Protein AF-0000000066962922 (afdb_homodimer)

Nearest PDB structures (foldseek):
  3r8k-assembly4_D  TM=8.933E-01  e=1.323E-14  Homo sapiens
  4ayz-assembly1_B  TM=8.792E-01  e=9.814E-15  Homo sapiens
  4ayz-assembly1_A  TM=8.733E-01  e=1.246E-14  Homo sapiens
  3r8k-assembly3_C  TM=9.000E-01  e=2.188E-13  Homo sapiens
  7oon-assembly1_A  TM=8.429E-01  e=1.205E-13  Mus musculus

Radius of gyration: 27.85 Å; Cα contacts (8 Å, |Δi|>4): 850; chains: 2; bounding box: 66×115×66 Å

InterPro domains:
  IPR006917 SOUL heme-binding protein [PF04832] (27-202)
  IPR006917 SOUL heme-binding protein [PTHR11220] (20-202)
  IPR011256 Regulatory factor, effector binding domain superfamily [G3DSA:3.20.80.10] (26-211)
  IPR011256 Regulatory factor, effector binding domain superfamily [SSF55136] (19-204)

Structure (mmCIF, N/CA/C/O backbone):
data_AF-0000000066962922-model_v1
#
loop_
_entity.id
_entity.type
_entity.pdbx_description
1 polymer 'Os01g0235300 protein'
#
loop_
_atom_site.group_PDB
_atom_site.id
_atom_site.type_symbol
_atom_site.label_atom_id
_atom_site.label_alt_id
_atom_site.label_comp_id
_atom_site.label_asym_id
_atom_site.label_entity_id
_atom_site.label_seq_id
_atom_site.pdbx_PDB_ins_code
_atom_site.Cartn_x
_atom_site.Cartn_y
_atom_site.Cartn_z
_atom_site.occupancy
_atom_site.B_iso_or_equiv
_atom_site.auth_seq_id
_atom_site.auth_comp_id
_atom_site.auth_asym_id
_atom_site.auth_atom_id
_atom_site.pdbx_PDB_model_num
ATOM 1 N N . MET A 1 1 ? -30.375 -66.812 -4.723 1 33.69 1 MET A N 1
ATOM 2 C CA . MET A 1 1 ? -29.297 -66.062 -4.043 1 33.69 1 MET A CA 1
ATOM 3 C C . MET A 1 1 ? -28.906 -64.812 -4.797 1 33.69 1 MET A C 1
ATOM 5 O O . MET A 1 1 ? -28.016 -64.875 -5.648 1 33.69 1 MET A O 1
ATOM 9 N N . ALA A 1 2 ? -30.016 -64 -5.047 1 41.44 2 ALA A N 1
ATOM 10 C CA . ALA A 1 2 ? -30.031 -62.781 -5.836 1 41.44 2 ALA A CA 1
ATOM 11 C C . ALA A 1 2 ? -29.141 -61.719 -5.219 1 41.44 2 ALA A C 1
ATOM 13 O O . ALA A 1 2 ? -29.219 -61.438 -4.02 1 41.44 2 ALA A O 1
ATOM 14 N N . GLY A 1 3 ? -27.891 -61.594 -5.715 1 33.12 3 GLY A N 1
ATOM 15 C CA . GLY A 1 3 ? -26.812 -60.688 -5.352 1 33.12 3 GLY A CA 1
ATOM 16 C C . GLY A 1 3 ? -27.234 -59.25 -5.355 1 33.12 3 GLY A C 1
ATOM 17 O O . GLY A 1 3 ? -27.812 -58.75 -6.328 1 33.12 3 GLY A O 1
ATOM 18 N N . LEU A 1 4 ? -27.516 -58.625 -4.168 1 36 4 LEU A N 1
ATOM 19 C CA . LEU A 1 4 ? -27.812 -57.25 -3.906 1 36 4 LEU A CA 1
ATOM 20 C C . LEU A 1 4 ? -26.734 -56.344 -4.477 1 36 4 LEU A C 1
ATOM 22 O O . LEU A 1 4 ? -25.578 -56.406 -4.051 1 36 4 LEU A O 1
ATOM 26 N N . ALA A 1 5 ? -26.906 -55.938 -5.723 1 39.19 5 ALA A N 1
ATOM 27 C CA . ALA A 1 5 ? -26.062 -54.906 -6.348 1 39.19 5 ALA A CA 1
ATOM 28 C C . ALA A 1 5 ? -26.031 -53.656 -5.508 1 39.19 5 ALA A C 1
ATOM 30 O O . ALA A 1 5 ? -27.062 -53.031 -5.273 1 39.19 5 ALA A O 1
ATOM 31 N N . HIS A 1 6 ? -25.172 -53.625 -4.457 1 40.69 6 HIS A N 1
ATOM 32 C CA . HIS A 1 6 ? -24.953 -52.344 -3.756 1 40.69 6 HIS A CA 1
ATOM 33 C C . HIS A 1 6 ? -24.578 -51.25 -4.727 1 40.69 6 HIS A C 1
ATOM 35 O O . HIS A 1 6 ? -23.547 -51.344 -5.418 1 40.69 6 HIS A O 1
ATOM 41 N N . LEU A 1 7 ? -25.5 -50.594 -5.348 1 37.62 7 LEU A N 1
ATOM 42 C CA . LEU A 1 7 ? -25.266 -49.375 -6.121 1 37.62 7 LEU A CA 1
ATOM 43 C C . LEU A 1 7 ? -24.547 -48.312 -5.281 1 37.62 7 LEU A C 1
ATOM 45 O O . LEU A 1 7 ? -25.094 -47.844 -4.277 1 37.62 7 LEU A O 1
ATOM 49 N N . VAL A 1 8 ? -23.219 -48.406 -5.242 1 36 8 VAL A N 1
ATOM 50 C CA . VAL A 1 8 ? -22.422 -47.312 -4.652 1 36 8 VAL A CA 1
ATOM 51 C C . VAL A 1 8 ? -22.766 -46 -5.328 1 36 8 VAL A C 1
ATOM 53 O O . VAL A 1 8 ? -22.516 -45.812 -6.523 1 36 8 VAL A O 1
ATOM 56 N N . LEU A 1 9 ? -23.812 -45.344 -4.938 1 36.97 9 LEU A N 1
ATOM 57 C CA . LEU A 1 9 ? -24.062 -43.969 -5.328 1 36.97 9 LEU A CA 1
ATOM 58 C C . LEU A 1 9 ? -22.875 -43.094 -4.988 1 36.97 9 LEU A C 1
ATOM 60 O O . LEU A 1 9 ? -22.547 -42.906 -3.812 1 36.97 9 LEU A O 1
ATOM 64 N N . ALA A 1 10 ? -21.906 -43 -5.922 1 37.59 10 ALA A N 1
ATOM 65 C CA . ALA A 1 10 ? -20.859 -42 -5.801 1 37.59 10 ALA A CA 1
ATOM 66 C C . ALA A 1 10 ? -21.484 -40.594 -5.617 1 37.59 10 ALA A C 1
ATOM 68 O O . ALA A 1 10 ? -22.141 -40.094 -6.516 1 37.59 10 ALA A O 1
ATOM 69 N N . LEU A 1 11 ? -21.844 -40.219 -4.406 1 36.44 11 LEU A N 1
ATOM 70 C CA . LEU A 1 11 ? -22.219 -38.844 -4.082 1 36.44 11 LEU A CA 1
ATOM 71 C C . LEU A 1 11 ? -21.172 -37.875 -4.617 1 36.44 11 LEU A C 1
ATOM 73 O O . LEU A 1 11 ? -20.031 -37.844 -4.148 1 36.44 11 LEU A O 1
ATOM 77 N N . LEU A 1 12 ? -21.281 -37.531 -5.863 1 35.53 12 LEU A N 1
ATOM 78 C CA . LEU A 1 12 ? -20.516 -36.406 -6.363 1 35.53 12 LEU A CA 1
ATOM 79 C C . LEU A 1 12 ? -20.641 -35.188 -5.426 1 35.53 12 LEU A C 1
ATOM 81 O O . LEU A 1 12 ? -21.719 -34.594 -5.336 1 35.53 12 LEU A O 1
ATOM 85 N N . LEU A 1 13 ? -20.047 -35.25 -4.301 1 36.72 13 LEU A N 1
ATOM 86 C CA . LEU A 1 13 ? -20.016 -34.062 -3.471 1 36.72 13 LEU A CA 1
ATOM 87 C C . LEU A 1 13 ? -19.703 -32.812 -4.309 1 36.72 13 LEU A C 1
ATOM 89 O O . LEU A 1 13 ? -18.719 -32.812 -5.066 1 36.72 13 LEU A O 1
ATOM 93 N N . PRO A 1 14 ? -20.641 -31.969 -4.531 1 38.34 14 PRO A N 1
ATOM 94 C CA . PRO A 1 14 ? -20.312 -30.703 -5.199 1 38.34 14 PRO A CA 1
ATOM 95 C C . PRO A 1 14 ? -19.031 -30.062 -4.652 1 38.34 14 PRO A C 1
ATOM 97 O O . PRO A 1 14 ? -18.812 -30.062 -3.438 1 38.34 14 PRO A O 1
ATOM 100 N N . LEU A 1 15 ? -17.906 -30.156 -5.34 1 38.97 15 LEU A N 1
ATOM 101 C CA . LEU A 1 15 ? -16.703 -29.375 -5.078 1 38.97 15 LEU A CA 1
ATOM 102 C C . LEU A 1 15 ? -17.062 -28 -4.539 1 38.97 15 LEU A C 1
ATOM 104 O O . LEU A 1 15 ? -17.812 -27.25 -5.172 1 38.97 15 LEU A O 1
ATOM 108 N N . ALA A 1 16 ? -17.062 -27.906 -3.301 1 35.97 16 ALA A N 1
ATOM 109 C CA . ALA A 1 16 ? -17.219 -26.578 -2.703 1 35.97 16 ALA A CA 1
ATOM 110 C C . ALA A 1 16 ? -16.391 -25.547 -3.469 1 35.97 16 ALA A C 1
ATOM 112 O O . ALA A 1 16 ? -15.18 -25.469 -3.312 1 35.97 16 ALA A O 1
ATOM 113 N N . LEU A 1 17 ? -16.688 -25.328 -4.742 1 38.53 17 LEU A N 1
ATOM 114 C CA . LEU A 1 17 ? -16.125 -24.125 -5.348 1 38.53 17 LEU A CA 1
ATOM 115 C C . LEU A 1 17 ? -16.234 -22.938 -4.395 1 38.53 17 LEU A C 1
ATOM 117 O O . LEU A 1 17 ? -17.328 -22.578 -3.969 1 38.53 17 LEU A O 1
ATOM 121 N N . LEU A 1 18 ? -15.391 -22.859 -3.459 1 41.56 18 LEU A N 1
ATOM 122 C CA . LEU A 1 18 ? -15.391 -21.609 -2.715 1 41.56 18 LEU A CA 1
ATOM 123 C C . LEU A 1 18 ? -15.875 -20.453 -3.59 1 41.56 18 LEU A C 1
ATOM 125 O O . LEU A 1 18 ? -15.516 -20.375 -4.77 1 41.56 18 LEU A O 1
ATOM 129 N N . PRO A 1 19 ? -16.891 -19.812 -3.248 1 42.03 19 PRO A N 1
ATOM 130 C CA . PRO A 1 19 ? -17.438 -18.703 -4.043 1 42.03 19 PRO A CA 1
ATOM 131 C C . PRO A 1 19 ? -16.344 -17.734 -4.523 1 42.03 19 PRO A C 1
ATOM 133 O O . PRO A 1 19 ? -15.398 -17.453 -3.785 1 42.03 19 PRO A O 1
ATOM 136 N N . PRO A 1 20 ? -16.109 -17.516 -5.914 1 45.16 20 PRO A N 1
ATOM 137 C CA . PRO A 1 20 ? -15.312 -16.5 -6.59 1 45.16 20 PRO A CA 1
ATOM 138 C C . PRO A 1 20 ? -15.383 -15.141 -5.898 1 45.16 20 PRO A C 1
ATOM 140 O O . PRO A 1 20 ? -14.828 -14.156 -6.398 1 45.16 20 PRO A O 1
ATOM 143 N N . ALA A 1 21 ? -16.141 -15.094 -4.969 1 46.09 21 ALA A N 1
ATOM 144 C CA . ALA A 1 21 ? -16.438 -13.719 -4.566 1 46.09 21 ALA A CA 1
ATOM 145 C C . ALA A 1 21 ? -15.164 -12.953 -4.223 1 46.09 21 ALA A C 1
ATOM 147 O O . ALA A 1 21 ? -15.086 -11.742 -4.414 1 46.09 21 ALA A O 1
ATOM 148 N N . ALA A 1 22 ? -14.156 -13.609 -3.533 1 54.94 22 ALA A N 1
ATOM 149 C CA . ALA A 1 22 ? -13.016 -12.82 -3.07 1 54.94 22 ALA A CA 1
ATOM 150 C C . ALA A 1 22 ? -12.102 -12.453 -4.23 1 54.94 22 ALA A C 1
ATOM 152 O O . ALA A 1 22 ? -11.195 -11.633 -4.078 1 54.94 22 ALA A O 1
ATOM 153 N N . ARG A 1 23 ? -12.328 -13.125 -5.434 1 58.41 23 ARG A N 1
ATOM 154 C CA . ARG A 1 23 ? -11.516 -12.844 -6.609 1 58.41 23 ARG A CA 1
ATOM 155 C C . ARG A 1 23 ? -12.062 -11.641 -7.375 1 58.41 23 ARG A C 1
ATOM 157 O O . ARG A 1 23 ? -13.258 -11.547 -7.633 1 58.41 23 ARG A O 1
ATOM 164 N N . GLY A 1 24 ? -11.531 -10.539 -7.23 1 62.47 24 GLY A N 1
ATOM 165 C CA . GLY A 1 24 ? -11.922 -9.359 -7.98 1 62.47 24 GLY A CA 1
ATOM 166 C C . GLY A 1 24 ? -12.211 -9.641 -9.438 1 62.47 24 GLY A C 1
ATOM 167 O O . GLY A 1 24 ? -12.258 -10.805 -9.852 1 62.47 24 GLY A O 1
ATOM 168 N N . THR A 1 25 ? -12.688 -8.766 -10.273 1 72.69 25 THR A N 1
A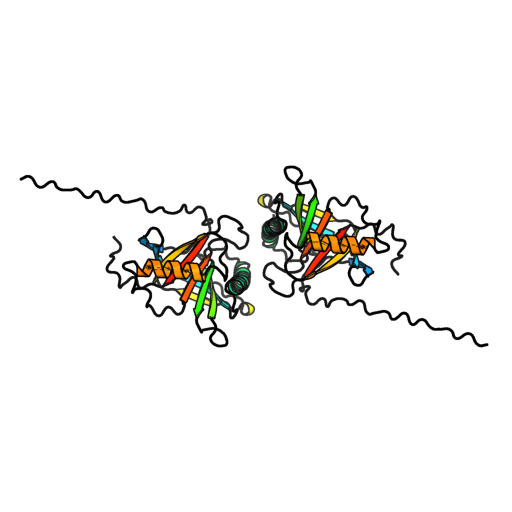TOM 169 C CA . THR A 1 25 ? -13.031 -8.828 -11.688 1 72.69 25 THR A CA 1
ATOM 170 C C . THR A 1 25 ? -11.773 -8.742 -12.555 1 72.69 25 THR A C 1
ATOM 172 O O . THR A 1 25 ? -11.859 -8.766 -13.781 1 72.69 25 THR A O 1
ATOM 175 N N . GLU A 1 26 ? -10.656 -8.883 -11.891 1 88.75 26 GLU A N 1
ATOM 176 C CA . GLU A 1 26 ? -9.391 -8.75 -12.609 1 88.75 26 GLU A CA 1
ATOM 177 C C . GLU A 1 26 ? -9.078 -10.008 -13.406 1 88.75 26 GLU A C 1
ATOM 179 O O . GLU A 1 26 ? -9.438 -11.117 -13.008 1 88.75 26 GLU A O 1
ATOM 184 N N . GLU A 1 27 ? -8.453 -9.805 -14.578 1 94.81 27 GLU A N 1
ATOM 185 C CA . GLU A 1 27 ? -7.98 -10.93 -15.375 1 94.81 27 GLU A CA 1
ATOM 186 C C . GLU A 1 27 ? -7.035 -11.82 -14.57 1 94.81 27 GLU A C 1
ATOM 188 O O . GLU A 1 27 ? -6.195 -11.312 -13.82 1 94.81 27 GLU A O 1
ATOM 193 N N . THR A 1 28 ? -7.234 -13.102 -14.664 1 96.62 28 THR A N 1
ATOM 194 C CA . THR A 1 28 ? -6.402 -14.117 -14.023 1 96.62 28 THR A CA 1
ATOM 195 C C . THR A 1 28 ? -6.012 -15.203 -15.031 1 96.62 28 THR A C 1
ATOM 197 O O . THR A 1 28 ? -6.715 -15.422 -16.016 1 96.62 28 THR A O 1
ATOM 200 N N . PRO A 1 29 ? -4.84 -15.867 -14.828 1 97.19 29 PRO A N 1
ATOM 201 C CA . PRO A 1 29 ? -4.496 -16.953 -15.758 1 97.19 29 PRO A CA 1
ATOM 202 C C . PRO A 1 29 ? -5.527 -18.078 -15.766 1 97.19 29 PRO A C 1
ATOM 204 O O . PRO A 1 29 ? -6.059 -18.438 -14.711 1 97.19 29 PRO A O 1
ATOM 207 N N . GLN A 1 30 ? -5.738 -18.516 -16.984 1 95.5 30 GLN A N 1
ATOM 208 C CA . GLN A 1 30 ? -6.715 -19.594 -17.141 1 95.5 30 GLN A CA 1
ATOM 209 C C . GLN A 1 30 ? -6.094 -20.953 -16.828 1 95.5 30 GLN A C 1
ATOM 211 O O . GLN A 1 30 ? -4.926 -21.188 -17.141 1 95.5 30 GLN A O 1
ATOM 216 N N . TYR A 1 31 ? -6.938 -21.797 -16.234 1 97.25 31 TYR A N 1
ATOM 217 C CA . TYR A 1 31 ? -6.473 -23.141 -15.922 1 97.25 31 TYR A CA 1
ATOM 218 C C . TYR A 1 31 ? -7.621 -24.141 -15.992 1 97.25 31 TYR A C 1
ATOM 220 O O . TYR A 1 31 ? -8.789 -23.75 -16.078 1 97.25 31 TYR A O 1
ATOM 228 N N . THR A 1 32 ? -7.238 -25.391 -16.094 1 96.38 32 THR A N 1
ATOM 229 C CA . THR A 1 32 ? -8.164 -26.516 -15.922 1 96.38 32 THR A CA 1
ATOM 230 C C . THR A 1 32 ? -7.828 -27.297 -14.656 1 96.38 32 THR A C 1
ATOM 232 O O . THR A 1 32 ? -6.656 -27.531 -14.352 1 96.38 32 THR A O 1
ATOM 235 N N . THR A 1 33 ? -8.875 -27.703 -13.938 1 95.94 33 THR A N 1
ATOM 236 C CA . THR A 1 33 ? -8.656 -28.5 -12.734 1 95.94 33 THR A CA 1
ATOM 237 C C . THR A 1 33 ? -8.359 -29.953 -13.109 1 95.94 33 THR A C 1
ATOM 239 O O . THR A 1 33 ? -9.141 -30.594 -13.82 1 95.94 33 THR A O 1
ATOM 242 N N . VAL A 1 34 ? -7.262 -30.438 -12.625 1 94.38 34 VAL A N 1
ATOM 243 C CA . VAL A 1 34 ? -6.82 -31.812 -12.883 1 94.38 34 VAL A CA 1
ATOM 244 C C . VAL A 1 34 ? -7.273 -32.719 -11.742 1 94.38 34 VAL A C 1
ATOM 246 O O . VAL A 1 34 ? -7.59 -33.875 -11.961 1 94.38 34 VAL A O 1
ATOM 249 N N . HIS A 1 35 ? -7.188 -32.219 -10.562 1 93.75 35 HIS A N 1
ATOM 250 C CA . HIS A 1 35 ? -7.52 -32.938 -9.344 1 93.75 35 HIS A CA 1
ATOM 251 C C . HIS A 1 35 ? -7.992 -31.984 -8.25 1 93.75 35 HIS A C 1
ATOM 253 O O . HIS A 1 35 ? -7.441 -30.891 -8.094 1 93.75 35 HIS A O 1
ATOM 259 N N . ALA A 1 36 ? -9.062 -32.406 -7.523 1 95.06 36 ALA A N 1
ATOM 260 C CA . ALA A 1 36 ? -9.586 -31.562 -6.457 1 95.06 36 ALA A CA 1
ATOM 261 C C . ALA A 1 36 ? -9.797 -32.375 -5.172 1 95.06 36 ALA A C 1
ATOM 263 O O . ALA A 1 36 ? -10.336 -33.469 -5.199 1 95.06 36 ALA A O 1
ATOM 264 N N . GLU A 1 37 ? -9.195 -31.859 -4.168 1 94.56 37 GLU A N 1
ATOM 265 C CA . GLU A 1 37 ? -9.453 -32.312 -2.805 1 94.56 37 GLU A CA 1
ATOM 266 C C . GLU A 1 37 ? -10.047 -31.203 -1.951 1 94.56 37 GLU A C 1
ATOM 268 O O . GLU A 1 37 ? -10.172 -30.062 -2.406 1 94.56 37 GLU A O 1
ATOM 273 N N . SER A 1 38 ? -10.5 -31.5 -0.691 1 93.88 38 SER A N 1
ATOM 274 C CA . SER A 1 38 ? -11.117 -30.516 0.192 1 93.88 38 SER A CA 1
ATOM 275 C C . SER A 1 38 ? -10.133 -29.406 0.559 1 93.88 38 SER A C 1
ATOM 277 O O . SER A 1 38 ? -10.531 -28.266 0.762 1 93.88 38 SER A O 1
ATOM 279 N N . ASP A 1 39 ? -8.828 -29.734 0.567 1 95.88 39 ASP A N 1
ATOM 280 C CA . ASP A 1 39 ? -7.887 -28.766 1.111 1 95.88 39 ASP A CA 1
ATOM 281 C C . ASP A 1 39 ? -6.871 -28.328 0.056 1 95.88 39 ASP A C 1
ATOM 283 O O . ASP A 1 39 ? -6.043 -27.453 0.306 1 95.88 39 ASP A O 1
ATOM 287 N N . PHE A 1 40 ? -6.957 -29 -1.088 1 96.75 40 PHE A N 1
ATOM 288 C CA . PHE A 1 40 ? -6.078 -28.531 -2.154 1 96.75 40 PHE A CA 1
ATOM 289 C C . PHE A 1 40 ? -6.633 -28.922 -3.521 1 96.75 40 PHE A C 1
ATOM 291 O O . PHE A 1 40 ? -7.59 -29.688 -3.615 1 96.75 40 PHE A O 1
ATOM 298 N N . GLU A 1 41 ? -6.043 -28.266 -4.527 1 97 41 GLU A N 1
ATOM 299 C CA . GLU A 1 41 ? -6.398 -28.484 -5.926 1 97 41 GLU A CA 1
ATOM 300 C C . GLU A 1 41 ? -5.156 -28.516 -6.812 1 97 41 GLU A C 1
ATOM 302 O O . GLU A 1 41 ? -4.164 -27.844 -6.523 1 97 41 GLU A O 1
ATOM 307 N N . VAL A 1 42 ? -5.199 -29.422 -7.77 1 95.5 42 VAL A N 1
ATOM 308 C CA . VAL A 1 42 ? -4.16 -29.391 -8.797 1 95.5 42 VAL A CA 1
ATOM 309 C C . VAL A 1 42 ? -4.73 -28.828 -10.094 1 95.5 42 VAL A C 1
ATOM 311 O O . VAL A 1 42 ? -5.75 -29.297 -10.586 1 95.5 42 VAL A O 1
ATOM 314 N N . ARG A 1 43 ? -4.043 -27.766 -10.609 1 97.38 43 ARG A N 1
ATOM 315 C CA . ARG A 1 43 ? -4.477 -27.047 -11.805 1 97.38 43 ARG A CA 1
ATOM 316 C C . ARG A 1 43 ? -3.436 -27.172 -12.914 1 97.38 43 ARG A C 1
ATOM 318 O O . ARG A 1 43 ? -2.232 -27.156 -12.656 1 97.38 43 ARG A O 1
ATOM 325 N N . ARG A 1 44 ? -3.924 -27.344 -14.109 1 96.25 44 ARG A N 1
ATOM 326 C CA . ARG A 1 44 ? -3.072 -27.172 -15.281 1 96.25 44 ARG A CA 1
ATOM 327 C C . ARG A 1 44 ? -3.256 -25.797 -15.898 1 96.25 44 ARG A C 1
ATOM 329 O O . ARG A 1 44 ? -4.336 -25.469 -16.406 1 96.25 44 ARG A O 1
ATOM 336 N N . TYR A 1 45 ? -2.199 -25.016 -15.852 1 96.69 45 TYR A N 1
ATOM 337 C CA . TYR A 1 45 ? -2.225 -23.688 -16.438 1 96.69 45 TYR A CA 1
ATOM 338 C C . TYR A 1 45 ? -1.724 -23.703 -17.875 1 96.69 45 TYR A C 1
ATOM 340 O O . TYR A 1 45 ? -0.825 -24.484 -18.219 1 96.69 45 TYR A O 1
ATOM 348 N N . ARG A 1 46 ? -2.324 -22.828 -18.656 1 95.62 46 ARG A N 1
ATOM 349 C CA . ARG A 1 46 ? -1.849 -22.656 -20.031 1 95.62 46 ARG A CA 1
ATOM 350 C C . ARG A 1 46 ? -0.558 -21.844 -20.062 1 95.62 46 ARG A C 1
ATOM 352 O O . ARG A 1 46 ? -0.005 -21.5 -19.016 1 95.62 46 ARG A O 1
ATOM 359 N N . ASP A 1 47 ? -0.043 -21.688 -21.312 1 96.94 47 ASP A N 1
ATOM 360 C CA . ASP A 1 47 ? 1.114 -20.812 -21.453 1 96.94 47 ASP A CA 1
ATOM 361 C C . ASP A 1 47 ? 0.807 -19.406 -20.953 1 96.94 47 ASP A C 1
ATOM 363 O O . ASP A 1 47 ? -0.244 -18.844 -21.266 1 96.94 47 ASP A O 1
ATOM 367 N N . THR A 1 48 ? 1.676 -18.938 -20.125 1 97.56 48 THR A N 1
ATOM 368 C CA . THR A 1 48 ? 1.462 -17.594 -19.578 1 97.56 48 THR A CA 1
ATOM 369 C C . THR A 1 48 ? 2.748 -16.781 -19.625 1 97.56 48 THR A C 1
ATOM 371 O O . THR A 1 48 ? 3.846 -17.344 -19.656 1 97.56 48 THR A O 1
ATOM 374 N N . VAL A 1 49 ? 2.586 -15.484 -19.703 1 98.19 49 VAL A N 1
ATOM 375 C CA . VAL A 1 49 ? 3.695 -14.547 -19.594 1 98.19 49 VAL A CA 1
ATOM 376 C C . VAL A 1 49 ? 3.484 -13.641 -18.391 1 98.19 49 VAL A C 1
ATOM 378 O O . VAL A 1 49 ? 2.396 -13.086 -18.203 1 98.19 49 VAL A O 1
ATOM 381 N N . TRP A 1 50 ? 4.5 -13.539 -17.609 1 98.31 50 TRP A N 1
ATOM 382 C CA . TRP A 1 50 ? 4.508 -12.727 -16.391 1 98.31 50 TRP A CA 1
ATOM 383 C C . TRP A 1 50 ? 5.59 -11.656 -16.453 1 98.31 50 TRP A C 1
ATOM 385 O O . TRP A 1 50 ? 6.574 -11.805 -17.188 1 98.31 50 TRP A O 1
ATOM 395 N N . MET A 1 51 ? 5.387 -10.516 -15.852 1 98.75 51 MET A N 1
ATOM 396 C CA . MET A 1 51 ? 6.449 -9.547 -15.578 1 98.75 51 MET A CA 1
ATOM 397 C C . MET A 1 51 ? 7.039 -9.773 -14.188 1 98.75 51 MET A C 1
ATOM 399 O O . MET A 1 51 ? 6.305 -9.852 -13.203 1 98.75 51 MET A O 1
ATOM 403 N N . SER A 1 52 ? 8.328 -9.914 -14.102 1 98.44 52 SER A N 1
ATOM 404 C CA . SER A 1 52 ? 8.977 -10.414 -12.891 1 98.44 52 SER A CA 1
ATOM 405 C C . SER A 1 52 ? 9.914 -9.367 -12.289 1 98.44 52 SER A C 1
ATOM 407 O O . SER A 1 52 ? 10.672 -8.727 -13.016 1 98.44 52 SER A O 1
ATOM 409 N N . ALA A 1 53 ? 9.805 -9.195 -11 1 98.44 53 ALA A N 1
ATOM 410 C CA . ALA A 1 53 ? 10.68 -8.328 -10.211 1 98.44 53 ALA A CA 1
ATOM 411 C C . ALA A 1 53 ? 11.539 -9.148 -9.25 1 98.44 53 ALA A C 1
ATOM 413 O O . ALA A 1 53 ? 11.047 -9.617 -8.219 1 98.44 53 ALA A O 1
ATOM 414 N N . PRO A 1 54 ? 12.82 -9.305 -9.57 1 96.56 54 PRO A N 1
ATOM 415 C CA . PRO A 1 54 ? 13.68 -10.008 -8.617 1 96.56 54 PRO A CA 1
ATOM 416 C C . PRO A 1 54 ? 13.938 -9.211 -7.348 1 96.56 54 PRO A C 1
ATOM 418 O O . PRO A 1 54 ? 13.961 -7.977 -7.383 1 96.56 54 PRO A O 1
ATOM 421 N N . SER A 1 55 ? 14.031 -9.875 -6.258 1 94.56 55 SER A N 1
ATOM 422 C CA . SER A 1 55 ? 14.32 -9.227 -4.984 1 94.56 55 SER A CA 1
ATOM 423 C C . SER A 1 55 ? 15.305 -10.039 -4.152 1 94.56 55 SER A C 1
ATOM 425 O O . SER A 1 55 ? 15.164 -11.258 -4.039 1 94.56 55 SER A O 1
ATOM 427 N N . ASP A 1 56 ? 16.266 -9.305 -3.535 1 87.62 56 ASP A N 1
ATOM 428 C CA . ASP A 1 56 ? 17.234 -9.953 -2.66 1 87.62 56 ASP A CA 1
ATOM 429 C C . ASP A 1 56 ? 16.891 -9.719 -1.19 1 87.62 56 ASP A C 1
ATOM 431 O O . ASP A 1 56 ? 17.703 -9.992 -0.306 1 87.62 56 ASP A O 1
ATOM 435 N N . ASP A 1 57 ? 15.727 -9.18 -0.978 1 89.81 57 ASP A N 1
ATOM 436 C CA . ASP A 1 57 ? 15.297 -8.992 0.403 1 89.81 57 ASP A CA 1
ATOM 437 C C . ASP A 1 57 ? 15.125 -10.328 1.114 1 89.81 57 ASP A C 1
ATOM 439 O O . ASP A 1 57 ? 14.805 -11.336 0.48 1 89.81 57 ASP A O 1
ATOM 443 N N . ILE A 1 58 ? 15.32 -10.312 2.404 1 85.69 58 ILE A N 1
ATOM 444 C CA . ILE A 1 58 ? 15.234 -11.555 3.164 1 85.69 58 ILE A CA 1
ATOM 445 C C . ILE A 1 58 ? 13.797 -11.797 3.602 1 85.69 58 ILE A C 1
ATOM 447 O O . ILE A 1 58 ? 13.391 -12.938 3.832 1 85.69 58 ILE A O 1
ATOM 451 N N . SER A 1 59 ? 13.023 -10.734 3.742 1 92.06 59 SER A N 1
ATOM 452 C CA . SER A 1 59 ? 11.633 -10.828 4.184 1 92.06 59 SER A CA 1
ATOM 453 C C . SER A 1 59 ? 10.688 -11 3.002 1 92.06 59 SER A C 1
ATOM 455 O O . SER A 1 59 ? 10.727 -10.219 2.049 1 92.06 59 SER A O 1
ATOM 457 N N . PHE A 1 60 ? 9.852 -12.031 3.08 1 94.75 60 PHE A N 1
ATOM 458 C CA . PHE A 1 60 ? 8.828 -12.266 2.068 1 94.75 60 PHE A CA 1
ATOM 459 C C . PHE A 1 60 ? 7.957 -11.023 1.883 1 94.75 60 PHE A C 1
ATOM 461 O O . PHE A 1 60 ? 7.695 -10.609 0.752 1 94.75 60 PHE A O 1
ATOM 468 N N . HIS A 1 61 ? 7.523 -10.516 2.996 1 94.62 61 HIS A N 1
ATOM 469 C CA . HIS A 1 61 ? 6.598 -9.391 2.973 1 94.62 61 HIS A CA 1
ATOM 470 C C . HIS A 1 61 ? 7.238 -8.164 2.324 1 94.62 61 HIS A C 1
ATOM 472 O O . HIS A 1 61 ? 6.617 -7.5 1.497 1 94.62 61 HIS A O 1
ATOM 478 N N . VAL A 1 62 ? 8.5 -7.863 2.699 1 94 62 VAL A N 1
ATOM 479 C CA . VAL A 1 62 ? 9.211 -6.699 2.17 1 94 62 VAL A CA 1
ATOM 480 C C . VAL A 1 62 ? 9.484 -6.895 0.682 1 94 62 VAL A C 1
ATOM 482 O O . VAL A 1 62 ? 9.258 -5.988 -0.122 1 94 62 VAL A O 1
ATOM 485 N N . ALA A 1 63 ? 9.922 -8.125 0.332 1 95.69 63 ALA A N 1
ATOM 486 C CA . ALA A 1 63 ? 10.18 -8.438 -1.071 1 95.69 63 ALA A CA 1
ATOM 487 C C . ALA A 1 63 ? 8.922 -8.25 -1.914 1 95.69 63 ALA A C 1
ATOM 489 O O . ALA A 1 63 ? 8.969 -7.656 -2.994 1 95.69 63 ALA A O 1
ATOM 490 N N . THR A 1 64 ? 7.805 -8.758 -1.397 1 97 64 THR A N 1
ATOM 491 C CA . THR A 1 64 ? 6.535 -8.648 -2.105 1 97 64 THR A CA 1
ATOM 492 C C . THR A 1 64 ? 6.133 -7.191 -2.287 1 97 64 THR A C 1
ATOM 494 O O . THR A 1 64 ? 5.77 -6.773 -3.391 1 97 64 THR A O 1
ATOM 497 N N . LYS A 1 65 ? 6.262 -6.445 -1.24 1 95.12 65 LYS A N 1
ATOM 498 C CA . LYS A 1 65 ? 5.859 -5.039 -1.253 1 95.12 65 LYS A CA 1
ATOM 499 C C . LYS A 1 65 ? 6.703 -4.238 -2.238 1 95.12 65 LYS A C 1
ATOM 501 O O . LYS A 1 65 ? 6.164 -3.508 -3.074 1 95.12 65 LYS A O 1
ATOM 506 N N . LEU A 1 66 ? 7.973 -4.379 -2.182 1 95.44 66 LEU A N 1
ATOM 507 C CA . LEU A 1 66 ? 8.867 -3.596 -3.029 1 95.44 66 LEU A CA 1
ATOM 508 C C . LEU A 1 66 ? 8.797 -4.07 -4.477 1 95.44 66 LEU A C 1
ATOM 510 O O . LEU A 1 66 ? 8.875 -3.262 -5.402 1 95.44 66 LEU A O 1
ATOM 514 N N . GLY A 1 67 ? 8.719 -5.375 -4.633 1 97.12 67 GLY A N 1
ATOM 515 C CA . GLY A 1 67 ? 8.523 -5.898 -5.977 1 97.12 67 GLY A CA 1
ATOM 516 C C . GLY A 1 67 ? 7.234 -5.414 -6.617 1 97.12 67 GLY A C 1
ATOM 517 O O . GLY A 1 67 ? 7.219 -5.031 -7.785 1 97.12 67 GLY A O 1
ATOM 518 N N . PHE A 1 68 ? 6.18 -5.398 -5.82 1 97.06 68 PHE A N 1
ATOM 519 C CA . PHE A 1 68 ? 4.906 -4.898 -6.316 1 97.06 68 PHE A CA 1
ATOM 520 C C . PHE A 1 68 ? 5.016 -3.426 -6.699 1 97.06 68 PHE A C 1
ATOM 522 O O . PHE A 1 68 ? 4.434 -2.996 -7.699 1 97.06 68 PHE A O 1
ATOM 529 N N . HIS A 1 69 ? 5.711 -2.684 -5.895 1 94.88 69 HIS A N 1
ATOM 530 C CA . HIS A 1 69 ? 5.871 -1.266 -6.195 1 94.88 69 HIS A CA 1
ATOM 531 C C . HIS A 1 69 ? 6.477 -1.06 -7.578 1 94.88 69 HIS A C 1
ATOM 533 O O . HIS A 1 69 ? 6 -0.228 -8.352 1 94.88 69 HIS A O 1
ATOM 539 N N . ARG A 1 70 ? 7.516 -1.807 -7.898 1 96.81 70 ARG A N 1
ATOM 540 C CA . ARG A 1 70 ? 8.141 -1.708 -9.211 1 96.81 70 ARG A CA 1
ATOM 541 C C . ARG A 1 70 ? 7.18 -2.141 -10.312 1 96.81 70 ARG A C 1
ATOM 543 O O . ARG A 1 70 ? 7.082 -1.483 -11.352 1 96.81 70 ARG A O 1
ATOM 550 N N . LEU A 1 71 ? 6.484 -3.193 -10.039 1 97.56 71 LEU A N 1
ATOM 551 C CA . LEU A 1 71 ? 5.5 -3.67 -11.008 1 97.56 71 LEU A CA 1
ATOM 552 C C . LEU A 1 71 ? 4.383 -2.646 -11.195 1 97.56 71 LEU A C 1
ATOM 554 O O . LEU A 1 71 ? 3.9 -2.445 -12.312 1 97.56 71 LEU A O 1
ATOM 558 N N . PHE A 1 72 ? 4.043 -2.041 -10.18 1 94 72 PHE A N 1
ATOM 559 C CA . PHE A 1 72 ? 2.994 -1.029 -10.219 1 94 72 PHE A CA 1
ATOM 560 C C . PHE A 1 72 ? 3.418 0.16 -11.07 1 94 72 PHE A C 1
ATOM 562 O O . PHE A 1 72 ? 2.617 0.697 -11.836 1 94 72 PHE A O 1
ATOM 569 N N . GLN A 1 73 ? 4.641 0.552 -10.883 1 93.56 73 GLN A N 1
ATOM 570 C CA . GLN A 1 73 ? 5.148 1.613 -11.742 1 93.56 73 GLN A CA 1
ATOM 571 C C . GLN A 1 73 ? 5.066 1.212 -13.211 1 93.56 73 GLN A C 1
ATOM 573 O O . GLN A 1 73 ? 4.676 2.016 -14.062 1 93.56 73 GLN A O 1
ATOM 578 N N . TYR A 1 74 ? 5.406 0.008 -13.484 1 96.88 74 TYR A N 1
ATOM 579 C CA . TYR A 1 74 ? 5.301 -0.549 -14.828 1 96.88 74 TYR A CA 1
ATOM 580 C C . TYR A 1 74 ? 3.863 -0.495 -15.336 1 96.88 74 TYR A C 1
ATOM 582 O O . TYR A 1 74 ? 3.609 -0.082 -16.469 1 96.88 74 TYR A O 1
ATOM 590 N N . LEU A 1 75 ? 2.889 -0.763 -14.484 1 95.06 75 LEU A N 1
ATOM 591 C CA . LEU A 1 75 ? 1.473 -0.75 -14.836 1 95.06 75 LEU A CA 1
ATOM 592 C C . LEU A 1 75 ? 0.997 0.67 -15.125 1 95.06 75 LEU A C 1
ATOM 594 O O . LEU A 1 75 ? 0.123 0.879 -15.969 1 95.06 75 LEU A O 1
ATOM 598 N N . MET A 1 76 ? 1.603 1.596 -14.461 1 90.31 76 MET A N 1
ATOM 599 C CA . MET A 1 76 ? 1.138 2.977 -14.547 1 90.31 76 MET A CA 1
ATOM 600 C C . MET A 1 76 ? 1.813 3.709 -15.703 1 90.31 76 MET A C 1
ATOM 602 O O . MET A 1 76 ? 1.587 4.902 -15.898 1 90.31 76 MET A O 1
ATOM 606 N N . GLY A 1 77 ? 2.727 2.961 -16.406 1 92.88 77 GLY A N 1
ATOM 607 C CA . GLY A 1 77 ? 3.23 3.59 -17.609 1 92.88 77 GLY A CA 1
ATOM 608 C C . GLY A 1 77 ? 4.746 3.658 -17.672 1 92.88 77 GLY A C 1
ATOM 609 O O . GLY A 1 77 ? 5.312 4.219 -18.609 1 92.88 77 GLY A O 1
ATOM 610 N N . ALA A 1 78 ? 5.43 3.102 -16.672 1 94.75 78 ALA A N 1
ATOM 611 C CA . ALA A 1 78 ? 6.891 3.092 -16.688 1 94.75 78 ALA A CA 1
ATOM 612 C C . ALA A 1 78 ? 7.418 2 -17.625 1 94.75 78 ALA A C 1
ATOM 614 O O . ALA A 1 78 ? 8.141 1.102 -17.188 1 94.75 78 ALA A O 1
ATOM 615 N N . ASN A 1 79 ? 7.117 2.076 -18.812 1 96.94 79 ASN A N 1
ATOM 616 C CA . ASN A 1 79 ? 7.547 1.233 -19.922 1 96.94 79 ASN A CA 1
ATOM 617 C C . ASN A 1 79 ? 7.793 2.055 -21.188 1 96.94 79 ASN A C 1
ATOM 619 O O . ASN A 1 79 ? 7.445 3.234 -21.25 1 96.94 79 ASN A O 1
ATOM 623 N N . LEU A 1 80 ? 8.422 1.489 -22.156 1 95.62 80 LEU A N 1
ATOM 624 C CA . LEU A 1 80 ? 8.914 2.234 -23.312 1 95.62 80 LEU A CA 1
ATOM 625 C C . LEU A 1 80 ? 7.754 2.805 -24.125 1 95.62 80 LEU A C 1
ATOM 627 O O . LEU A 1 80 ? 7.914 3.809 -24.828 1 95.62 80 LEU A O 1
ATOM 631 N N . ASN A 1 81 ? 6.535 2.225 -24.047 1 92.25 81 ASN A N 1
ATOM 632 C CA . ASN A 1 81 ? 5.359 2.691 -24.781 1 92.25 81 ASN A CA 1
ATOM 633 C C . ASN A 1 81 ? 4.52 3.643 -23.938 1 92.25 81 ASN A C 1
ATOM 635 O O . ASN A 1 81 ? 3.496 4.152 -24.391 1 92.25 81 ASN A O 1
ATOM 639 N N . SER A 1 82 ? 4.922 3.834 -22.719 1 90.44 82 SER A N 1
ATOM 640 C CA . SER A 1 82 ? 4.145 4.633 -21.766 1 90.44 82 SER A CA 1
ATOM 641 C C . SER A 1 82 ? 2.705 4.145 -21.688 1 90.44 82 SER A C 1
ATOM 643 O O . SER A 1 82 ? 1.775 4.945 -21.578 1 90.44 82 SER A O 1
ATOM 645 N N . SER A 1 83 ? 2.578 2.863 -21.875 1 90.81 83 SER A N 1
ATOM 646 C CA . SER A 1 83 ? 1.251 2.258 -21.844 1 90.81 83 SER A CA 1
ATOM 647 C C . SER A 1 83 ? 0.809 1.983 -20.406 1 90.81 83 SER A C 1
ATOM 649 O O . SER A 1 83 ? 1.596 1.5 -19.594 1 90.81 83 SER A O 1
ATOM 651 N N . ARG A 1 84 ? -0.443 2.352 -20.172 1 89.81 84 ARG A N 1
ATOM 652 C CA . ARG A 1 84 ? -1.055 1.907 -18.922 1 89.81 84 ARG A CA 1
ATOM 653 C C . ARG A 1 84 ? -1.579 0.48 -19.047 1 89.81 84 ARG A C 1
ATOM 655 O O . ARG A 1 84 ? -2.152 0.113 -20.062 1 89.81 84 ARG A O 1
ATOM 662 N N . ILE A 1 85 ? -1.278 -0.271 -18.047 1 93.56 85 ILE A N 1
ATOM 663 C CA . ILE A 1 85 ? -1.68 -1.674 -18.047 1 93.56 85 ILE A CA 1
ATOM 664 C C . ILE A 1 85 ? -2.619 -1.933 -16.859 1 93.56 85 ILE A C 1
ATOM 666 O O . ILE A 1 85 ? -2.332 -1.538 -15.734 1 93.56 85 ILE A O 1
ATOM 670 N N . ARG A 1 86 ? -3.732 -2.551 -17.172 1 90.81 86 ARG A N 1
ATOM 671 C CA . ARG A 1 86 ? -4.695 -2.857 -16.125 1 90.81 86 ARG A CA 1
ATOM 672 C C . ARG A 1 86 ? -4.137 -3.896 -15.156 1 90.81 86 ARG A C 1
ATOM 674 O O . ARG A 1 86 ? -3.494 -4.859 -15.57 1 90.81 86 ARG A O 1
ATOM 681 N N . MET A 1 87 ? -4.551 -3.748 -13.938 1 92.12 87 MET A N 1
ATOM 682 C CA . MET A 1 87 ? -4.133 -4.695 -12.906 1 92.12 87 MET A CA 1
ATOM 683 C C . MET A 1 87 ? -4.738 -6.074 -13.156 1 92.12 87 MET A C 1
ATOM 685 O O . MET A 1 87 ? -5.91 -6.184 -13.523 1 92.12 87 MET A O 1
ATOM 689 N N . THR A 1 88 ? -3.945 -7.086 -12.992 1 96.62 88 THR A N 1
ATOM 690 C CA . THR A 1 88 ? -4.387 -8.477 -13.039 1 96.62 88 THR A CA 1
ATOM 691 C C . THR A 1 88 ? -4.18 -9.156 -11.688 1 96.62 88 THR A C 1
ATOM 693 O O . THR A 1 88 ? -3.662 -8.539 -10.75 1 96.62 88 THR A O 1
ATOM 696 N N . THR A 1 89 ? -4.691 -10.312 -11.578 1 96.31 89 THR A N 1
ATOM 697 C CA . THR A 1 89 ? -4.449 -11.164 -10.414 1 96.31 89 THR A CA 1
ATOM 698 C C . THR A 1 89 ? -3.992 -12.555 -10.844 1 96.31 89 THR A C 1
ATOM 700 O O . THR A 1 89 ? -4.293 -13 -11.953 1 96.31 89 THR A O 1
ATOM 703 N N . PRO A 1 90 ? -3.172 -13.18 -10 1 97.44 90 PRO A N 1
ATOM 704 C CA . PRO A 1 90 ? -2.625 -12.742 -8.711 1 97.44 90 PRO A CA 1
ATOM 705 C C . PRO A 1 90 ? -1.271 -12.047 -8.852 1 97.44 90 PRO A C 1
ATOM 707 O O . PRO A 1 90 ? -0.662 -12.086 -9.922 1 97.44 90 PRO A O 1
ATOM 710 N N . ILE A 1 91 ? -0.85 -11.328 -7.828 1 97.69 91 ILE A N 1
ATOM 711 C CA . ILE A 1 91 ? 0.575 -11.094 -7.609 1 97.69 91 ILE A CA 1
ATOM 712 C C . ILE A 1 91 ? 1.219 -12.352 -7.031 1 97.69 91 ILE A C 1
ATOM 714 O O . ILE A 1 91 ? 0.781 -12.859 -5.996 1 97.69 91 ILE A O 1
ATOM 718 N N . LEU A 1 92 ? 2.182 -12.867 -7.746 1 98.12 92 LEU A N 1
ATOM 719 C CA . LEU A 1 92 ? 2.828 -14.125 -7.383 1 98.12 92 LEU A CA 1
ATOM 720 C C . LEU A 1 92 ? 4.234 -13.875 -6.848 1 98.12 92 LEU A C 1
ATOM 722 O O . LEU A 1 92 ? 5.074 -13.305 -7.539 1 98.12 92 LEU A O 1
ATOM 726 N N . THR A 1 93 ? 4.477 -14.258 -5.625 1 97.75 93 THR A N 1
ATOM 727 C CA . THR A 1 93 ? 5.824 -14.188 -5.07 1 97.75 93 THR A CA 1
ATOM 728 C C . THR A 1 93 ? 6.422 -15.578 -4.918 1 97.75 93 THR A C 1
ATOM 730 O O . THR A 1 93 ? 5.941 -16.391 -4.117 1 97.75 93 THR A O 1
ATOM 733 N N . SER A 1 94 ? 7.434 -15.82 -5.711 1 95.94 94 SER A N 1
ATOM 734 C CA . SER A 1 94 ? 8.125 -17.109 -5.68 1 95.94 94 SER A CA 1
ATOM 735 C C . SER A 1 94 ? 9.352 -17.047 -4.781 1 95.94 94 SER A C 1
ATOM 737 O O . SER A 1 94 ? 10.094 -16.062 -4.789 1 95.94 94 SER A O 1
ATOM 739 N N . ILE A 1 95 ? 9.484 -18.062 -4 1 91.75 95 ILE A N 1
ATOM 740 C CA . ILE A 1 95 ? 10.633 -18.188 -3.107 1 91.75 95 ILE A CA 1
ATOM 741 C C . ILE A 1 95 ? 11.641 -19.172 -3.695 1 91.75 95 ILE A C 1
ATOM 743 O O . ILE A 1 95 ? 11.297 -20.312 -4.008 1 91.75 95 ILE A O 1
ATOM 747 N N . VAL A 1 96 ? 12.805 -18.703 -3.889 1 85.75 96 VAL A N 1
ATOM 748 C CA . VAL A 1 96 ? 13.875 -19.547 -4.398 1 85.75 96 VAL A CA 1
ATOM 749 C C . VAL A 1 96 ? 14.961 -19.688 -3.336 1 85.75 96 VAL A C 1
ATOM 751 O O . VAL A 1 96 ? 15.781 -18.797 -3.148 1 85.75 96 VAL A O 1
ATOM 754 N N . PRO A 1 97 ? 14.93 -20.828 -2.732 1 80.56 97 PRO A N 1
ATOM 755 C CA . PRO A 1 97 ? 15.93 -21.031 -1.68 1 80.56 97 PRO A CA 1
ATOM 756 C C . PRO A 1 97 ? 17.359 -20.969 -2.205 1 80.56 97 PRO A C 1
ATOM 758 O O . PRO A 1 97 ? 17.641 -21.453 -3.309 1 80.56 97 PRO A O 1
ATOM 761 N N . GLY A 1 98 ? 18.25 -20.391 -1.463 1 77.31 98 GLY A N 1
ATOM 762 C CA . GLY A 1 98 ? 19.688 -20.406 -1.733 1 77.31 98 GLY A CA 1
ATOM 763 C C . GLY A 1 98 ? 20.078 -19.469 -2.857 1 77.31 98 GLY A C 1
ATOM 764 O O . GLY A 1 98 ? 21.266 -19.406 -3.227 1 77.31 98 GLY A O 1
ATOM 765 N N . ALA A 1 99 ? 19.156 -18.75 -3.438 1 71.81 99 ALA A N 1
ATOM 766 C CA . ALA A 1 99 ? 19.438 -17.938 -4.613 1 71.81 99 ALA A CA 1
ATOM 767 C C . ALA A 1 99 ? 19.781 -16.5 -4.219 1 71.81 99 ALA A C 1
ATOM 769 O O . ALA A 1 99 ? 20.188 -15.695 -5.059 1 71.81 99 ALA A O 1
ATOM 770 N N . GLY A 1 100 ? 19.641 -16.219 -2.934 1 70.25 100 GLY A N 1
ATOM 771 C CA . GLY A 1 100 ? 19.938 -14.867 -2.473 1 70.25 100 GLY A CA 1
ATOM 772 C C . GLY A 1 100 ? 21.359 -14.703 -1.978 1 70.25 100 GLY A C 1
ATOM 773 O O . GLY A 1 100 ? 22.188 -15.609 -2.137 1 70.25 100 GLY A O 1
ATOM 774 N N . PRO A 1 101 ? 21.625 -13.422 -1.592 1 69.62 101 PRO A N 1
ATOM 775 C CA . PRO A 1 101 ? 22.953 -13.195 -1.015 1 69.62 101 PRO A CA 1
ATOM 776 C C . PRO A 1 101 ? 23.281 -14.164 0.127 1 69.62 101 PRO A C 1
ATOM 778 O O . PRO A 1 101 ? 22.391 -14.508 0.913 1 69.62 101 PRO A O 1
ATOM 781 N N . LEU A 1 102 ? 24.484 -14.641 0.14 1 72.62 102 LEU A N 1
ATOM 782 C CA . LEU A 1 102 ? 24.969 -15.539 1.181 1 72.62 102 LEU A CA 1
ATOM 783 C C . LEU A 1 102 ? 24.125 -16.812 1.253 1 72.62 102 LEU A C 1
ATOM 785 O O . LEU A 1 102 ? 23.844 -17.297 2.344 1 72.62 102 LEU A O 1
ATOM 789 N N . HIS A 1 103 ? 23.547 -17.156 0.049 1 75.31 103 HIS A N 1
ATOM 790 C CA . HIS A 1 103 ? 22.781 -18.391 -0.083 1 75.31 103 HIS A CA 1
ATOM 791 C C . HIS A 1 103 ? 21.438 -18.297 0.641 1 75.31 103 HIS A C 1
ATOM 793 O O . HIS A 1 103 ? 20.891 -19.297 1.076 1 75.31 103 HIS A O 1
ATOM 799 N N . SER A 1 104 ? 21.094 -17.031 0.813 1 75.12 104 SER A N 1
ATOM 800 C CA . SER A 1 104 ? 19.766 -16.828 1.372 1 75.12 104 SER A CA 1
ATOM 801 C C . SER A 1 104 ? 18.688 -16.984 0.307 1 75.12 104 SER A C 1
ATOM 803 O O . SER A 1 104 ? 18.984 -17.281 -0.851 1 75.12 104 SER A O 1
ATOM 805 N N . SER A 1 105 ? 17.531 -17.016 0.713 1 76.38 105 SER A N 1
ATOM 806 C CA . SER A 1 105 ? 16.422 -17.109 -0.246 1 76.38 105 SER A CA 1
ATOM 807 C C . SER A 1 105 ? 16.312 -15.828 -1.067 1 76.38 105 SER A C 1
ATOM 809 O O . SER A 1 105 ? 16.609 -14.734 -0.573 1 76.38 105 SER A O 1
ATOM 811 N N . ALA A 1 106 ? 16.109 -16.047 -2.312 1 88.19 106 ALA A N 1
ATOM 812 C CA . ALA A 1 106 ? 15.742 -14.938 -3.191 1 88.19 106 ALA A CA 1
ATOM 813 C C . ALA A 1 106 ? 14.258 -15.008 -3.559 1 88.19 106 ALA A C 1
ATOM 815 O O . ALA A 1 106 ? 13.641 -16.062 -3.463 1 88.19 106 ALA A O 1
ATOM 816 N N . TYR A 1 107 ? 13.703 -13.812 -3.832 1 95 107 TYR A N 1
ATOM 817 C CA . TYR A 1 107 ? 12.297 -13.742 -4.203 1 95 107 TYR A CA 1
ATOM 818 C C . TYR A 1 107 ? 12.125 -13.203 -5.617 1 95 107 TYR A C 1
ATOM 820 O O . TYR A 1 107 ? 12.93 -12.383 -6.07 1 95 107 TYR A O 1
ATOM 828 N N . PHE A 1 108 ? 11.133 -13.68 -6.312 1 96.69 108 PHE A N 1
ATOM 829 C CA . PHE A 1 108 ? 10.625 -13.102 -7.551 1 96.69 108 PHE A CA 1
ATOM 830 C C . PHE A 1 108 ? 9.156 -12.727 -7.41 1 96.69 108 PHE A C 1
ATOM 832 O O . PHE A 1 108 ? 8.305 -13.586 -7.168 1 96.69 108 PHE A O 1
ATOM 839 N N . VAL A 1 109 ? 8.922 -11.461 -7.5 1 98.12 109 VAL A N 1
ATOM 840 C CA . VAL A 1 109 ? 7.543 -10.992 -7.492 1 98.12 109 VAL A CA 1
ATOM 841 C C . VAL A 1 109 ? 7.051 -10.812 -8.93 1 98.12 109 VAL A C 1
ATOM 843 O O . VAL A 1 109 ? 7.684 -10.117 -9.727 1 98.12 109 VAL A O 1
ATOM 846 N N . ARG A 1 110 ? 5.91 -11.477 -9.188 1 98.31 110 ARG A N 1
ATOM 847 C CA . ARG A 1 110 ? 5.465 -11.523 -10.578 1 98.31 110 ARG A CA 1
ATOM 848 C C . ARG A 1 110 ? 4.016 -11.062 -10.703 1 98.31 110 ARG A C 1
ATOM 850 O O . ARG A 1 110 ? 3.203 -11.305 -9.805 1 98.31 110 ARG A O 1
ATOM 857 N N . LEU A 1 111 ? 3.809 -10.516 -11.781 1 97.88 111 LEU A N 1
ATOM 858 C CA . LEU A 1 111 ? 2.461 -10.109 -12.172 1 97.88 111 LEU A CA 1
ATOM 859 C C . LEU A 1 111 ? 2.072 -10.734 -13.508 1 97.88 111 LEU A C 1
ATOM 861 O O . LEU A 1 111 ? 2.838 -10.672 -14.477 1 97.88 111 LEU A O 1
ATOM 865 N N . TYR A 1 112 ? 0.888 -11.328 -13.508 1 97.88 112 TYR A N 1
ATOM 866 C CA . TYR A 1 112 ? 0.339 -11.836 -14.758 1 97.88 112 TYR A CA 1
ATOM 867 C C . TYR A 1 112 ? 0 -10.695 -15.711 1 97.88 112 TYR A C 1
ATOM 869 O O . TYR A 1 112 ? -0.598 -9.695 -15.305 1 97.88 112 TYR A O 1
ATOM 877 N N . LEU A 1 113 ? 0.495 -10.82 -16.938 1 97.94 113 LEU A N 1
ATOM 878 C CA . LEU A 1 113 ? 0.152 -9.781 -17.906 1 97.94 113 LEU A CA 1
ATOM 879 C C . LEU A 1 113 ? -1.215 -10.047 -18.531 1 97.94 113 LEU A C 1
ATOM 881 O O . LEU A 1 113 ? -1.552 -11.195 -18.828 1 97.94 113 LEU A O 1
ATOM 885 N N . PRO A 1 114 ? -1.998 -8.984 -18.75 1 97.31 114 PRO A N 1
ATOM 886 C CA . PRO A 1 114 ? -3.275 -9.18 -19.438 1 97.31 114 PRO A CA 1
ATOM 887 C C . PRO A 1 114 ? -3.115 -9.859 -20.797 1 97.31 114 PRO A C 1
ATOM 889 O O . PRO A 1 114 ? -2.043 -9.789 -21.406 1 97.31 114 PRO A O 1
ATOM 892 N N . ALA A 1 115 ? -4.23 -10.391 -21.234 1 96.56 115 ALA A N 1
ATOM 893 C CA . ALA A 1 115 ? -4.238 -11.164 -22.484 1 96.56 115 ALA A CA 1
ATOM 894 C C . ALA A 1 115 ? -3.662 -10.352 -23.641 1 96.56 115 ALA A C 1
ATOM 896 O O . ALA A 1 115 ? -2.867 -10.859 -24.422 1 96.56 115 ALA A O 1
ATOM 897 N N . LYS A 1 116 ? -3.963 -9.062 -23.656 1 95.94 116 LYS A N 1
ATOM 898 C CA . LYS A 1 116 ? -3.564 -8.211 -24.781 1 95.94 116 LYS A CA 1
ATOM 899 C C . LYS A 1 116 ? -2.051 -8.008 -24.812 1 95.94 116 LYS A C 1
ATOM 901 O O . LYS A 1 116 ? -1.489 -7.621 -25.828 1 95.94 116 LYS A O 1
ATOM 906 N N . PHE A 1 117 ? -1.423 -8.352 -23.688 1 96.88 117 PHE A N 1
ATOM 907 C CA . PHE A 1 117 ? 0.01 -8.094 -23.609 1 96.88 117 PHE A CA 1
ATOM 908 C C . PHE A 1 117 ? 0.793 -9.398 -23.531 1 96.88 117 PHE A C 1
ATOM 910 O O . PHE A 1 117 ? 2.012 -9.391 -23.344 1 96.88 117 PHE A O 1
ATOM 917 N N . GLN A 1 118 ? 0.142 -10.57 -23.672 1 97.25 118 GLN A N 1
ATOM 918 C CA . GLN A 1 118 ? 0.802 -11.867 -23.562 1 97.25 118 GLN A CA 1
ATOM 919 C C . GLN A 1 118 ? 1.762 -12.102 -24.719 1 97.25 118 GLN A C 1
ATOM 921 O O . GLN A 1 118 ? 2.885 -12.57 -24.516 1 97.25 118 GLN A O 1
ATOM 926 N N . ALA A 1 119 ? 1.327 -11.711 -25.859 1 96.44 119 ALA A N 1
ATOM 927 C CA . ALA A 1 119 ? 2.146 -11.961 -27.047 1 96.44 119 ALA A CA 1
ATOM 928 C C . ALA A 1 119 ? 3.338 -11.008 -27.094 1 96.44 119 ALA A C 1
ATOM 930 O O . ALA A 1 119 ? 4.445 -11.406 -27.453 1 96.44 119 ALA A O 1
ATOM 931 N N . SER A 1 120 ? 3.111 -9.766 -26.703 1 96.44 120 SER A N 1
ATOM 932 C CA . SER A 1 120 ? 4.129 -8.727 -26.766 1 96.44 120 SER A CA 1
ATOM 933 C C . SER A 1 120 ? 4.062 -7.816 -25.547 1 96.44 120 SER A C 1
ATOM 935 O O . SER A 1 120 ? 3.49 -6.727 -25.609 1 96.44 120 SER A O 1
ATOM 937 N N . PRO A 1 121 ? 4.766 -8.195 -24.547 1 97.25 121 PRO A N 1
ATOM 938 C CA . PRO A 1 121 ? 4.758 -7.359 -23.344 1 97.25 121 PRO A CA 1
ATOM 939 C C . PRO A 1 121 ? 5.473 -6.027 -23.547 1 97.25 121 PRO A C 1
ATOM 941 O O . PRO A 1 121 ? 6.566 -5.992 -24.125 1 97.25 121 PRO A O 1
ATOM 944 N N . PRO A 1 122 ? 4.859 -4.926 -23.109 1 97.81 122 PRO A N 1
ATOM 945 C CA . PRO A 1 122 ? 5.617 -3.674 -23.125 1 97.81 122 PRO A CA 1
ATOM 946 C C . PRO A 1 122 ? 6.957 -3.781 -22.406 1 97.81 122 PRO A C 1
ATOM 948 O O . PRO A 1 122 ? 7.047 -4.43 -21.359 1 97.81 122 PRO A O 1
ATOM 951 N N . VAL A 1 123 ? 7.965 -3.184 -22.953 1 98.12 123 VAL A N 1
ATOM 952 C CA . VAL A 1 123 ? 9.305 -3.266 -22.391 1 98.12 123 VAL A CA 1
ATOM 953 C C . VAL A 1 123 ? 9.422 -2.309 -21.203 1 98.12 123 VAL A C 1
ATOM 955 O O . VAL A 1 123 ? 9.219 -1.101 -21.344 1 98.12 123 VAL A O 1
ATOM 958 N N . PRO A 1 124 ? 9.695 -2.85 -20.078 1 98.12 124 PRO A N 1
ATOM 959 C CA . PRO A 1 124 ? 9.812 -1.968 -18.922 1 98.12 124 PRO A CA 1
ATOM 960 C C . PRO A 1 124 ? 10.992 -1.006 -19.016 1 98.12 124 PRO A C 1
ATOM 962 O O . PRO A 1 124 ? 11.969 -1.298 -19.703 1 98.12 124 PRO A O 1
ATOM 965 N N . LEU A 1 125 ? 10.828 0.119 -18.328 1 97.81 125 LEU A N 1
ATOM 966 C CA . LEU A 1 125 ? 11.992 0.99 -18.203 1 97.81 125 LEU A CA 1
ATOM 967 C C . LEU A 1 125 ? 13.109 0.293 -17.422 1 97.81 125 LEU A C 1
ATOM 969 O O . LEU A 1 125 ? 12.852 -0.413 -16.453 1 97.81 125 LEU A O 1
ATOM 973 N N . PRO A 1 126 ? 14.344 0.471 -17.844 1 96.88 126 PRO A N 1
ATOM 974 C CA . PRO A 1 126 ? 15.461 -0.296 -17.297 1 96.88 126 PRO A CA 1
ATOM 975 C C . PRO A 1 126 ? 15.633 -0.089 -15.789 1 96.88 126 PRO A C 1
ATOM 977 O O . PRO A 1 126 ? 16.062 -1.003 -15.078 1 96.88 126 PRO A O 1
ATOM 980 N N . GLU A 1 127 ? 15.281 1.065 -15.266 1 96.25 127 GLU A N 1
ATOM 981 C CA . GLU A 1 127 ? 15.508 1.377 -13.852 1 96.25 127 GLU A CA 1
ATOM 982 C C . GLU A 1 127 ? 14.641 0.502 -12.953 1 96.25 127 GLU A C 1
ATOM 984 O O . GLU A 1 127 ? 14.906 0.38 -11.758 1 96.25 127 GLU A O 1
ATOM 989 N N . LEU A 1 128 ? 13.664 -0.156 -13.562 1 97.69 128 LEU A N 1
ATOM 990 C CA . LEU A 1 128 ? 12.742 -0.958 -12.758 1 97.69 128 LEU A CA 1
ATOM 991 C C . LEU A 1 128 ? 13.289 -2.367 -12.555 1 97.69 128 LEU A C 1
ATOM 993 O O . LEU A 1 128 ? 12.797 -3.109 -11.703 1 97.69 128 LEU A O 1
ATOM 997 N N . ASN A 1 129 ? 14.273 -2.791 -13.344 1 98.06 129 ASN A N 1
ATOM 998 C CA . ASN A 1 129 ? 14.859 -4.125 -13.266 1 98.06 129 ASN A CA 1
ATOM 999 C C . ASN A 1 129 ? 13.781 -5.207 -13.305 1 98.06 129 ASN A C 1
ATOM 1001 O O . ASN A 1 129 ? 13.742 -6.078 -12.43 1 98.06 129 ASN A O 1
ATOM 1005 N N . LEU A 1 130 ? 12.898 -5.059 -14.242 1 98.62 130 LEU A N 1
ATOM 1006 C CA . LEU A 1 130 ? 11.852 -6.043 -14.516 1 98.62 130 LEU A CA 1
ATOM 1007 C C . LEU A 1 130 ? 12.188 -6.859 -15.758 1 98.62 130 LEU A C 1
ATOM 1009 O O . LEU A 1 130 ? 12.844 -6.363 -16.672 1 98.62 130 LEU A O 1
ATOM 1013 N N . HIS A 1 131 ? 11.742 -8.078 -15.789 1 97.75 131 HIS A N 1
ATOM 1014 C CA . HIS A 1 131 ? 11.898 -8.891 -16.984 1 97.75 131 HIS A CA 1
ATOM 1015 C C . HIS A 1 131 ? 10.695 -9.797 -17.203 1 97.75 131 HIS A C 1
ATOM 1017 O O . HIS A 1 131 ? 10.094 -10.281 -16.234 1 97.75 131 HIS A O 1
ATOM 1023 N N . PRO A 1 132 ? 10.391 -9.984 -18.453 1 97.81 132 PRO A N 1
ATOM 1024 C CA . PRO A 1 132 ? 9.32 -10.953 -18.734 1 97.81 132 PRO A CA 1
ATOM 1025 C C . PRO A 1 132 ? 9.727 -12.391 -18.406 1 97.81 132 PRO A C 1
ATOM 1027 O O . PRO A 1 132 ? 10.883 -12.766 -18.594 1 97.81 132 PRO A O 1
ATOM 1030 N N . ASP A 1 133 ? 8.852 -13.094 -17.875 1 97.12 133 ASP A N 1
ATOM 1031 C CA . ASP A 1 133 ? 9 -14.508 -1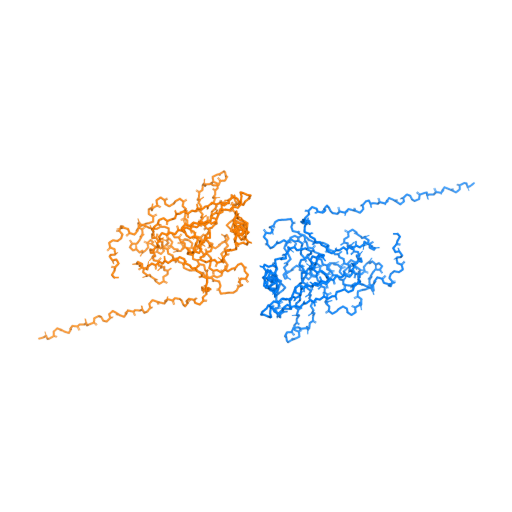7.562 1 97.12 133 ASP A CA 1
ATOM 1032 C C . ASP A 1 133 ? 7.914 -15.344 -18.25 1 97.12 133 ASP A C 1
ATOM 1034 O O . ASP A 1 133 ? 6.73 -15.219 -17.922 1 97.12 133 ASP A O 1
ATOM 1038 N N . ARG A 1 134 ? 8.344 -16.203 -19.188 1 97.12 134 ARG A N 1
ATOM 1039 C CA . ARG A 1 134 ? 7.414 -17.047 -19.922 1 97.12 134 ARG A CA 1
ATOM 1040 C C . ARG A 1 134 ? 7.312 -18.438 -19.297 1 97.12 134 ARG A C 1
ATOM 1042 O O . ARG A 1 134 ? 8.328 -19.109 -19.109 1 97.12 134 ARG A O 1
ATOM 1049 N N . TRP A 1 135 ? 6.121 -18.781 -18.969 1 96 135 TRP A N 1
ATOM 1050 C CA . TRP A 1 135 ? 5.859 -20.062 -18.359 1 96 135 TRP A CA 1
ATOM 1051 C C . TRP A 1 135 ? 5.078 -20.984 -19.297 1 96 135 TRP A C 1
ATOM 1053 O O . TRP A 1 135 ? 3.934 -20.688 -19.656 1 96 135 TRP A O 1
ATOM 1063 N N . PRO A 1 136 ? 5.734 -22.062 -19.719 1 95.31 136 PRO A N 1
ATOM 1064 C CA . PRO A 1 136 ? 4.949 -23.047 -20.469 1 95.31 136 PRO A CA 1
ATOM 1065 C C . PRO A 1 136 ? 3.861 -23.703 -19.625 1 95.31 136 PRO A C 1
ATOM 1067 O O . PRO A 1 136 ? 3.865 -23.578 -18.391 1 95.31 136 PRO A O 1
ATOM 1070 N N . SER A 1 137 ? 2.928 -24.297 -20.312 1 95.06 137 SER A N 1
ATOM 1071 C CA . SER A 1 137 ? 1.878 -25.016 -19.609 1 95.06 137 SER A CA 1
ATOM 1072 C C . SER A 1 137 ? 2.463 -25.938 -18.531 1 95.06 137 SER A C 1
ATOM 1074 O O . SER A 1 137 ? 3.479 -26.594 -18.766 1 95.06 137 SER A O 1
ATOM 1076 N N . HIS A 1 138 ? 1.943 -25.906 -17.312 1 93.38 138 HIS A N 1
ATOM 1077 C CA . HIS A 1 138 ? 2.41 -26.734 -16.203 1 93.38 138 HIS A CA 1
ATOM 1078 C C . HIS A 1 138 ? 1.327 -26.891 -15.141 1 93.38 138 HIS A C 1
ATOM 1080 O O . HIS A 1 138 ? 0.311 -26.203 -15.172 1 93.38 138 HIS A O 1
ATOM 1086 N N . CYS A 1 139 ? 1.561 -27.859 -14.312 1 94.12 139 CYS A N 1
ATOM 1087 C CA . CYS A 1 139 ? 0.588 -28.156 -13.266 1 94.12 139 CYS A CA 1
ATOM 1088 C C . CYS A 1 139 ? 1.032 -27.562 -11.93 1 94.12 139 CYS A C 1
ATOM 1090 O O . CYS A 1 139 ? 2.215 -27.625 -11.586 1 94.12 139 CYS A O 1
ATOM 1092 N N . ILE A 1 140 ? 0.091 -27 -11.242 1 95.75 140 ILE A N 1
ATOM 1093 C CA . ILE A 1 140 ? 0.331 -26.375 -9.953 1 95.75 140 ILE A CA 1
ATOM 1094 C C . ILE A 1 140 ? -0.637 -26.938 -8.914 1 95.75 140 ILE A C 1
ATOM 1096 O O . ILE A 1 140 ? -1.842 -27.016 -9.164 1 95.75 140 ILE A O 1
ATOM 1100 N N . ALA A 1 141 ? -0.09 -27.438 -7.816 1 95.94 141 ALA A N 1
ATOM 1101 C CA . ALA A 1 141 ? -0.924 -27.719 -6.648 1 95.94 141 ALA A CA 1
ATOM 1102 C C . ALA A 1 141 ? -1.188 -26.453 -5.852 1 95.94 141 ALA A C 1
ATOM 1104 O O . ALA A 1 141 ? -0.266 -25.672 -5.582 1 95.94 141 ALA A O 1
ATOM 1105 N N . VAL A 1 142 ? -2.42 -26.266 -5.457 1 97.44 142 VAL A N 1
ATOM 1106 C CA . VAL A 1 142 ? -2.803 -25 -4.844 1 97.44 142 VAL A CA 1
ATOM 1107 C C . VAL A 1 142 ? -3.572 -25.25 -3.551 1 97.44 142 VAL A C 1
ATOM 1109 O O . VAL A 1 142 ? -4.398 -26.172 -3.486 1 97.44 142 VAL A O 1
ATOM 1112 N N . ARG A 1 143 ? -3.273 -24.547 -2.543 1 97.81 143 ARG A N 1
ATOM 1113 C CA . ARG A 1 143 ? -4.051 -24.469 -1.309 1 97.81 143 ARG A CA 1
ATOM 1114 C C . ARG A 1 143 ? -4.359 -23.031 -0.94 1 97.81 143 ARG A C 1
ATOM 1116 O O . ARG A 1 143 ? -3.459 -22.188 -0.886 1 97.81 143 ARG A O 1
ATOM 1123 N N . SER A 1 144 ? -5.617 -22.75 -0.692 1 98.06 144 SER A N 1
ATOM 1124 C CA . SER A 1 144 ? -6.043 -21.391 -0.368 1 98.06 144 SER A CA 1
ATOM 1125 C C . SER A 1 144 ? -5.957 -21.125 1.132 1 98.06 144 SER A C 1
ATOM 1127 O O . SER A 1 144 ? -6.07 -22.062 1.938 1 98.06 144 SER A O 1
ATOM 1129 N N . PHE A 1 145 ? -5.707 -19.953 1.489 1 98 145 PHE A N 1
ATOM 1130 C CA . PHE A 1 145 ? -5.797 -19.516 2.873 1 98 145 PHE A CA 1
ATOM 1131 C C . PHE A 1 145 ? -6.203 -18.047 2.941 1 98 145 PHE A C 1
ATOM 1133 O O . PHE A 1 145 ? -6.039 -17.297 1.969 1 98 145 PHE A O 1
ATOM 1140 N N . SER A 1 146 ? -6.758 -17.594 4.043 1 96.56 146 SER A N 1
ATOM 1141 C CA . SER A 1 146 ? -7.305 -16.25 4.172 1 96.56 146 SER A CA 1
ATOM 1142 C C . SER A 1 146 ? -6.371 -15.344 4.973 1 96.56 146 SER A C 1
ATOM 1144 O O . SER A 1 146 ? -5.355 -15.805 5.5 1 96.56 146 SER A O 1
ATOM 1146 N N . GLY A 1 147 ? -6.719 -14.086 4.965 1 95.25 147 GLY A N 1
ATOM 1147 C CA . GLY A 1 147 ? -5.945 -13.117 5.727 1 95.25 147 GLY A CA 1
ATOM 1148 C C . GLY A 1 147 ? -4.742 -12.586 4.969 1 95.25 147 GLY A C 1
ATOM 1149 O O . GLY A 1 147 ? -4.648 -12.742 3.75 1 95.25 147 GLY A O 1
ATOM 1150 N N . TYR A 1 148 ? -3.877 -11.891 5.695 1 94.81 148 TYR A N 1
ATOM 1151 C CA . TYR A 1 148 ? -2.664 -11.344 5.098 1 94.81 148 TYR A CA 1
ATOM 1152 C C . TYR A 1 148 ? -1.574 -12.406 5.008 1 94.81 148 TYR A C 1
ATOM 1154 O O . TYR A 1 148 ? -1.37 -13.18 5.949 1 94.81 148 TYR A O 1
ATOM 1162 N N . ALA A 1 149 ? -0.949 -12.508 3.852 1 97.06 149 ALA A N 1
ATOM 1163 C CA . ALA A 1 149 ? 0.254 -13.328 3.709 1 97.06 149 ALA A CA 1
ATOM 1164 C C . ALA A 1 149 ? 1.473 -12.609 4.285 1 97.06 149 ALA A C 1
ATOM 1166 O O . ALA A 1 149 ? 1.811 -11.5 3.859 1 97.06 149 ALA A O 1
ATOM 1167 N N . ARG A 1 150 ? 2.125 -13.234 5.27 1 95.88 150 ARG A N 1
ATOM 1168 C CA . ARG A 1 150 ? 3.26 -12.656 5.984 1 95.88 150 ARG A CA 1
ATOM 1169 C C . ARG A 1 150 ? 4.359 -13.688 6.188 1 95.88 150 ARG A C 1
ATOM 1171 O O . ARG A 1 150 ? 4.152 -14.883 5.949 1 95.88 150 ARG A O 1
ATOM 1178 N N . ASP A 1 151 ? 5.508 -13.164 6.668 1 93.44 151 ASP A N 1
ATOM 1179 C CA . ASP A 1 151 ? 6.656 -14.031 6.898 1 93.44 151 ASP A CA 1
ATOM 1180 C C . ASP A 1 151 ? 6.312 -15.141 7.895 1 93.44 151 ASP A C 1
ATOM 1182 O O . ASP A 1 151 ? 6.789 -16.266 7.762 1 93.44 151 ASP A O 1
ATOM 1186 N N . ASN A 1 152 ? 5.422 -14.82 8.742 1 92.88 152 ASN A N 1
ATOM 1187 C CA . ASN A 1 152 ? 5.176 -15.734 9.859 1 92.88 152 ASN A CA 1
ATOM 1188 C C . ASN A 1 152 ? 4.191 -16.828 9.469 1 92.88 152 ASN A C 1
ATOM 1190 O O . ASN A 1 152 ? 4.074 -17.844 10.172 1 92.88 152 ASN A O 1
ATOM 1194 N N . ASN A 1 153 ? 3.453 -16.688 8.344 1 96.88 153 ASN A N 1
ATOM 1195 C CA . ASN A 1 153 ? 2.434 -17.703 8.094 1 96.88 153 ASN A CA 1
ATOM 1196 C C . ASN A 1 153 ? 2.643 -18.375 6.742 1 96.88 153 ASN A C 1
ATOM 1198 O O . ASN A 1 153 ? 2.131 -19.484 6.512 1 96.88 153 ASN A O 1
ATOM 1202 N N . VAL A 1 154 ? 3.381 -17.812 5.828 1 96.19 154 VAL A N 1
ATOM 1203 C CA . VAL A 1 154 ? 3.473 -18.375 4.484 1 96.19 154 VAL A CA 1
ATOM 1204 C C . VAL A 1 154 ? 4.195 -19.719 4.527 1 96.19 154 VAL A C 1
ATOM 1206 O O . VAL A 1 154 ? 3.848 -20.641 3.791 1 96.19 154 VAL A O 1
ATOM 1209 N N . VAL A 1 155 ? 5.191 -19.891 5.383 1 92.38 155 VAL A N 1
ATOM 1210 C CA . VAL A 1 155 ? 5.902 -21.156 5.52 1 92.38 155 VAL A CA 1
ATOM 1211 C C . VAL A 1 155 ? 4.957 -22.234 6.066 1 92.38 155 VAL A C 1
ATOM 1213 O O . VAL A 1 155 ? 4.941 -23.359 5.574 1 92.38 155 VAL A O 1
ATOM 1216 N N . GLU A 1 156 ? 4.219 -21.828 7.027 1 95.94 156 GLU A N 1
ATOM 1217 C CA . GLU A 1 156 ? 3.254 -22.75 7.621 1 95.94 156 GLU A CA 1
ATOM 1218 C C . GLU A 1 156 ? 2.23 -23.219 6.586 1 95.94 156 GLU A C 1
ATOM 1220 O O . GLU A 1 156 ? 1.895 -24.406 6.527 1 95.94 156 GLU A O 1
ATOM 1225 N N . GLU A 1 157 ? 1.716 -22.297 5.805 1 96.94 157 GLU A N 1
ATOM 1226 C CA . GLU A 1 157 ? 0.738 -22.641 4.777 1 96.94 157 GLU A CA 1
ATOM 1227 C C . GLU A 1 157 ? 1.348 -23.562 3.723 1 96.94 157 GLU A C 1
ATOM 1229 O O . GLU A 1 157 ? 0.679 -24.469 3.221 1 96.94 157 GLU A O 1
ATOM 1234 N N . ALA A 1 158 ? 2.609 -23.344 3.396 1 94.75 158 ALA A N 1
ATOM 1235 C CA . ALA A 1 158 ? 3.314 -24.219 2.467 1 94.75 158 ALA A CA 1
ATOM 1236 C C . ALA A 1 158 ? 3.449 -25.641 3.039 1 94.75 158 ALA A C 1
ATOM 1238 O O . ALA A 1 158 ? 3.273 -26.625 2.322 1 94.75 158 ALA A O 1
ATOM 1239 N N . GLU A 1 159 ? 3.73 -25.688 4.328 1 94.25 159 GLU A N 1
ATOM 1240 C CA . GLU A 1 159 ? 3.857 -26.984 4.992 1 94.25 159 GLU A CA 1
ATOM 1241 C C . GLU A 1 159 ? 2.533 -27.734 4.984 1 94.25 159 GLU A C 1
ATOM 1243 O O . GLU A 1 159 ? 2.51 -28.953 4.801 1 94.25 159 GLU A O 1
ATOM 1248 N N . LYS A 1 160 ? 1.487 -27.016 5.18 1 96.5 160 LYS A N 1
ATOM 1249 C CA . LYS A 1 160 ? 0.169 -27.641 5.141 1 96.5 160 LYS A CA 1
ATOM 1250 C C . LYS A 1 160 ? -0.118 -28.234 3.764 1 96.5 160 LYS A C 1
ATOM 1252 O O . LYS A 1 160 ? -0.661 -29.328 3.658 1 96.5 160 LYS A O 1
ATOM 1257 N N . LEU A 1 161 ? 0.222 -27.5 2.711 1 96.06 161 LEU A N 1
ATOM 1258 C CA . LEU A 1 161 ? 0.034 -28.047 1.367 1 96.06 161 LEU A CA 1
ATOM 1259 C C . LEU A 1 161 ? 0.919 -29.266 1.14 1 96.06 161 LEU A C 1
ATOM 1261 O O . LEU A 1 161 ? 0.469 -30.266 0.578 1 96.06 161 LEU A O 1
ATOM 1265 N N . ALA A 1 162 ? 2.156 -29.156 1.595 1 92.88 162 ALA A N 1
ATOM 1266 C CA . ALA A 1 162 ? 3.076 -30.281 1.449 1 92.88 162 ALA A CA 1
ATOM 1267 C C . ALA A 1 162 ? 2.529 -31.531 2.137 1 92.88 162 ALA A C 1
ATOM 1269 O O . ALA A 1 162 ? 2.598 -32.625 1.585 1 92.88 162 ALA A O 1
ATOM 1270 N N . LEU A 1 163 ? 2.025 -31.344 3.314 1 93.06 163 LEU A N 1
ATOM 1271 C CA . LEU A 1 163 ? 1.451 -32.469 4.07 1 93.06 163 LEU A CA 1
ATOM 1272 C C . LEU A 1 163 ? 0.251 -33.031 3.338 1 93.06 163 LEU A C 1
ATOM 1274 O O . LEU A 1 163 ? 0.123 -34.281 3.234 1 93.06 163 LEU A O 1
ATOM 1278 N N . SER A 1 164 ? -0.605 -32.156 2.832 1 94.12 164 SER A N 1
ATOM 1279 C CA . SER A 1 164 ? -1.771 -32.625 2.084 1 94.12 164 SER A CA 1
ATOM 1280 C C . SER A 1 164 ? -1.36 -33.438 0.854 1 94.12 164 SER A C 1
ATOM 1282 O O . SER A 1 164 ? -1.95 -34.469 0.562 1 94.12 164 SER A O 1
ATOM 1284 N N . LEU A 1 165 ? -0.385 -32.969 0.146 1 92.69 165 LEU A N 1
ATOM 1285 C CA . LEU A 1 165 ? 0.088 -33.656 -1.051 1 92.69 165 LEU A CA 1
ATOM 1286 C C . LEU A 1 165 ? 0.696 -35 -0.697 1 92.69 165 LEU A C 1
ATOM 1288 O O . LEU A 1 165 ? 0.511 -35.969 -1.425 1 92.69 165 LEU A O 1
ATOM 1292 N N . SER A 1 166 ? 1.405 -35.031 0.476 1 90.75 166 SER A N 1
ATOM 1293 C CA . SER A 1 166 ? 2.072 -36.281 0.886 1 90.75 166 SER A CA 1
ATOM 1294 C C . SER A 1 166 ? 1.062 -37.375 1.188 1 90.75 166 SER A C 1
ATOM 1296 O O . SER A 1 166 ? 1.395 -38.562 1.14 1 90.75 166 SER A O 1
ATOM 1298 N N . ARG A 1 167 ? -0.167 -36.969 1.411 1 91.31 167 ARG A N 1
ATOM 1299 C CA . ARG A 1 167 ? -1.228 -37.906 1.746 1 91.31 167 ARG A CA 1
ATOM 1300 C C . ARG A 1 167 ? -2.123 -38.188 0.541 1 91.31 167 ARG A C 1
ATOM 1302 O O . ARG A 1 167 ? -3.207 -38.75 0.681 1 91.31 167 ARG A O 1
ATOM 1309 N N . SER A 1 168 ? -1.683 -37.719 -0.579 1 88.81 168 SER A N 1
ATOM 1310 C CA . SER A 1 168 ? -2.469 -37.844 -1.802 1 88.81 168 SER A CA 1
ATOM 1311 C C . SER A 1 168 ? -1.697 -38.594 -2.879 1 88.81 168 SER A C 1
ATOM 1313 O O . SER A 1 168 ? -0.528 -38.938 -2.689 1 88.81 168 SER A O 1
ATOM 1315 N N . PRO A 1 169 ? -2.355 -38.938 -4.039 1 86.62 169 PRO A N 1
ATOM 1316 C CA . PRO A 1 169 ? -1.646 -39.594 -5.141 1 86.62 169 PRO A CA 1
ATOM 1317 C C . PRO A 1 169 ? -0.527 -38.719 -5.715 1 86.62 169 PRO A C 1
ATOM 1319 O O . PRO A 1 169 ? 0.28 -39.219 -6.516 1 86.62 169 PRO A O 1
ATOM 1322 N N . TRP A 1 170 ? -0.407 -37.5 -5.125 1 87.88 170 TRP A N 1
ATOM 1323 C CA . TRP A 1 170 ? 0.553 -36.531 -5.66 1 87.88 170 TRP A CA 1
ATOM 1324 C C . TRP A 1 170 ? 1.811 -36.469 -4.797 1 87.88 170 TRP A C 1
ATOM 1326 O O . TRP A 1 170 ? 2.662 -35.625 -4.98 1 87.88 170 TRP A O 1
ATOM 1336 N N . ALA A 1 171 ? 2.023 -37.281 -3.818 1 82.31 171 ALA A N 1
ATOM 1337 C CA . ALA A 1 171 ? 3.127 -37.281 -2.861 1 82.31 171 ALA A CA 1
ATOM 1338 C C . ALA A 1 171 ? 4.473 -37.219 -3.576 1 82.31 171 ALA A C 1
ATOM 1340 O O . ALA A 1 171 ? 5.398 -36.562 -3.131 1 82.31 171 ALA A O 1
ATOM 1341 N N . ASN A 1 172 ? 4.645 -37.906 -4.66 1 77 172 ASN A N 1
ATOM 1342 C CA . ASN A 1 172 ? 5.934 -37.969 -5.344 1 77 172 ASN A CA 1
ATOM 1343 C C . ASN A 1 172 ? 5.992 -37 -6.527 1 77 172 ASN A C 1
ATOM 1345 O O . ASN A 1 172 ? 6.898 -37.094 -7.355 1 77 172 ASN A O 1
ATOM 1349 N N . SER A 1 173 ? 5.023 -36.156 -6.609 1 75.31 173 SER A N 1
ATOM 1350 C CA . SER A 1 173 ? 4.938 -35.312 -7.777 1 75.31 173 SER A CA 1
ATOM 1351 C C . SER A 1 173 ? 5.668 -33.969 -7.539 1 75.31 173 SER A C 1
ATOM 1353 O O . SER A 1 173 ? 5.797 -33.156 -8.453 1 75.31 173 SER A O 1
ATOM 1355 N N . THR A 1 174 ? 6.035 -33.656 -6.312 1 65 174 THR A N 1
ATOM 1356 C CA . THR A 1 174 ? 6.645 -32.375 -6.008 1 65 174 THR A CA 1
ATOM 1357 C C . THR A 1 174 ? 8.117 -32.375 -6.418 1 65 174 THR A C 1
ATOM 1359 O O . THR A 1 174 ? 8.758 -31.312 -6.414 1 65 174 THR A O 1
ATOM 1362 N N . ASN A 1 175 ? 8.781 -33.562 -6.734 1 54.06 175 ASN A N 1
ATOM 1363 C CA . ASN A 1 175 ? 10.211 -33.656 -7.02 1 54.06 175 ASN A CA 1
ATOM 1364 C C . ASN A 1 175 ? 10.578 -32.875 -8.273 1 54.06 175 ASN A C 1
ATOM 1366 O O . ASN A 1 175 ? 11.688 -33.031 -8.797 1 54.06 175 ASN A O 1
ATOM 1370 N N . TYR A 1 176 ? 9.648 -32.219 -8.742 1 48.72 176 TYR A N 1
ATOM 1371 C CA . TYR A 1 176 ? 10.227 -31.609 -9.938 1 48.72 176 TYR A CA 1
ATOM 1372 C C . TYR A 1 176 ? 11.133 -30.438 -9.57 1 48.72 176 TYR A C 1
ATOM 1374 O O . TYR A 1 176 ? 10.914 -29.766 -8.562 1 48.72 176 TYR A O 1
ATOM 1382 N N . PRO A 1 177 ? 12.461 -30.484 -10.234 1 45.75 177 PRO A N 1
ATOM 1383 C CA . PRO A 1 177 ? 13.43 -29.422 -9.953 1 45.75 177 PRO A CA 1
ATOM 1384 C C . PRO A 1 177 ? 12.789 -28.031 -9.922 1 45.75 177 PRO A C 1
ATOM 1386 O O . PRO A 1 177 ? 12.82 -27.312 -10.922 1 45.75 177 PRO A O 1
ATOM 1389 N N . SER A 1 178 ? 11.758 -27.891 -9.266 1 54.78 178 SER A N 1
ATOM 1390 C CA . SER A 1 178 ? 11.258 -26.516 -9.297 1 54.78 178 SER A CA 1
ATOM 1391 C C . SER A 1 178 ? 12.242 -25.562 -8.641 1 54.78 178 SER A C 1
ATOM 1393 O O . SER A 1 178 ? 12.852 -25.891 -7.621 1 54.78 178 SER A O 1
ATOM 1395 N N . LYS A 1 179 ? 12.859 -24.625 -9.484 1 57.09 179 LYS A N 1
ATOM 1396 C CA . LYS A 1 179 ? 13.758 -23.562 -9.031 1 57.09 179 LYS A CA 1
ATOM 1397 C C . LYS A 1 179 ? 13.188 -22.844 -7.816 1 57.09 179 LYS A C 1
ATOM 1399 O O . LYS A 1 179 ? 13.938 -22.406 -6.938 1 57.09 179 LYS A O 1
ATOM 1404 N N . SER A 1 180 ? 11.859 -22.859 -7.73 1 64.44 180 SER A N 1
ATOM 1405 C CA . SER A 1 180 ? 11.242 -22.203 -6.578 1 64.44 180 SER A CA 1
ATOM 1406 C C . SER A 1 180 ? 10.742 -23.219 -5.566 1 64.44 180 SER A C 1
ATOM 1408 O O . SER A 1 180 ? 10.25 -24.297 -5.941 1 64.44 180 SER A O 1
ATOM 1410 N N . ALA A 1 181 ? 11.055 -23 -4.328 1 79.56 181 ALA A N 1
ATOM 1411 C CA . ALA A 1 181 ? 10.492 -23.844 -3.279 1 79.56 181 ALA A CA 1
ATOM 1412 C C . ALA A 1 181 ? 8.969 -23.828 -3.303 1 79.56 181 ALA A C 1
ATOM 1414 O O . ALA A 1 181 ? 8.328 -24.875 -3.42 1 79.56 181 ALA A O 1
ATOM 1415 N N . TYR A 1 182 ? 8.297 -22.812 -3.264 1 93.31 182 TYR A N 1
ATOM 1416 C CA . TYR A 1 182 ? 6.867 -22.562 -3.375 1 93.31 182 TYR A CA 1
ATOM 1417 C C . TYR A 1 182 ? 6.594 -21.094 -3.73 1 93.31 182 TYR A C 1
ATOM 1419 O O . TYR A 1 182 ? 7.516 -20.281 -3.77 1 93.31 182 TYR A O 1
ATOM 1427 N N . SER A 1 183 ? 5.41 -20.797 -4.152 1 96.62 183 SER A N 1
ATOM 1428 C CA . SER A 1 183 ? 4.984 -19.438 -4.438 1 96.62 183 SER A CA 1
ATOM 1429 C C . SER A 1 183 ? 3.717 -19.078 -3.666 1 96.62 183 SER A C 1
ATOM 1431 O O . SER A 1 183 ? 2.926 -19.953 -3.318 1 96.62 183 SER A O 1
ATOM 1433 N N . ILE A 1 184 ? 3.646 -17.859 -3.363 1 98.06 184 ILE A N 1
ATOM 1434 C CA . ILE A 1 184 ? 2.434 -17.328 -2.752 1 98.06 184 ILE A CA 1
ATOM 1435 C C . ILE A 1 184 ? 1.704 -16.422 -3.75 1 98.06 184 ILE A C 1
ATOM 1437 O O . ILE A 1 184 ? 2.262 -15.438 -4.227 1 98.06 184 ILE A O 1
ATOM 1441 N N . ALA A 1 185 ? 0.452 -16.812 -4.094 1 98.19 185 ALA A N 1
ATOM 1442 C CA . ALA A 1 185 ? -0.417 -16.031 -4.973 1 98.19 185 ALA A CA 1
ATOM 1443 C C . ALA A 1 185 ? -1.391 -15.18 -4.168 1 98.19 185 ALA A C 1
ATOM 1445 O O . ALA A 1 185 ? -2.209 -15.703 -3.41 1 98.19 185 ALA A O 1
ATOM 1446 N N . GLN A 1 186 ? -1.26 -13.922 -4.332 1 97.75 186 GLN A N 1
ATOM 1447 C CA . GLN A 1 186 ? -2.154 -13 -3.639 1 97.75 186 GLN A CA 1
ATOM 1448 C C . GLN A 1 186 ? -3.137 -12.352 -4.609 1 97.75 186 GLN A C 1
ATOM 1450 O O . GLN A 1 186 ? -2.729 -11.703 -5.574 1 97.75 186 GLN A O 1
ATOM 1455 N N . TYR A 1 187 ? -4.461 -12.477 -4.328 1 97 187 TYR A N 1
ATOM 1456 C CA . TYR A 1 187 ? -5.473 -12.148 -5.324 1 97 187 TYR A CA 1
ATOM 1457 C C . TYR A 1 187 ? -6.105 -10.789 -5.035 1 97 187 TYR A C 1
ATOM 1459 O O . TYR A 1 187 ? -6.977 -10.336 -5.777 1 97 187 TYR A O 1
ATOM 1467 N N . ASN A 1 188 ? -5.648 -10.148 -4.027 1 93.38 188 ASN A N 1
ATOM 1468 C CA . ASN A 1 188 ? -6.219 -8.859 -3.67 1 93.38 188 ASN A CA 1
ATOM 1469 C C . ASN A 1 188 ? -5.195 -7.734 -3.799 1 93.38 188 ASN A C 1
ATOM 1471 O O . ASN A 1 188 ? -4.008 -7.938 -3.525 1 93.38 188 ASN A O 1
ATOM 1475 N N . ASN A 1 189 ? -5.719 -6.562 -4.219 1 85.12 189 ASN A N 1
ATOM 1476 C CA . ASN A 1 189 ? -4.859 -5.383 -4.234 1 85.12 189 ASN A CA 1
ATOM 1477 C C . ASN A 1 189 ? -4.383 -5.02 -2.828 1 85.12 189 ASN A C 1
ATOM 1479 O O . ASN A 1 189 ? -4.969 -5.461 -1.838 1 85.12 189 ASN A O 1
ATOM 1483 N N . PRO A 1 190 ? -3.279 -4.227 -2.816 1 86.56 190 PRO A N 1
ATOM 1484 C CA . PRO A 1 190 ? -2.688 -3.885 -1.521 1 86.56 190 PRO A CA 1
ATOM 1485 C C . PRO A 1 190 ? -3.648 -3.121 -0.614 1 86.56 190 PRO A C 1
ATOM 1487 O O . PRO A 1 190 ? -3.434 -3.051 0.599 1 86.56 190 PRO A O 1
ATOM 1490 N N . PHE A 1 191 ? -4.789 -2.646 -1.092 1 87.44 191 PHE A N 1
ATOM 1491 C CA . PHE A 1 191 ? -5.656 -1.765 -0.318 1 87.44 191 PHE A CA 1
ATOM 1492 C C . PHE A 1 191 ? -6.887 -2.512 0.172 1 87.44 191 PHE A C 1
ATOM 1494 O O . PHE A 1 191 ? -7.699 -1.961 0.921 1 87.44 191 PHE A O 1
ATOM 1501 N N . ARG A 1 192 ? -6.949 -3.791 -0.231 1 88.88 192 ARG A N 1
ATOM 1502 C CA . ARG A 1 192 ? -8 -4.633 0.326 1 88.88 192 ARG A CA 1
ATOM 1503 C C . ARG A 1 192 ? -7.66 -5.074 1.745 1 88.88 192 ARG A C 1
ATOM 1505 O O . ARG A 1 192 ? -6.578 -5.609 1.99 1 88.88 192 ARG A O 1
ATOM 1512 N N . ILE A 1 193 ? -8.664 -4.895 2.699 1 88.38 193 ILE A N 1
ATOM 1513 C CA . ILE A 1 193 ? -8.359 -5.129 4.109 1 88.38 193 ILE A CA 1
ATOM 1514 C C . ILE A 1 193 ? -8.977 -6.453 4.555 1 88.38 193 ILE A C 1
ATOM 1516 O O . ILE A 1 193 ? -8.336 -7.227 5.273 1 88.38 193 ILE A O 1
ATOM 1520 N N . ILE A 1 194 ? -10.156 -6.664 4.148 1 90 194 ILE A N 1
ATOM 1521 C CA . ILE A 1 194 ? -10.852 -7.863 4.598 1 90 194 ILE A CA 1
ATOM 1522 C C . ILE A 1 194 ? -11.125 -8.781 3.404 1 90 194 ILE A C 1
ATOM 1524 O O . ILE A 1 194 ? -11.086 -8.336 2.254 1 90 194 ILE A O 1
ATOM 1528 N N . GLY A 1 195 ? -11.336 -9.984 3.682 1 93.69 195 GLY A N 1
ATOM 1529 C CA . GLY A 1 195 ? -11.75 -10.922 2.646 1 93.69 195 GLY A CA 1
ATOM 1530 C C . GLY A 1 195 ? -10.656 -11.227 1.647 1 93.69 195 GLY A C 1
ATOM 1531 O O . GLY A 1 195 ? -10.922 -11.43 0.462 1 93.69 195 GLY A O 1
ATOM 1532 N N . ARG A 1 196 ? -9.453 -11.219 2.195 1 95.5 196 ARG A N 1
ATOM 1533 C CA . ARG A 1 196 ? -8.328 -11.469 1.303 1 95.5 196 ARG A CA 1
ATOM 1534 C C . ARG A 1 196 ? -8.203 -12.953 0.982 1 95.5 196 ARG A C 1
ATOM 1536 O O . ARG A 1 196 ? -8.469 -13.805 1.834 1 95.5 196 ARG A O 1
ATOM 1543 N N . LEU A 1 197 ? -7.805 -13.242 -0.234 1 97.12 197 LEU A N 1
ATOM 1544 C CA . LEU A 1 197 ? -7.594 -14.602 -0.719 1 97.12 197 LEU A CA 1
ATOM 1545 C C . LEU A 1 197 ? -6.148 -14.805 -1.158 1 97.12 197 LEU A C 1
ATOM 1547 O O . LEU A 1 197 ? -5.637 -14.055 -1.995 1 97.12 197 LEU A O 1
ATOM 1551 N N . ASN A 1 198 ? -5.539 -15.75 -0.515 1 98.12 198 ASN A N 1
ATOM 1552 C CA . ASN A 1 198 ? -4.184 -16.172 -0.871 1 98.12 198 ASN A CA 1
ATOM 1553 C C . ASN A 1 198 ? -4.125 -17.641 -1.231 1 98.12 198 ASN A C 1
ATOM 1555 O O . ASN A 1 198 ? -5 -18.422 -0.838 1 98.12 198 ASN A O 1
ATOM 1559 N N . GLU A 1 199 ? -3.174 -18 -2.047 1 98.44 199 GLU A N 1
ATOM 1560 C CA . GLU A 1 199 ? -2.898 -19.391 -2.348 1 98.44 199 GLU A CA 1
ATOM 1561 C C . GLU A 1 199 ? -1.406 -19.703 -2.238 1 98.44 199 GLU A C 1
ATOM 1563 O O . GLU A 1 199 ? -0.569 -18.859 -2.572 1 98.44 199 GLU A O 1
ATOM 1568 N N . VAL A 1 200 ? -1.121 -20.875 -1.698 1 97.5 200 VAL A N 1
ATOM 1569 C CA . VAL A 1 200 ? 0.212 -21.453 -1.856 1 97.5 200 VAL A CA 1
ATOM 1570 C C . VAL A 1 200 ? 0.259 -22.312 -3.117 1 97.5 200 VAL A C 1
ATOM 1572 O O . VAL A 1 200 ? -0.668 -23.078 -3.389 1 97.5 200 VAL A O 1
ATOM 1575 N N . TRP A 1 201 ? 1.35 -22.125 -3.895 1 96.81 201 TRP A N 1
ATOM 1576 C CA . TRP A 1 201 ? 1.523 -22.844 -5.152 1 96.81 201 TRP A CA 1
ATOM 1577 C C . TRP A 1 201 ? 2.752 -23.734 -5.098 1 96.81 201 TRP A C 1
ATOM 1579 O O . TRP A 1 201 ? 3.838 -23.297 -4.719 1 96.81 201 TRP A O 1
ATOM 1589 N N . PHE A 1 202 ? 2.631 -25 -5.434 1 94.5 202 PHE A N 1
ATOM 1590 C CA . PHE A 1 202 ? 3.727 -25.922 -5.727 1 94.5 202 PHE A CA 1
ATOM 1591 C C . PHE A 1 202 ? 3.689 -26.375 -7.184 1 94.5 202 PHE A C 1
ATOM 1593 O O . PHE A 1 202 ? 2.646 -26.797 -7.68 1 94.5 202 PHE A O 1
ATOM 1600 N N . ASP A 1 203 ? 4.805 -26.188 -7.824 1 92.44 203 ASP A N 1
ATOM 1601 C CA . ASP A 1 203 ? 4.902 -26.859 -9.117 1 92.44 203 ASP A CA 1
ATOM 1602 C C . ASP A 1 203 ? 4.879 -28.391 -8.953 1 92.44 203 ASP A C 1
ATOM 1604 O O . ASP A 1 203 ? 5.609 -28.938 -8.125 1 92.44 203 ASP A O 1
ATOM 1608 N N . VAL A 1 204 ? 4.012 -29.078 -9.672 1 92 204 VAL A N 1
ATOM 1609 C CA . VAL A 1 204 ? 3.938 -30.531 -9.586 1 92 204 VAL A CA 1
ATOM 1610 C C . VAL A 1 204 ? 3.969 -31.125 -10.992 1 92 204 VAL A C 1
ATOM 1612 O O . VAL A 1 204 ? 3.652 -30.453 -11.969 1 92 204 VAL A O 1
ATOM 1615 N N . ASP A 1 205 ? 4.398 -32.406 -11.094 1 86.88 205 ASP A N 1
ATOM 1616 C CA . ASP A 1 205 ? 4.434 -33.094 -12.367 1 86.88 205 ASP A CA 1
ATOM 1617 C C . ASP A 1 205 ? 3.082 -33.75 -12.672 1 86.88 205 ASP A C 1
ATOM 1619 O O . ASP A 1 205 ? 2.633 -34.625 -11.953 1 86.88 205 ASP A O 1
ATOM 1623 N N . CYS A 1 206 ? 2.352 -33.25 -13.609 1 80.69 206 CYS A N 1
ATOM 1624 C CA . CYS A 1 206 ? 1.058 -33.812 -13.977 1 80.69 206 CYS A CA 1
ATOM 1625 C C . CYS A 1 206 ? 1.227 -35 -14.914 1 80.69 206 CYS A C 1
ATOM 1627 O O . CYS A 1 206 ? 0.257 -35.688 -15.227 1 80.69 206 CYS A O 1
ATOM 1629 N N . LYS A 1 207 ? 2.293 -35.344 -15.547 1 68.38 207 LYS A N 1
ATOM 1630 C CA . LYS A 1 207 ? 2.447 -36.562 -16.344 1 68.38 207 LYS A CA 1
ATOM 1631 C C . LYS A 1 207 ? 2.381 -37.812 -15.461 1 68.38 207 LYS A C 1
ATOM 1633 O O . LYS A 1 207 ? 1.905 -38.844 -15.898 1 68.38 207 LYS A O 1
ATOM 1638 N N . SER A 1 208 ? 3.037 -37.719 -14.367 1 53 208 SER A N 1
ATOM 1639 C CA . SER A 1 208 ? 3.229 -38.938 -13.578 1 53 208 SER A CA 1
ATOM 1640 C C . SER A 1 208 ? 1.894 -39.5 -13.102 1 53 208 SER A C 1
ATOM 1642 O O . SER A 1 208 ? 1.815 -40.688 -12.695 1 53 208 SER A O 1
ATOM 1644 N N . THR A 1 209 ? 0.956 -38.531 -12.703 1 54.62 209 THR A N 1
ATOM 1645 C CA . THR A 1 209 ? -0.186 -39.125 -12.016 1 54.62 209 THR A CA 1
ATOM 1646 C C . THR A 1 209 ? -1.243 -39.562 -13.023 1 54.62 209 THR A C 1
ATOM 1648 O O . THR A 1 209 ? -1.404 -38.938 -14.078 1 54.62 209 THR A O 1
ATOM 1651 N N . GLY A 1 210 ? -1.194 -40.844 -13.672 1 47.88 210 GLY A N 1
ATOM 1652 C CA . GLY A 1 210 ? -2.191 -41.562 -14.453 1 47.88 210 GLY A CA 1
ATOM 1653 C C . GLY A 1 210 ? -3.545 -40.875 -14.469 1 47.88 210 GLY A C 1
ATOM 1654 O O . GLY A 1 210 ? -4.562 -41.5 -14.773 1 47.88 210 GLY A O 1
ATOM 1655 N N . VAL A 1 211 ? -3.799 -39.781 -13.781 1 46.78 211 VAL A N 1
ATOM 1656 C CA . VAL A 1 211 ? -5.16 -39.281 -13.68 1 46.78 211 VAL A CA 1
ATOM 1657 C C . VAL A 1 211 ? -5.57 -38.656 -15.008 1 46.78 211 VAL A C 1
ATOM 1659 O O . VAL A 1 211 ? -5.008 -37.625 -15.422 1 46.78 211 VAL A O 1
ATOM 1662 N N . GLU A 1 212 ? -5.898 -39.375 -16.031 1 41.88 212 GLU A N 1
ATOM 1663 C CA . GLU A 1 212 ? -6.512 -38.969 -17.297 1 41.88 212 GLU A CA 1
ATOM 1664 C C . GLU A 1 212 ? -7.59 -37.906 -17.062 1 41.88 212 GLU A C 1
ATOM 1666 O O . GLU A 1 212 ? -8.359 -38 -16.109 1 41.88 212 GLU A O 1
ATOM 1671 N N . ALA A 1 213 ? -7.246 -36.5 -17.406 1 40.28 213 ALA A N 1
ATOM 1672 C CA . ALA A 1 213 ? -8.336 -35.531 -17.484 1 40.28 213 ALA A CA 1
ATOM 1673 C C . ALA A 1 213 ? -9.641 -36.219 -17.906 1 40.28 213 ALA A C 1
ATOM 1675 O O . ALA A 1 213 ? -9.703 -36.812 -18.984 1 40.28 213 ALA A O 1
ATOM 1676 N N . TYR A 1 214 ? -10.555 -36.812 -17 1 33.91 214 TYR A N 1
ATOM 1677 C CA . TYR A 1 214 ? -11.898 -37.156 -17.438 1 33.91 214 TYR A CA 1
ATOM 1678 C C . TYR A 1 214 ? -12.656 -35.938 -17.938 1 33.91 214 TYR A C 1
ATOM 1680 O O . TYR A 1 214 ? -12.469 -34.844 -17.422 1 33.91 214 TYR A O 1
ATOM 1688 N N . MET B 1 1 ? 36.656 50.156 38.5 1 33.94 1 MET B N 1
ATOM 1689 C CA . MET B 1 1 ? 36.156 48.781 38.562 1 33.94 1 MET B CA 1
ATOM 1690 C C . MET B 1 1 ? 35.344 48.469 37.312 1 33.94 1 MET B C 1
ATOM 1692 O O . MET B 1 1 ? 34.219 49 37.125 1 33.94 1 MET B O 1
ATOM 1696 N N . ALA B 1 2 ? 36.156 48.219 36.188 1 41.12 2 ALA B N 1
ATOM 1697 C CA . ALA B 1 2 ? 35.75 48 34.812 1 41.12 2 ALA B CA 1
ATOM 1698 C C . ALA B 1 2 ? 34.812 46.781 34.688 1 41.12 2 ALA B C 1
ATOM 1700 O O . ALA B 1 2 ? 35.094 45.719 35.219 1 41.12 2 ALA B O 1
ATOM 1701 N N . GLY B 1 3 ? 33.5 47.031 34.688 1 35.22 3 GLY B N 1
ATOM 1702 C CA . GLY B 1 3 ? 32.375 46.125 34.562 1 35.22 3 GLY B CA 1
ATOM 1703 C C . GLY B 1 3 ? 32.5 45.188 33.375 1 35.22 3 GLY B C 1
ATOM 1704 O O . GLY B 1 3 ? 32.719 45.625 32.25 1 35.22 3 GLY B O 1
ATOM 1705 N N . LEU B 1 4 ? 33.031 43.938 33.594 1 36.78 4 LEU B N 1
ATOM 1706 C CA . LEU B 1 4 ? 33.156 42.844 32.625 1 36.78 4 LEU B CA 1
ATOM 1707 C C . LEU B 1 4 ? 31.812 42.562 31.969 1 36.78 4 LEU B C 1
ATOM 1709 O O . LEU B 1 4 ? 30.859 42.188 32.656 1 36.78 4 LEU B O 1
ATOM 1713 N N . ALA B 1 5 ? 31.594 43.156 30.859 1 39.81 5 ALA B N 1
ATOM 1714 C CA . ALA B 1 5 ? 30.484 42.875 29.953 1 39.81 5 ALA B CA 1
ATOM 1715 C C . ALA B 1 5 ? 30.453 41.375 29.609 1 39.81 5 ALA B C 1
ATOM 1717 O O . ALA B 1 5 ? 31.406 40.844 29.031 1 39.81 5 ALA B O 1
ATOM 1718 N N . HIS B 1 6 ? 29.953 40.531 30.547 1 40 6 HIS B N 1
ATOM 1719 C CA . HIS B 1 6 ? 29.766 39.156 30.125 1 40 6 HIS B CA 1
ATOM 1720 C C . HIS B 1 6 ? 28.969 39.094 28.828 1 40 6 HIS B C 1
ATOM 1722 O O . HIS B 1 6 ? 27.828 39.562 28.766 1 40 6 HIS B O 1
ATOM 1728 N N . LEU B 1 7 ? 29.594 39.094 27.688 1 37.22 7 LEU B N 1
ATOM 1729 C CA . LEU B 1 7 ? 29 38.812 26.391 1 37.22 7 LEU B CA 1
ATOM 1730 C C . LEU B 1 7 ? 28.328 37.438 26.406 1 37.22 7 LEU B C 1
ATOM 1732 O O . LEU B 1 7 ? 28.984 36.438 26.594 1 37.22 7 LEU B O 1
ATOM 1736 N N . VAL B 1 8 ? 27.078 37.406 26.875 1 35.75 8 VAL B N 1
ATOM 1737 C CA . VAL B 1 8 ? 26.281 36.219 26.703 1 35.75 8 VAL B CA 1
ATOM 1738 C C . VAL B 1 8 ? 26.266 35.812 25.219 1 35.75 8 VAL B C 1
ATOM 1740 O O . VAL B 1 8 ? 25.75 36.531 24.375 1 35.75 8 VAL B O 1
ATOM 1743 N N . LEU B 1 9 ? 27.266 35.125 24.766 1 36.25 9 LEU B N 1
ATOM 1744 C CA . LEU B 1 9 ? 27.203 34.469 23.453 1 36.25 9 LEU B CA 1
ATOM 1745 C C . LEU B 1 9 ? 25.984 33.562 23.359 1 36.25 9 LEU B C 1
ATOM 1747 O O . LEU B 1 9 ? 25.875 32.562 24.078 1 36.25 9 LEU B O 1
ATOM 1751 N N . ALA B 1 10 ? 24.844 34.188 22.984 1 36.09 10 ALA B N 1
ATOM 1752 C CA . ALA B 1 10 ? 23.719 33.344 22.594 1 36.09 10 ALA B CA 1
ATOM 1753 C C . ALA B 1 10 ? 24.156 32.281 21.594 1 36.09 10 ALA B C 1
ATOM 1755 O O . ALA B 1 10 ? 24.562 32.594 20.469 1 36.09 10 ALA B O 1
ATOM 1756 N N . LEU B 1 11 ? 24.719 31.172 22.047 1 35.91 11 LEU B N 1
ATOM 1757 C CA . LEU B 1 11 ? 24.953 30.016 21.188 1 35.91 11 LEU B CA 1
ATOM 1758 C C . LEU B 1 11 ? 23.703 29.703 20.359 1 35.91 11 LEU B C 1
ATOM 1760 O O . LEU B 1 11 ? 22.672 29.312 20.906 1 35.91 11 LEU B O 1
ATOM 1764 N N . LEU B 1 12 ? 23.531 30.391 19.281 1 35.31 12 LEU B N 1
ATOM 1765 C CA . LEU B 1 12 ? 22.562 29.938 18.281 1 35.31 12 LEU B CA 1
ATOM 1766 C C . LEU B 1 12 ? 22.703 28.438 18.047 1 35.31 12 LEU B C 1
ATOM 1768 O O . LEU B 1 12 ? 23.688 27.984 17.469 1 35.31 12 LEU B O 1
ATOM 1772 N N . LEU B 1 13 ? 22.312 27.656 18.984 1 36.69 13 LEU B N 1
ATOM 1773 C CA . LEU B 1 13 ? 22.266 26.234 18.688 1 36.69 13 LEU B CA 1
ATOM 1774 C C . LEU B 1 13 ? 21.688 25.984 17.297 1 36.69 13 LEU B C 1
ATOM 1776 O O . LEU B 1 13 ? 20.609 26.484 16.984 1 36.69 13 LEU B O 1
ATOM 1780 N N . PRO B 1 14 ? 22.484 25.609 16.375 1 38.19 14 PRO B N 1
ATOM 1781 C CA . PRO B 1 14 ? 21.906 25.219 15.078 1 38.19 14 PRO B CA 1
ATOM 1782 C C . PRO B 1 14 ? 20.672 24.344 15.234 1 38.19 14 PRO B C 1
ATOM 1784 O O . PRO B 1 14 ? 20.641 23.438 16.078 1 38.19 14 PRO B O 1
ATOM 1787 N N . LEU B 1 15 ? 19.469 24.891 15.07 1 38.66 15 LEU B N 1
ATOM 1788 C CA . LEU B 1 15 ? 18.25 24.109 14.906 1 38.66 15 LEU B CA 1
ATOM 1789 C C . LEU B 1 15 ? 18.516 22.797 14.188 1 38.66 15 LEU B C 1
ATOM 1791 O O . LEU B 1 15 ? 19.078 22.797 13.086 1 38.66 15 LEU B O 1
ATOM 1795 N N . ALA B 1 16 ? 18.734 21.828 14.953 1 35.94 16 ALA B N 1
ATOM 1796 C CA . ALA B 1 16 ? 18.828 20.5 14.344 1 35.94 16 ALA B CA 1
ATOM 1797 C C . ALA B 1 16 ? 17.797 20.328 13.242 1 35.94 16 ALA B C 1
ATOM 1799 O O . ALA B 1 16 ? 16.625 20.047 13.516 1 35.94 16 ALA B O 1
ATOM 1800 N N . LEU B 1 17 ? 17.797 21.172 12.211 1 38.59 17 LEU B N 1
ATOM 1801 C CA . LEU B 1 17 ? 17.031 20.781 11.039 1 38.59 17 LEU B CA 1
ATOM 1802 C C . LEU B 1 17 ? 17.219 19.297 10.75 1 38.59 17 LEU B C 1
ATOM 1804 O O . LEU B 1 17 ? 18.328 18.828 10.547 1 38.59 17 LEU B O 1
ATOM 1808 N N . LEU B 1 18 ? 16.547 18.484 11.438 1 41.53 18 LEU B N 1
ATOM 1809 C CA . LEU B 1 18 ? 16.578 17.094 10.977 1 41.53 18 LEU B CA 1
ATOM 1810 C C . LEU B 1 18 ? 16.812 17.031 9.469 1 41.53 18 LEU B C 1
ATOM 1812 O O . LEU B 1 18 ? 16.234 17.828 8.711 1 41.53 18 LEU B O 1
ATOM 1816 N N . PRO B 1 19 ? 17.859 16.484 9.047 1 42.34 19 PRO B N 1
ATOM 1817 C CA . PRO B 1 19 ? 18.156 16.406 7.617 1 42.34 19 PRO B CA 1
ATOM 1818 C C . PRO B 1 19 ? 16.953 16.031 6.773 1 42.34 19 PRO B C 1
ATOM 1820 O O . PRO B 1 19 ? 16.141 15.203 7.199 1 42.34 19 PRO B O 1
ATOM 1823 N N . PRO B 1 20 ? 16.438 16.906 5.758 1 45.06 20 PRO B N 1
ATOM 1824 C CA . PRO B 1 20 ? 15.461 16.672 4.695 1 45.06 20 PRO B CA 1
ATOM 1825 C C . PRO B 1 20 ? 15.547 15.258 4.117 1 45.06 20 PRO B C 1
ATOM 1827 O O . PRO B 1 20 ? 14.828 14.938 3.164 1 45.06 20 PRO B O 1
ATOM 1830 N N . ALA B 1 21 ? 16.453 14.594 4.535 1 46.06 21 ALA B N 1
ATOM 1831 C CA . ALA B 1 21 ? 16.703 13.398 3.723 1 46.06 21 ALA B CA 1
ATOM 1832 C C . ALA B 1 21 ? 15.445 12.539 3.633 1 46.06 21 ALA B C 1
ATOM 1834 O O . ALA B 1 21 ? 15.211 11.867 2.623 1 46.06 21 ALA B O 1
ATOM 1835 N N . ALA B 1 22 ? 14.656 12.391 4.77 1 54.94 22 ALA B N 1
ATOM 1836 C CA . ALA B 1 22 ? 13.555 11.438 4.715 1 54.94 22 ALA B CA 1
ATOM 1837 C C . ALA B 1 22 ? 12.406 11.977 3.863 1 54.94 22 ALA B C 1
ATOM 1839 O O . ALA B 1 22 ? 11.477 11.242 3.529 1 54.94 22 ALA B O 1
ATOM 1840 N N . ARG B 1 23 ? 12.484 13.32 3.523 1 58.41 23 ARG B N 1
ATOM 1841 C CA . ARG B 1 23 ? 11.445 13.945 2.711 1 58.41 23 ARG B CA 1
ATOM 1842 C C . ARG B 1 23 ? 11.727 13.75 1.225 1 58.41 23 ARG B C 1
ATOM 1844 O O . ARG B 1 23 ? 12.836 14.008 0.755 1 58.41 23 ARG B O 1
ATOM 1851 N N . GLY B 1 24 ? 11.195 12.844 0.624 1 62.66 24 GLY B N 1
ATOM 1852 C CA . GLY B 1 24 ? 11.336 12.633 -0.807 1 62.66 24 GLY B CA 1
ATOM 1853 C C . GLY B 1 24 ? 11.367 13.922 -1.604 1 62.66 24 GLY B C 1
ATOM 1854 O O . GLY B 1 24 ? 11.453 15.008 -1.029 1 62.66 24 GLY B O 1
ATOM 1855 N N . THR B 1 25 ? 11.594 13.977 -2.881 1 72.5 25 THR B N 1
ATOM 1856 C CA . THR B 1 25 ? 11.664 15.086 -3.826 1 72.5 25 THR B CA 1
ATOM 1857 C C . THR B 1 25 ? 10.266 15.555 -4.219 1 72.5 25 THR B C 1
ATOM 1859 O O . THR B 1 25 ? 10.125 16.484 -5.023 1 72.5 25 THR B O 1
ATOM 1862 N N . GLU B 1 26 ? 9.312 15.086 -3.477 1 88.62 26 GLU B N 1
ATOM 1863 C CA . GLU B 1 26 ? 7.926 15.414 -3.807 1 88.62 26 GLU B CA 1
ATOM 1864 C C . GLU B 1 26 ? 7.57 16.828 -3.35 1 88.62 26 GLU B C 1
ATOM 1866 O O . GLU B 1 26 ? 8.094 17.312 -2.342 1 88.62 26 GLU B O 1
ATOM 1871 N N . GLU B 1 27 ? 6.727 17.484 -4.145 1 94.81 27 GLU B N 1
ATOM 1872 C CA . GLU B 1 27 ? 6.203 18.797 -3.748 1 94.81 27 GLU B CA 1
ATOM 1873 C C . GLU B 1 27 ? 5.504 18.719 -2.395 1 94.81 27 GLU B C 1
ATOM 1875 O O . GLU B 1 27 ? 4.777 17.766 -2.115 1 94.81 27 GLU B O 1
ATOM 1880 N N . THR B 1 28 ? 5.801 19.656 -1.549 1 96.56 28 THR B N 1
ATOM 1881 C CA . THR B 1 28 ? 5.188 19.812 -0.234 1 96.56 28 THR B CA 1
ATOM 1882 C C . THR B 1 28 ? 4.711 21.25 -0.023 1 96.56 28 THR B C 1
ATOM 1884 O O . THR B 1 28 ? 5.234 22.172 -0.637 1 96.56 28 THR B O 1
ATOM 1887 N N . PRO B 1 29 ? 3.65 21.453 0.819 1 97.19 29 PRO B N 1
ATOM 1888 C CA . PRO B 1 29 ? 3.232 22.844 1.064 1 97.19 29 PRO B CA 1
ATOM 1889 C C . PRO B 1 29 ? 4.336 23.688 1.693 1 97.19 29 PRO B C 1
ATOM 1891 O O . PRO B 1 29 ? 5.086 23.203 2.543 1 97.19 29 PRO B O 1
ATOM 1894 N N . GLN B 1 30 ? 4.352 24.906 1.186 1 95.5 30 GLN B N 1
ATOM 1895 C CA . GLN B 1 30 ? 5.367 25.812 1.69 1 95.5 30 GLN B CA 1
ATOM 1896 C C . GLN B 1 30 ? 4.934 26.453 3.008 1 95.5 30 GLN B C 1
ATOM 1898 O O . GLN B 1 30 ? 3.748 26.719 3.207 1 95.5 30 GLN B O 1
ATOM 1903 N N . TYR B 1 31 ? 5.93 26.656 3.85 1 97.25 31 TYR B N 1
ATOM 1904 C CA . TYR B 1 31 ? 5.648 27.297 5.133 1 97.25 31 TYR B CA 1
ATOM 1905 C C . TYR B 1 31 ? 6.84 28.109 5.605 1 97.25 31 TYR B C 1
ATOM 1907 O O . TYR B 1 31 ? 7.93 28.031 5.039 1 97.25 31 TYR B O 1
ATOM 1915 N N . THR B 1 32 ? 6.543 29 6.543 1 96.38 32 THR B N 1
ATOM 1916 C CA . THR B 1 32 ? 7.57 29.703 7.305 1 96.38 32 THR B CA 1
ATOM 1917 C C . THR B 1 32 ? 7.547 29.281 8.766 1 96.38 32 THR B C 1
ATOM 1919 O O . THR B 1 32 ? 6.473 29.109 9.352 1 96.38 32 THR B O 1
ATOM 1922 N N . THR B 1 33 ? 8.727 29.109 9.336 1 95.88 33 THR B N 1
ATOM 1923 C CA . THR B 1 33 ? 8.805 28.75 10.75 1 95.88 33 THR B CA 1
ATOM 1924 C C . THR B 1 33 ? 8.562 29.984 11.633 1 95.88 33 THR B C 1
ATOM 1926 O O . THR B 1 33 ? 9.242 31 11.484 1 95.88 33 THR B O 1
ATOM 1929 N N . VAL B 1 34 ? 7.617 29.859 12.508 1 94.25 34 VAL B N 1
ATOM 1930 C CA . VAL B 1 34 ? 7.25 30.938 13.43 1 94.25 34 VAL B CA 1
ATOM 1931 C C . VAL B 1 34 ? 7.98 30.75 14.758 1 94.25 34 VAL B C 1
ATOM 1933 O O . VAL B 1 34 ? 8.336 31.719 15.414 1 94.25 34 VAL B O 1
ATOM 1936 N N . HIS B 1 35 ? 8.094 29.531 15.164 1 93.62 35 HIS B N 1
ATOM 1937 C CA . HIS B 1 35 ? 8.711 29.156 16.422 1 93.62 35 HIS B CA 1
ATOM 1938 C C . HIS B 1 35 ? 9.305 27.75 16.344 1 93.62 35 HIS B C 1
ATOM 1940 O O . HIS B 1 35 ? 8.711 26.859 15.734 1 93.62 35 HIS B O 1
ATOM 1946 N N . ALA B 1 36 ? 10.508 27.609 16.953 1 95 36 ALA B N 1
ATOM 1947 C CA . ALA B 1 36 ? 11.156 26.297 16.922 1 95 36 ALA B CA 1
ATOM 1948 C C . ALA B 1 36 ? 11.672 25.906 18.297 1 95 36 ALA B C 1
ATOM 1950 O O . ALA B 1 36 ? 12.281 26.719 19 1 95 36 ALA B O 1
ATOM 1951 N N . GLU B 1 37 ? 11.234 24.766 18.688 1 94.5 37 GLU B N 1
ATOM 1952 C CA . GLU B 1 37 ? 11.781 24.094 19.859 1 94.5 37 GLU B CA 1
ATOM 1953 C C . GLU B 1 37 ? 12.438 22.766 19.484 1 94.5 37 GLU B C 1
ATOM 1955 O O . GLU B 1 37 ? 12.375 22.344 18.328 1 94.5 37 GLU B O 1
ATOM 1960 N N . SER B 1 38 ? 13.133 22.078 20.438 1 93.81 38 SER B N 1
ATOM 1961 C CA . SER B 1 38 ? 13.82 20.828 20.172 1 93.81 38 SER B CA 1
ATOM 1962 C C . SER B 1 38 ? 12.828 19.734 19.781 1 93.81 38 SER B C 1
ATOM 1964 O O . SER B 1 38 ? 13.156 18.844 19 1 93.81 38 SER B O 1
ATOM 1966 N N . ASP B 1 39 ? 11.594 19.844 20.281 1 95.88 39 ASP B N 1
ATOM 1967 C CA . ASP B 1 39 ? 10.688 18.703 20.094 1 95.88 39 ASP B CA 1
ATOM 1968 C C . ASP B 1 39 ? 9.461 19.109 19.281 1 95.88 39 ASP B C 1
ATOM 1970 O O . ASP B 1 39 ? 8.617 18.266 18.969 1 95.88 39 ASP B O 1
ATOM 1974 N N . PHE B 1 40 ? 9.391 20.391 19.031 1 96.75 40 PHE B N 1
ATOM 1975 C CA . PHE B 1 40 ? 8.289 20.781 18.156 1 96.75 40 PHE B CA 1
ATOM 1976 C C . PHE B 1 40 ? 8.609 22.094 17.438 1 96.75 40 PHE B C 1
ATOM 1978 O O . PHE B 1 40 ? 9.594 22.766 17.766 1 96.75 40 PHE B O 1
ATOM 1985 N N . GLU B 1 41 ? 7.789 22.344 16.406 1 96.94 41 GLU B N 1
ATOM 1986 C CA . GLU B 1 41 ? 7.887 23.547 15.586 1 96.94 41 GLU B CA 1
ATOM 1987 C C . GLU B 1 41 ? 6.508 24.109 15.266 1 96.94 41 GLU B C 1
ATOM 1989 O O . GLU B 1 41 ? 5.535 23.359 15.148 1 96.94 41 GLU B O 1
ATOM 1994 N N . VAL B 1 42 ? 6.453 25.438 15.297 1 95.19 42 VAL B N 1
ATOM 1995 C CA . VAL B 1 42 ? 5.242 26.078 14.805 1 95.19 42 VAL B CA 1
ATOM 1996 C C . VAL B 1 42 ? 5.504 26.688 13.438 1 95.19 42 VAL B C 1
ATOM 1998 O O . VAL B 1 42 ? 6.449 27.469 13.266 1 95.19 42 VAL B O 1
ATOM 2001 N N . ARG B 1 43 ? 4.656 26.297 12.453 1 97.38 43 ARG B N 1
ATOM 2002 C CA . ARG B 1 43 ? 4.789 26.734 11.062 1 97.38 43 ARG B CA 1
ATOM 2003 C C . ARG B 1 43 ? 3.574 27.547 10.625 1 97.38 43 ARG B C 1
ATOM 2005 O O . ARG B 1 43 ? 2.443 27.234 11.008 1 97.38 43 ARG B O 1
ATOM 2012 N N . ARG B 1 44 ? 3.844 28.578 9.883 1 96.25 44 ARG B N 1
ATOM 2013 C CA . ARG B 1 44 ? 2.775 29.25 9.156 1 96.25 44 ARG B CA 1
ATOM 2014 C C . ARG B 1 44 ? 2.721 28.797 7.703 1 96.25 44 ARG B C 1
ATOM 2016 O O . ARG B 1 44 ? 3.654 29.031 6.938 1 96.25 44 ARG B O 1
ATOM 2023 N N . TYR B 1 45 ? 1.633 28.141 7.363 1 96.56 45 TYR B N 1
ATOM 2024 C CA . TYR B 1 45 ? 1.433 27.672 5.996 1 96.56 45 TYR B CA 1
ATOM 2025 C C . TYR B 1 45 ? 0.672 28.719 5.176 1 96.56 45 TYR B C 1
ATOM 2027 O O . TYR B 1 45 ? -0.204 29.406 5.699 1 96.56 45 TYR B O 1
ATOM 2035 N N . ARG B 1 46 ? 1.035 28.75 3.91 1 95.5 46 ARG B N 1
ATOM 2036 C CA . ARG B 1 46 ? 0.298 29.594 2.982 1 95.5 46 ARG B CA 1
ATOM 2037 C C . ARG B 1 46 ? -1.04 28.969 2.607 1 95.5 46 ARG B C 1
ATOM 2039 O O . ARG B 1 46 ? -1.419 27.922 3.154 1 95.5 46 ARG B O 1
ATOM 2046 N N . ASP B 1 47 ? -1.782 29.75 1.779 1 96.81 47 ASP B N 1
ATOM 2047 C CA . ASP B 1 47 ? -3.016 29.172 1.254 1 96.81 47 ASP B CA 1
ATOM 2048 C C . ASP B 1 47 ? -2.736 27.875 0.489 1 96.81 47 ASP B C 1
ATOM 2050 O O . ASP B 1 47 ? -1.81 27.812 -0.323 1 96.81 47 ASP B O 1
ATOM 2054 N N . THR B 1 48 ? -3.471 26.875 0.833 1 97.5 48 THR B N 1
ATOM 2055 C CA . THR B 1 48 ? -3.268 25.578 0.168 1 97.5 48 THR B CA 1
ATOM 2056 C C . THR B 1 48 ? -4.605 24.969 -0.228 1 97.5 48 THR B C 1
ATOM 2058 O O . THR B 1 48 ? -5.637 25.266 0.376 1 97.5 48 THR B O 1
ATOM 2061 N N . VAL B 1 49 ? -4.562 24.172 -1.252 1 98.12 49 VAL B N 1
ATOM 2062 C CA . VAL B 1 49 ? -5.707 23.375 -1.664 1 98.12 49 VAL B CA 1
ATOM 2063 C C . VAL B 1 49 ? -5.352 21.891 -1.587 1 98.12 49 VAL B C 1
ATOM 2065 O O . VAL B 1 49 ? -4.297 21.469 -2.076 1 98.12 49 VAL B O 1
ATOM 2068 N N . TRP B 1 50 ? -6.199 21.156 -0.954 1 98.31 50 TRP B N 1
ATOM 2069 C CA . TRP B 1 50 ? -6.043 19.719 -0.757 1 98.31 50 TRP B CA 1
ATOM 2070 C C . TRP B 1 50 ? -7.207 18.953 -1.383 1 98.31 50 TRP B C 1
ATOM 2072 O O . TRP B 1 50 ? -8.297 19.5 -1.565 1 98.31 50 TRP B O 1
ATOM 2082 N N . MET B 1 51 ? -6.988 17.766 -1.865 1 98.75 51 MET B N 1
ATOM 2083 C CA . MET B 1 51 ? -8.062 16.828 -2.193 1 98.75 51 MET B CA 1
ATOM 2084 C C . MET B 1 51 ? -8.352 15.898 -1.016 1 98.75 51 MET B C 1
ATOM 2086 O O . MET B 1 51 ? -7.441 15.297 -0.452 1 98.75 51 MET B O 1
ATOM 2090 N N . SER B 1 52 ? -9.594 15.82 -0.609 1 98.44 52 SER B N 1
ATOM 2091 C CA . SER B 1 52 ? -9.953 15.211 0.667 1 98.44 52 SER B CA 1
ATOM 2092 C C . SER B 1 52 ? -10.852 13.992 0.465 1 98.44 52 SER B C 1
ATOM 2094 O O . SER B 1 52 ? -11.781 14.023 -0.337 1 98.44 52 SER B O 1
ATOM 2096 N N . ALA B 1 53 ? -10.516 12.93 1.159 1 98.5 53 ALA B N 1
ATOM 2097 C CA . ALA B 1 53 ? -11.305 11.703 1.203 1 98.5 53 ALA B CA 1
ATOM 2098 C C . ALA B 1 53 ? -11.891 11.477 2.592 1 98.5 53 ALA B C 1
ATOM 2100 O O . ALA B 1 53 ? -11.18 11.07 3.518 1 98.5 53 ALA B O 1
ATOM 2101 N N . PRO B 1 54 ? -13.195 11.719 2.746 1 96.62 54 PRO B N 1
ATOM 2102 C CA . PRO B 1 54 ? -13.805 11.422 4.043 1 96.62 54 PRO B CA 1
ATOM 2103 C C . PRO B 1 54 ? -13.891 9.922 4.332 1 96.62 54 PRO B C 1
ATOM 2105 O O . PRO B 1 54 ? -14.023 9.125 3.406 1 96.62 54 PRO B O 1
ATOM 2108 N N . SER B 1 55 ? -13.719 9.562 5.555 1 94.75 55 SER B N 1
ATOM 2109 C CA . SER B 1 55 ? -13.812 8.164 5.961 1 94.75 55 SER B CA 1
ATOM 2110 C C . SER B 1 55 ? -14.539 8.023 7.289 1 94.75 55 SER B C 1
ATOM 2112 O O . SER B 1 55 ? -14.281 8.773 8.234 1 94.75 55 SER B O 1
ATOM 2114 N N . ASP B 1 56 ? -15.438 7.008 7.328 1 87.94 56 ASP B N 1
ATOM 2115 C CA . ASP B 1 56 ? -16.156 6.719 8.562 1 87.94 56 ASP B CA 1
ATOM 2116 C C . ASP B 1 56 ? -15.578 5.5 9.273 1 87.94 56 ASP B C 1
ATOM 2118 O O . ASP B 1 56 ? -16.188 4.961 10.195 1 87.94 56 ASP B O 1
ATOM 2122 N N . ASP B 1 57 ? -14.438 5.074 8.789 1 90.06 57 ASP B N 1
ATOM 2123 C CA . ASP B 1 57 ? -13.773 3.963 9.461 1 90.06 57 ASP B CA 1
ATOM 2124 C C . ASP B 1 57 ? -13.367 4.348 10.883 1 90.06 57 ASP B C 1
ATOM 2126 O O . ASP B 1 57 ? -13.102 5.52 11.164 1 90.06 57 ASP B O 1
ATOM 2130 N N . ILE B 1 58 ? -13.312 3.363 11.75 1 85.81 58 ILE B N 1
ATOM 2131 C CA . ILE B 1 58 ? -12.984 3.639 13.141 1 85.81 58 ILE B CA 1
ATOM 2132 C C . ILE B 1 58 ? -11.469 3.609 13.336 1 85.81 58 ILE B C 1
ATOM 2134 O O . ILE B 1 58 ? -10.945 4.242 14.25 1 85.81 58 ILE B O 1
ATOM 2138 N N . SER B 1 59 ? -10.781 2.852 12.5 1 92.19 59 SER B N 1
ATOM 2139 C CA . SER B 1 59 ? -9.328 2.711 12.602 1 92.19 59 SER B CA 1
ATOM 2140 C C . SER B 1 59 ? -8.617 3.779 11.781 1 92.19 59 SER B C 1
ATOM 2142 O O . SER B 1 59 ? -8.898 3.953 10.594 1 92.19 59 SER B O 1
ATOM 2144 N N . PHE B 1 60 ? -7.691 4.492 12.43 1 94.81 60 PHE B N 1
ATOM 2145 C CA . PHE B 1 60 ? -6.859 5.477 11.75 1 94.81 60 PHE B CA 1
ATOM 2146 C C . PHE B 1 60 ? -6.145 4.855 10.562 1 94.81 60 PHE B C 1
ATOM 2148 O O . PHE B 1 60 ? -6.137 5.426 9.469 1 94.81 60 PHE B O 1
ATOM 2155 N N . HIS B 1 61 ? -5.555 3.729 10.836 1 94.69 61 HIS B N 1
ATOM 2156 C CA . HIS B 1 61 ? -4.75 3.061 9.82 1 94.69 61 HIS B CA 1
ATOM 2157 C C . HIS B 1 61 ? -5.602 2.662 8.617 1 94.69 61 HIS B C 1
ATOM 2159 O O . HIS B 1 61 ? -5.199 2.875 7.473 1 94.69 61 HIS B O 1
ATOM 2165 N N . VAL B 1 62 ? -6.797 2.068 8.875 1 94.12 62 VAL B N 1
ATOM 2166 C CA . VAL B 1 62 ? -7.68 1.616 7.809 1 94.12 62 VAL B CA 1
ATOM 2167 C C . VAL B 1 62 ? -8.219 2.82 7.035 1 94.12 62 VAL B C 1
ATOM 2169 O O . VAL B 1 62 ? -8.219 2.82 5.801 1 94.12 62 VAL B O 1
ATOM 2172 N N . ALA B 1 63 ? -8.609 3.871 7.781 1 95.75 63 ALA B N 1
ATOM 2173 C CA . ALA B 1 63 ? -9.094 5.094 7.145 1 95.75 63 ALA B CA 1
ATOM 2174 C C . ALA B 1 63 ? -8.039 5.691 6.223 1 95.75 63 ALA B C 1
ATOM 2176 O O . ALA B 1 63 ? -8.336 6.082 5.094 1 95.75 63 ALA B O 1
ATOM 2177 N N . THR B 1 64 ? -6.809 5.742 6.727 1 97.12 64 THR B N 1
ATOM 2178 C CA . THR B 1 64 ? -5.703 6.301 5.949 1 97.12 64 THR B CA 1
ATOM 2179 C C . THR B 1 64 ? -5.469 5.484 4.684 1 97.12 64 THR B C 1
ATOM 2181 O O . THR B 1 64 ? -5.355 6.043 3.59 1 97.12 64 THR B O 1
ATOM 2184 N N . LYS B 1 65 ? -5.453 4.195 4.844 1 95.19 65 LYS B N 1
ATOM 2185 C CA . LYS B 1 65 ? -5.184 3.295 3.729 1 95.19 65 LYS B CA 1
ATOM 2186 C C . LYS B 1 65 ? -6.262 3.408 2.654 1 95.19 65 LYS B C 1
ATOM 2188 O O . LYS B 1 65 ? -5.953 3.576 1.474 1 95.19 65 LYS B O 1
ATOM 2193 N N . LEU B 1 66 ? -7.477 3.367 3.033 1 95.56 66 LEU B N 1
ATOM 2194 C CA . LEU B 1 66 ? -8.578 3.389 2.074 1 95.56 66 LEU B CA 1
ATOM 2195 C C . LEU B 1 66 ? -8.734 4.777 1.465 1 95.56 66 LEU B C 1
ATOM 2197 O O . LEU B 1 66 ? -9.047 4.91 0.278 1 95.56 66 LEU B O 1
ATOM 2201 N N . GLY B 1 67 ? -8.594 5.781 2.307 1 97.25 67 GLY B N 1
ATOM 2202 C CA . GLY B 1 67 ? -8.602 7.133 1.774 1 97.25 67 GLY B CA 1
ATOM 2203 C C . GLY B 1 67 ? -7.5 7.387 0.764 1 97.25 67 GLY B C 1
ATOM 2204 O O . GLY B 1 67 ? -7.738 7.988 -0.286 1 97.25 67 GLY B O 1
ATOM 2205 N N . PHE B 1 68 ? -6.324 6.871 1.076 1 97.12 68 PHE B N 1
ATOM 2206 C CA . PHE B 1 68 ? -5.207 7.004 0.146 1 97.12 68 PHE B CA 1
ATOM 2207 C C . PHE B 1 68 ? -5.512 6.285 -1.164 1 97.12 68 PHE B C 1
ATOM 2209 O O . PHE B 1 68 ? -5.164 6.773 -2.24 1 97.12 68 PHE B O 1
ATOM 2216 N N . HIS B 1 69 ? -6.105 5.137 -1.05 1 95 69 HIS B N 1
ATOM 2217 C CA . HIS B 1 69 ? -6.434 4.387 -2.258 1 95 69 HIS B CA 1
ATOM 2218 C C . HIS B 1 69 ? -7.305 5.215 -3.199 1 95 69 HIS B C 1
ATOM 2220 O O . HIS B 1 69 ? -7.051 5.266 -4.402 1 95 69 HIS B O 1
ATOM 2226 N N . ARG B 1 70 ? -8.312 5.867 -2.672 1 96.88 70 ARG B N 1
ATOM 2227 C CA . ARG B 1 70 ? -9.18 6.715 -3.482 1 96.88 70 ARG B CA 1
ATOM 2228 C C . ARG B 1 70 ? -8.406 7.895 -4.062 1 96.88 70 ARG B C 1
ATOM 2230 O O . ARG B 1 70 ? -8.562 8.219 -5.242 1 96.88 70 ARG B O 1
ATOM 2237 N N . LEU B 1 71 ? -7.59 8.461 -3.246 1 97.69 71 LEU B N 1
ATOM 2238 C CA . LEU B 1 71 ? -6.77 9.57 -3.709 1 97.69 71 LEU B CA 1
ATOM 2239 C C . LEU B 1 71 ? -5.797 9.109 -4.793 1 97.69 71 LEU B C 1
ATOM 2241 O O . LEU B 1 71 ? -5.551 9.836 -5.758 1 97.69 71 LEU B O 1
ATOM 2245 N N . PHE B 1 72 ? -5.324 7.988 -4.633 1 94.06 72 PHE B N 1
ATOM 2246 C CA . PHE B 1 72 ? -4.387 7.422 -5.598 1 94.06 72 PHE B CA 1
ATOM 2247 C C . PHE B 1 72 ? -5.062 7.211 -6.949 1 94.06 72 PHE B C 1
ATOM 2249 O O . PHE B 1 72 ? -4.465 7.473 -7.992 1 94.06 72 PHE B O 1
ATOM 2256 N N . GLN B 1 73 ? -6.25 6.711 -6.887 1 93.62 73 GLN B N 1
ATOM 2257 C CA . GLN B 1 73 ? -6.996 6.586 -8.133 1 93.62 73 GLN B CA 1
ATOM 2258 C C . GLN B 1 73 ? -7.16 7.941 -8.812 1 93.62 73 GLN B C 1
ATOM 2260 O O . GLN B 1 73 ? -7.004 8.055 -10.031 1 93.62 73 GLN B O 1
ATOM 2265 N N . TYR B 1 74 ? -7.449 8.922 -8.055 1 96.94 74 TYR B N 1
ATOM 2266 C CA . TYR B 1 74 ? -7.551 10.297 -8.539 1 96.94 74 TYR B CA 1
ATOM 2267 C C . TYR B 1 74 ? -6.242 10.742 -9.18 1 96.94 74 TYR B C 1
ATOM 2269 O O . TYR B 1 74 ? -6.238 11.32 -10.266 1 96.94 74 TYR B O 1
ATOM 2277 N N . LEU B 1 75 ? -5.105 10.391 -8.609 1 95.12 75 LEU B N 1
ATOM 2278 C CA . LEU B 1 75 ? -3.783 10.758 -9.109 1 95.12 75 LEU B CA 1
ATOM 2279 C C . LEU B 1 75 ? -3.49 10.047 -10.43 1 95.12 75 LEU B C 1
ATOM 2281 O O . LEU B 1 75 ? -2.811 10.602 -11.297 1 95.12 75 LEU B O 1
ATOM 2285 N N . MET B 1 76 ? -4.035 8.891 -10.547 1 90.38 76 MET B N 1
ATOM 2286 C CA . MET B 1 76 ? -3.707 8.062 -11.703 1 90.38 76 MET B CA 1
ATOM 2287 C C . MET B 1 76 ? -4.641 8.359 -12.875 1 90.38 76 MET B C 1
ATOM 2289 O O . MET B 1 76 ? -4.547 7.727 -13.93 1 90.38 76 MET B O 1
ATOM 2293 N N . GLY B 1 77 ? -5.617 9.297 -12.609 1 92.88 77 GLY B N 1
ATOM 2294 C CA . GLY B 1 77 ? -6.391 9.719 -13.766 1 92.88 77 GLY B CA 1
ATOM 2295 C C . GLY B 1 77 ? -7.887 9.594 -13.562 1 92.88 77 GLY B C 1
ATOM 2296 O O . GLY B 1 77 ? -8.672 9.859 -14.484 1 92.88 77 GLY B O 1
ATOM 2297 N N . ALA B 1 78 ? -8.328 9.172 -12.375 1 94.88 78 ALA B N 1
ATOM 2298 C CA . ALA B 1 78 ? -9.758 9.078 -12.109 1 94.88 78 ALA B CA 1
ATOM 2299 C C . ALA B 1 78 ? -10.352 10.453 -11.812 1 94.88 78 ALA B C 1
ATOM 2301 O O . ALA B 1 78 ? -10.906 10.68 -10.734 1 94.88 78 ALA B O 1
ATOM 2302 N N . ASN B 1 79 ? -10.273 11.305 -12.719 1 97 79 ASN B N 1
ATOM 2303 C CA . ASN B 1 79 ? -10.836 12.648 -12.75 1 97 79 ASN B CA 1
ATOM 2304 C C . ASN B 1 79 ? -11.383 13.008 -14.125 1 97 79 ASN B C 1
ATOM 2306 O O . ASN B 1 79 ? -11.156 12.273 -15.094 1 97 79 ASN B O 1
ATOM 2310 N N . LEU B 1 80 ? -12.133 14.055 -14.219 1 95.69 80 LEU B N 1
ATOM 2311 C CA . LEU B 1 80 ? -12.891 14.359 -15.43 1 95.69 80 LEU B CA 1
ATOM 2312 C C . LEU B 1 80 ? -11.961 14.664 -16.594 1 95.69 80 LEU B C 1
ATOM 2314 O O . LEU B 1 80 ? -12.336 14.5 -17.75 1 95.69 80 LEU B O 1
ATOM 2318 N N . ASN B 1 81 ? -10.695 15.102 -16.359 1 92.44 81 ASN B N 1
ATOM 2319 C CA . ASN B 1 81 ? -9.719 15.414 -17.391 1 92.44 81 ASN B CA 1
ATOM 2320 C C . ASN B 1 81 ? -8.82 14.219 -17.688 1 92.44 81 ASN B C 1
ATOM 2322 O O . ASN B 1 81 ? -7.949 14.305 -18.562 1 92.44 81 ASN B O 1
ATOM 2326 N N . SER B 1 82 ? -9.008 13.164 -16.969 1 90.5 82 SER B N 1
ATOM 2327 C CA . SER B 1 82 ? -8.133 12 -17.078 1 90.5 82 SER B CA 1
ATOM 2328 C C . SER B 1 82 ? -6.668 12.391 -16.938 1 90.5 82 SER B C 1
ATOM 2330 O O . SER B 1 82 ? -5.805 11.844 -17.625 1 90.5 82 SER B O 1
ATOM 2332 N N . SER B 1 83 ? -6.477 13.406 -16.141 1 90.88 83 SER B N 1
ATOM 2333 C CA . SER B 1 83 ? -5.121 13.898 -15.914 1 90.88 83 SER B CA 1
ATOM 2334 C C . SER B 1 83 ? -4.398 13.062 -14.867 1 90.88 83 SER B C 1
ATOM 2336 O O . SER B 1 83 ? -4.973 12.727 -13.828 1 90.88 83 SER B O 1
ATOM 2338 N N . ARG B 1 84 ? -3.15 12.734 -15.211 1 89.81 84 ARG B N 1
ATOM 2339 C CA . ARG B 1 84 ? -2.281 12.172 -14.188 1 89.81 84 ARG B CA 1
ATOM 2340 C C . ARG B 1 84 ? -1.674 13.266 -13.32 1 89.81 84 ARG B C 1
ATOM 2342 O O . ARG B 1 84 ? -1.275 14.32 -13.828 1 89.81 84 ARG B O 1
ATOM 2349 N N . ILE B 1 85 ? -1.723 13.016 -12.062 1 93.56 85 ILE B N 1
ATOM 2350 C CA . ILE B 1 85 ? -1.212 13.992 -11.102 1 93.56 85 ILE B CA 1
ATOM 2351 C C . ILE B 1 85 ? -0.054 13.375 -10.32 1 93.56 85 ILE B C 1
ATOM 2353 O O . ILE B 1 85 ? -0.159 12.258 -9.812 1 93.56 85 ILE B O 1
ATOM 2357 N N . ARG B 1 86 ? 1.029 14.109 -10.273 1 90.75 86 ARG B N 1
ATOM 2358 C CA . ARG B 1 86 ? 2.191 13.625 -9.539 1 90.75 86 ARG B CA 1
ATOM 2359 C C . ARG B 1 86 ? 1.907 13.57 -8.039 1 90.75 86 ARG B C 1
ATOM 2361 O O . ARG B 1 86 ? 1.289 14.484 -7.484 1 90.75 86 ARG B O 1
ATOM 2368 N N . MET B 1 87 ? 2.518 12.602 -7.434 1 92.06 87 MET B N 1
ATOM 2369 C CA . MET B 1 87 ? 2.379 12.453 -5.988 1 92.06 87 MET B CA 1
ATOM 2370 C C . MET B 1 87 ? 3.043 13.609 -5.254 1 92.06 87 MET B C 1
ATOM 2372 O O . MET B 1 87 ? 4.133 14.047 -5.629 1 92.06 87 MET B O 1
ATOM 2376 N N . THR B 1 88 ? 2.379 14.125 -4.25 1 96.62 88 THR B N 1
ATOM 2377 C CA . THR B 1 88 ? 2.922 15.133 -3.346 1 96.62 88 THR B CA 1
ATOM 2378 C C . THR B 1 88 ? 3.027 14.578 -1.926 1 96.62 88 THR B C 1
ATOM 2380 O O . THR B 1 88 ? 2.645 13.438 -1.668 1 96.62 88 THR B O 1
ATOM 2383 N N . THR B 1 89 ? 3.646 15.328 -1.105 1 96.31 89 THR B N 1
ATOM 2384 C CA . THR B 1 89 ? 3.697 15.023 0.321 1 96.31 89 THR B CA 1
ATOM 2385 C C . THR B 1 89 ? 3.291 16.25 1.146 1 96.31 89 THR B C 1
ATOM 2387 O O . THR B 1 89 ? 3.414 17.375 0.686 1 96.31 89 THR B O 1
ATOM 2390 N N . PRO B 1 90 ? 2.711 15.969 2.307 1 97.44 90 PRO B N 1
ATOM 2391 C CA . PRO B 1 90 ? 2.375 14.68 2.926 1 97.44 90 PRO B CA 1
ATOM 2392 C C . PRO B 1 90 ? 0.965 14.211 2.58 1 97.44 90 PRO B C 1
ATOM 2394 O O . PRO B 1 90 ? 0.173 14.977 2.023 1 97.44 90 PRO B O 1
ATOM 2397 N N . ILE B 1 91 ? 0.683 12.93 2.803 1 97.69 91 ILE B N 1
ATOM 2398 C CA . ILE B 1 91 ? -0.689 12.5 3.039 1 97.69 91 ILE B CA 1
ATOM 2399 C C . ILE B 1 91 ? -1.107 12.867 4.461 1 97.69 91 ILE B C 1
ATOM 2401 O O . ILE B 1 91 ? -0.44 12.484 5.43 1 97.69 91 ILE B O 1
ATOM 2405 N N . LEU B 1 92 ? -2.15 13.664 4.559 1 98.19 92 LEU B N 1
ATOM 2406 C CA . LEU B 1 92 ? -2.607 14.18 5.844 1 98.19 92 LEU B CA 1
ATOM 2407 C C . LEU B 1 92 ? -3.902 13.5 6.273 1 98.19 92 LEU B C 1
ATOM 2409 O O . LEU B 1 92 ? -4.906 13.555 5.559 1 98.19 92 LEU B O 1
ATOM 2413 N N . THR B 1 93 ? -3.883 12.828 7.391 1 97.81 93 THR B N 1
ATOM 2414 C CA . THR B 1 93 ? -5.102 12.258 7.953 1 97.81 93 THR B CA 1
ATOM 2415 C C . THR B 1 93 ? -5.543 13.039 9.188 1 97.81 93 THR B C 1
ATOM 2417 O O . THR B 1 93 ? -4.855 13.031 10.211 1 97.81 93 THR B O 1
ATOM 2420 N N . SER B 1 94 ? -6.652 13.703 9.039 1 96 94 SER B N 1
ATOM 2421 C CA . SER B 1 94 ? -7.211 14.484 10.133 1 96 94 SER B CA 1
ATOM 2422 C C . SER B 1 94 ? -8.25 13.688 10.906 1 96 94 SER B C 1
ATOM 2424 O O . SER B 1 94 ? -9.062 12.969 10.312 1 96 94 SER B O 1
ATOM 2426 N N . ILE B 1 95 ? -8.156 13.789 12.188 1 91.75 95 ILE B N 1
ATOM 2427 C CA . ILE B 1 95 ? -9.102 13.117 13.07 1 91.75 95 ILE B CA 1
ATOM 2428 C C . ILE B 1 95 ? -10.125 14.125 13.594 1 91.75 95 ILE B C 1
ATOM 2430 O O . ILE B 1 95 ? -9.758 15.164 14.148 1 91.75 95 ILE B O 1
ATOM 2434 N N . VAL B 1 96 ? -11.344 13.844 13.328 1 86.06 96 VAL B N 1
ATOM 2435 C CA . VAL B 1 96 ? -12.422 14.695 13.82 1 86.06 96 VAL B CA 1
ATOM 2436 C C . VAL B 1 96 ? -13.273 13.93 14.828 1 86.06 96 VAL B C 1
ATOM 2438 O O . VAL B 1 96 ? -14.117 13.117 14.445 1 86.06 96 VAL B O 1
ATOM 2441 N N . PRO B 1 97 ? -13.039 14.266 16.047 1 80.56 97 PRO B N 1
ATOM 2442 C CA . PRO B 1 97 ? -13.797 13.547 17.078 1 80.56 97 PRO B CA 1
ATOM 2443 C C . PRO B 1 97 ? -15.305 13.766 16.953 1 80.56 97 PRO B C 1
ATOM 2445 O O . PRO B 1 97 ? -15.75 14.867 16.641 1 80.56 97 PRO B O 1
ATOM 2448 N N . GLY B 1 98 ? -16.078 12.75 17.188 1 77.38 98 GLY B N 1
ATOM 2449 C CA . GLY B 1 98 ? -17.516 12.828 17.297 1 77.38 98 GLY B CA 1
ATOM 2450 C C . GLY B 1 98 ? -18.203 12.984 15.953 1 77.38 98 GLY B C 1
ATOM 2451 O O . GLY B 1 98 ? -19.438 13.109 15.883 1 77.38 98 GLY B O 1
ATOM 2452 N N . ALA B 1 99 ? -17.484 13.008 14.859 1 72 99 ALA B N 1
ATOM 2453 C CA . ALA B 1 99 ? -18.047 13.297 13.547 1 72 99 ALA B CA 1
ATOM 2454 C C . ALA B 1 99 ? -18.406 12.008 12.82 1 72 99 ALA B C 1
ATOM 2456 O O . ALA B 1 99 ? -19.031 12.039 11.75 1 72 99 ALA B O 1
ATOM 2457 N N . GLY B 1 100 ? -18.062 10.883 13.422 1 70.25 100 GLY B N 1
ATOM 2458 C CA . GLY B 1 100 ? -18.375 9.609 12.789 1 70.25 100 GLY B CA 1
ATOM 2459 C C . GLY B 1 100 ? -19.688 9.008 13.258 1 70.25 100 GLY B C 1
ATOM 2460 O O . GLY B 1 100 ? -20.453 9.664 13.961 1 70.25 100 GLY B O 1
ATOM 2461 N N . PRO B 1 101 ? -19.984 7.844 12.625 1 69.94 101 PRO B N 1
ATOM 2462 C CA . PRO B 1 101 ? -21.188 7.156 13.086 1 69.94 101 PRO B CA 1
ATOM 2463 C C . PRO B 1 101 ? -21.219 6.949 14.594 1 69.94 101 PRO B C 1
ATOM 2465 O O . PRO B 1 101 ? -20.172 6.676 15.203 1 69.94 101 PRO B O 1
ATOM 2468 N N . LEU B 1 102 ? -22.359 7.168 15.188 1 73.06 102 LEU B N 1
ATOM 2469 C CA . LEU B 1 102 ? -22.562 6.977 16.609 1 73.06 102 LEU B CA 1
ATOM 2470 C C . LEU B 1 102 ? -21.609 7.852 17.422 1 73.06 102 LEU B C 1
ATOM 2472 O O . LEU B 1 102 ? -21.094 7.414 18.453 1 73.06 102 LEU B O 1
ATOM 2476 N N . HIS B 1 103 ? -21.25 9.008 16.797 1 75.62 103 HIS B N 1
ATOM 2477 C CA . HIS B 1 103 ? -20.422 10 17.469 1 75.62 103 HIS B CA 1
ATOM 2478 C C . HIS B 1 103 ? -18.984 9.516 17.625 1 75.62 103 HIS B C 1
ATOM 2480 O O . HIS B 1 103 ? -18.281 9.93 18.547 1 75.62 103 HIS B O 1
ATOM 2486 N N . SER B 1 104 ? -18.703 8.578 16.75 1 75.62 104 SER B N 1
ATOM 2487 C CA . SER B 1 104 ? -17.312 8.141 16.719 1 75.62 104 SER B CA 1
ATOM 2488 C C . SER B 1 104 ? -16.453 9.125 15.938 1 75.62 104 SER B C 1
ATOM 2490 O O . SER B 1 104 ? -16.938 10.141 15.445 1 75.62 104 SER B O 1
ATOM 2492 N N . SER B 1 105 ? -15.234 8.938 16 1 76.81 105 SER B N 1
ATOM 2493 C CA . SER B 1 105 ? -14.336 9.789 15.234 1 76.81 105 SER B CA 1
ATOM 2494 C C . SER B 1 105 ? -14.477 9.531 13.742 1 76.81 105 SER B C 1
ATOM 2496 O O . SER B 1 105 ? -14.75 8.406 13.32 1 76.81 105 SER B O 1
ATOM 2498 N N . ALA B 1 106 ? -14.5 10.609 13.047 1 88.31 106 ALA B N 1
ATOM 2499 C CA . ALA B 1 106 ? -14.391 10.539 11.594 1 88.31 106 ALA B CA 1
ATOM 2500 C C . ALA B 1 106 ? -13.008 10.984 11.125 1 88.31 106 ALA B C 1
ATOM 2502 O O . ALA B 1 106 ? -12.297 11.68 11.859 1 88.31 106 ALA B O 1
ATOM 2503 N N . TYR B 1 107 ? -12.609 10.445 9.953 1 95.12 107 TYR B N 1
ATOM 2504 C CA . TYR B 1 107 ? -11.305 10.797 9.406 1 95.12 107 TYR B CA 1
ATOM 2505 C C . TYR B 1 107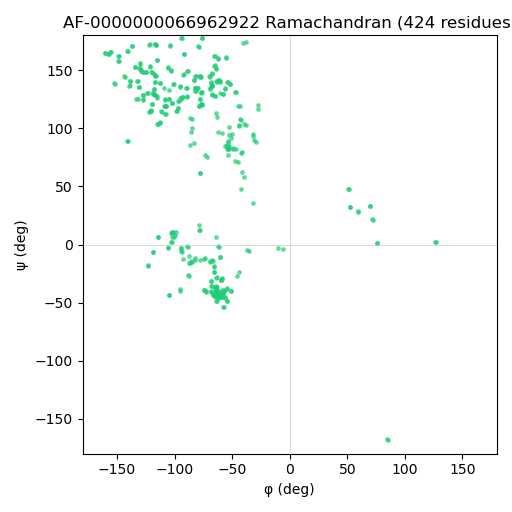 ? -11.453 11.484 8.055 1 95.12 107 TYR B C 1
ATOM 2507 O O . TYR B 1 107 ? -12.391 11.203 7.305 1 95.12 107 TYR B O 1
ATOM 2515 N N . PHE B 1 108 ? -10.57 12.406 7.762 1 96.75 108 PHE B N 1
ATOM 2516 C CA . PHE B 1 108 ? -10.352 12.969 6.434 1 96.75 108 PHE B CA 1
ATOM 2517 C C . PHE B 1 108 ? -8.922 12.734 5.969 1 96.75 108 PHE B C 1
ATOM 2519 O O . PHE B 1 108 ? -7.973 13.203 6.598 1 96.75 108 PHE B O 1
ATOM 2526 N N . VAL B 1 109 ? -8.812 11.953 4.941 1 98.19 109 VAL B N 1
ATOM 2527 C CA . VAL B 1 109 ? -7.5 11.742 4.34 1 98.19 109 VAL B CA 1
ATOM 2528 C C . VAL B 1 109 ? -7.301 12.719 3.18 1 98.19 109 VAL B C 1
ATOM 2530 O O . VAL B 1 109 ? -8.125 12.773 2.262 1 98.19 109 VAL B O 1
ATOM 2533 N N . ARG B 1 110 ? -6.184 13.461 3.283 1 98.38 110 ARG B N 1
ATOM 2534 C CA . ARG B 1 110 ? -6.008 14.555 2.328 1 98.38 110 ARG B CA 1
ATOM 2535 C C . ARG B 1 110 ? -4.648 14.461 1.639 1 98.38 110 ARG B C 1
ATOM 2537 O O . ARG B 1 110 ? -3.668 14.023 2.244 1 98.38 110 ARG B O 1
ATOM 2544 N N . LEU B 1 111 ? -4.691 14.891 0.491 1 97.94 111 LEU B N 1
ATOM 2545 C CA . LEU B 1 111 ? -3.48 15.016 -0.315 1 97.94 111 LEU B CA 1
ATOM 2546 C C . LEU B 1 111 ? -3.299 16.453 -0.8 1 97.94 111 LEU B C 1
ATOM 2548 O O . LEU B 1 111 ? -4.234 17.047 -1.331 1 97.94 111 LEU B O 1
ATOM 2552 N N . TYR B 1 112 ? -2.086 16.953 -0.586 1 97.88 112 TYR B N 1
ATOM 2553 C CA . TYR B 1 112 ? -1.741 18.266 -1.13 1 97.88 112 TYR B CA 1
ATOM 2554 C C . TYR B 1 112 ? -1.682 18.219 -2.652 1 97.88 112 TYR B C 1
ATOM 2556 O O . TYR B 1 112 ? -1.103 17.297 -3.232 1 97.88 112 TYR B O 1
ATOM 2564 N N . LEU B 1 113 ? -2.383 19.172 -3.271 1 97.94 113 LEU B N 1
ATOM 2565 C CA . LEU B 1 113 ? -2.312 19.203 -4.73 1 97.94 113 LEU B CA 1
ATOM 2566 C C . LEU B 1 113 ? -1.068 19.953 -5.191 1 97.94 113 LEU B C 1
ATOM 2568 O O . LEU B 1 113 ? -0.698 20.969 -4.609 1 97.94 113 LEU B O 1
ATOM 2572 N N . PRO B 1 114 ? -0.438 19.469 -6.258 1 97.31 114 PRO B N 1
ATOM 2573 C CA . PRO B 1 114 ? 0.699 20.203 -6.809 1 97.31 114 PRO B CA 1
ATOM 2574 C C . PRO B 1 114 ? 0.345 21.656 -7.164 1 97.31 114 PRO B C 1
ATOM 2576 O O . PRO B 1 114 ? -0.824 21.969 -7.406 1 97.31 114 PRO B O 1
ATOM 2579 N N . ALA B 1 115 ? 1.402 22.422 -7.266 1 96.56 115 ALA B N 1
ATOM 2580 C CA . ALA B 1 115 ? 1.242 23.859 -7.508 1 96.56 115 ALA B CA 1
ATOM 2581 C C . ALA B 1 115 ? 0.396 24.109 -8.75 1 96.56 115 ALA B C 1
ATOM 2583 O O . ALA B 1 115 ? -0.489 24.969 -8.742 1 96.56 115 ALA B O 1
ATOM 2584 N N . LYS B 1 116 ? 0.569 23.297 -9.773 1 95.88 116 LYS B N 1
ATOM 2585 C CA . LYS B 1 116 ? -0.101 23.516 -11.055 1 95.88 116 LYS B CA 1
ATOM 2586 C C . LYS B 1 116 ? -1.604 23.266 -10.93 1 95.88 116 LYS B C 1
ATOM 2588 O O . LYS B 1 116 ? -2.379 23.719 -11.781 1 95.88 116 LYS B O 1
ATOM 2593 N N . PHE B 1 117 ? -1.969 22.625 -9.828 1 96.88 117 PHE B N 1
ATOM 2594 C CA . PHE B 1 117 ? -3.379 22.281 -9.703 1 96.88 117 PHE B CA 1
ATOM 2595 C C . PHE B 1 117 ? -4.02 23.031 -8.547 1 96.88 117 PHE B C 1
ATOM 2597 O O . PHE B 1 117 ? -5.18 22.797 -8.203 1 96.88 117 PHE B O 1
ATOM 2604 N N . GLN B 1 118 ? -3.316 23.969 -7.902 1 97.25 118 GLN B N 1
ATOM 2605 C CA . GLN B 1 118 ? -3.828 24.703 -6.75 1 97.25 118 GLN B CA 1
ATOM 2606 C C . GLN B 1 118 ? -4.965 25.641 -7.152 1 97.25 118 GLN B C 1
ATOM 2608 O O . GLN B 1 118 ? -5.984 25.719 -6.469 1 97.25 118 GLN B O 1
ATOM 2613 N N . ALA B 1 119 ? -4.789 26.25 -8.266 1 96.44 119 ALA B N 1
ATOM 2614 C CA . ALA B 1 119 ? -5.793 27.219 -8.703 1 96.44 119 ALA B CA 1
ATOM 2615 C C . ALA B 1 119 ? -7.047 26.516 -9.211 1 96.44 119 ALA B C 1
ATOM 2617 O O . ALA B 1 119 ? -8.164 26.953 -8.945 1 96.44 119 ALA B O 1
ATOM 2618 N N . SER B 1 120 ? -6.855 25.422 -9.914 1 96.38 120 SER B N 1
ATOM 2619 C CA . SER B 1 120 ? -7.949 24.672 -10.531 1 96.38 120 SER B CA 1
ATOM 2620 C C . SER B 1 120 ? -7.734 23.172 -10.414 1 96.38 120 SER B C 1
ATOM 2622 O O . SER B 1 120 ? -7.254 22.531 -11.359 1 96.38 120 SER B O 1
ATOM 2624 N N . PRO B 1 121 ? -8.203 22.641 -9.359 1 97.25 121 PRO B N 1
ATOM 2625 C CA . PRO B 1 121 ? -8.039 21.188 -9.188 1 97.25 121 PRO B CA 1
ATOM 2626 C C . PRO B 1 121 ? -8.891 20.391 -10.172 1 97.25 121 PRO B C 1
ATOM 2628 O O . PRO B 1 121 ? -10.07 20.688 -10.367 1 97.25 121 PRO B O 1
ATOM 2631 N N . PRO B 1 122 ? -8.297 19.359 -10.789 1 97.81 122 PRO B N 1
ATOM 2632 C CA . PRO B 1 122 ? -9.148 18.469 -11.586 1 97.81 122 PRO B CA 1
ATOM 2633 C C . PRO B 1 122 ? -10.32 17.906 -10.781 1 97.81 122 PRO B C 1
ATOM 2635 O O . PRO B 1 122 ? -10.156 17.562 -9.609 1 97.81 122 PRO B O 1
ATOM 2638 N N . VAL B 1 123 ? -11.461 17.828 -11.406 1 98.19 123 VAL B N 1
ATOM 2639 C CA . VAL B 1 123 ? -12.656 17.344 -10.719 1 98.19 123 VAL B CA 1
ATOM 2640 C C . VAL B 1 123 ? -12.633 15.828 -10.625 1 98.19 123 VAL B C 1
ATOM 2642 O O . VAL B 1 123 ? -12.562 15.133 -11.648 1 98.19 123 VAL B O 1
ATOM 2645 N N . PRO B 1 124 ? -12.641 15.336 -9.445 1 98.19 124 PRO B N 1
ATOM 2646 C CA . PRO B 1 124 ? -12.617 13.883 -9.312 1 98.19 124 PRO B CA 1
ATOM 2647 C C . PRO B 1 124 ? -13.867 13.211 -9.867 1 98.19 124 PRO B C 1
ATOM 2649 O O . PRO B 1 124 ? -14.938 13.836 -9.914 1 98.19 124 PRO B O 1
ATOM 2652 N N . LEU B 1 125 ? -13.68 11.969 -10.258 1 97.81 125 LEU B N 1
ATOM 2653 C CA . LEU B 1 125 ? -14.867 11.195 -10.602 1 97.81 125 LEU B CA 1
ATOM 2654 C C . LEU B 1 125 ? -15.75 11 -9.375 1 97.81 125 LEU B C 1
ATOM 2656 O O . LEU B 1 125 ? -15.258 10.781 -8.266 1 97.81 125 LEU B O 1
ATOM 2660 N N . PRO B 1 126 ? -17.047 11.07 -9.547 1 96.94 126 PRO B N 1
ATOM 2661 C CA . PRO B 1 126 ? -17.984 11.086 -8.414 1 96.94 126 PRO B CA 1
ATOM 2662 C C . PRO B 1 126 ? -17.875 9.828 -7.551 1 96.94 126 PRO B C 1
ATOM 2664 O O . PRO B 1 126 ? -18.094 9.891 -6.336 1 96.94 126 PRO B O 1
ATOM 2667 N N . GLU B 1 127 ? -17.531 8.703 -8.125 1 96.31 127 GLU B N 1
ATOM 2668 C CA . GLU B 1 127 ? -17.5 7.438 -7.395 1 96.31 127 GLU B CA 1
ATOM 2669 C C . GLU B 1 127 ? -16.406 7.438 -6.324 1 96.31 127 GLU B C 1
ATOM 2671 O O . GLU B 1 127 ? -16.438 6.621 -5.406 1 96.31 127 GLU B O 1
ATOM 2676 N N . LEU B 1 128 ? -15.508 8.398 -6.426 1 97.75 128 LEU B N 1
ATOM 2677 C CA . LEU B 1 128 ? -14.398 8.43 -5.484 1 97.75 128 LEU B CA 1
ATOM 2678 C C . LEU B 1 128 ? -14.773 9.188 -4.219 1 97.75 128 LEU B C 1
ATOM 2680 O O . LEU B 1 128 ? -14.07 9.102 -3.205 1 97.75 128 LEU B O 1
ATOM 2684 N N . ASN B 1 129 ? -15.859 9.969 -4.238 1 98.12 129 ASN B N 1
ATOM 2685 C CA . ASN B 1 129 ? -16.312 10.766 -3.098 1 98.12 129 ASN B CA 1
ATOM 2686 C C . ASN B 1 129 ? -15.172 11.617 -2.527 1 98.12 129 ASN B C 1
ATOM 2688 O O . ASN B 1 129 ? -14.906 11.57 -1.325 1 98.12 129 ASN B O 1
ATOM 2692 N N . LEU B 1 130 ? -14.492 12.273 -3.414 1 98.69 130 LEU B N 1
ATOM 2693 C CA . LEU B 1 130 ? -13.438 13.219 -3.061 1 98.69 130 LEU B CA 1
ATOM 2694 C C . LEU B 1 130 ? -13.93 14.656 -3.209 1 98.69 130 LEU B C 1
ATOM 2696 O O . LEU B 1 130 ? -14.789 14.938 -4.047 1 98.69 130 L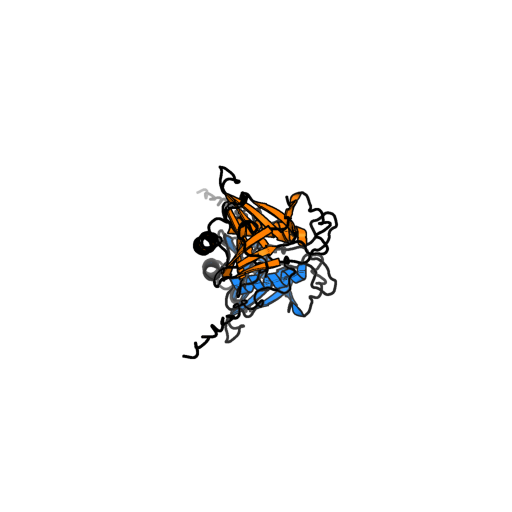EU B O 1
ATOM 2700 N N . HIS B 1 131 ? -13.406 15.539 -2.416 1 97.75 131 HIS B N 1
ATOM 2701 C CA . HIS B 1 131 ? -13.719 16.953 -2.561 1 97.75 131 HIS B CA 1
ATOM 2702 C C . HIS B 1 131 ? -12.5 17.828 -2.264 1 97.75 131 HIS B C 1
ATOM 2704 O O . HIS B 1 131 ? -11.695 17.484 -1.394 1 97.75 131 HIS B O 1
ATOM 2710 N N . PRO B 1 132 ? -12.422 18.891 -3.008 1 97.88 132 PRO B N 1
ATOM 2711 C CA . PRO B 1 132 ? -11.352 19.828 -2.684 1 97.88 132 PRO B CA 1
ATOM 2712 C C . PRO B 1 132 ? -11.562 20.531 -1.34 1 97.88 132 PRO B C 1
ATOM 2714 O O . PRO B 1 132 ? -12.703 20.812 -0.966 1 97.88 132 PRO B O 1
ATOM 2717 N N . ASP B 1 133 ? -10.547 20.672 -0.638 1 97.06 133 ASP B N 1
ATOM 2718 C CA . ASP B 1 133 ? -10.516 21.391 0.637 1 97.06 133 ASP B CA 1
ATOM 2719 C C . ASP B 1 133 ? -9.523 22.547 0.597 1 97.06 133 ASP B C 1
ATOM 2721 O O . ASP B 1 133 ? -8.312 22.328 0.49 1 97.06 133 ASP B O 1
ATOM 2725 N N . ARG B 1 134 ? -10.047 23.781 0.706 1 97.12 134 ARG B N 1
ATOM 2726 C CA . ARG B 1 134 ? -9.211 24.969 0.666 1 97.12 134 ARG B CA 1
ATOM 2727 C C . ARG B 1 134 ? -8.883 25.453 2.074 1 97.12 134 ARG B C 1
ATOM 2729 O O . ARG B 1 134 ? -9.781 25.672 2.889 1 97.12 134 ARG B O 1
ATOM 2736 N N . TRP B 1 135 ? -7.621 25.547 2.305 1 96 135 TRP B N 1
ATOM 2737 C CA . TRP B 1 135 ? -7.141 25.984 3.611 1 96 135 TRP B CA 1
ATOM 2738 C C . TRP B 1 135 ? -6.477 27.359 3.518 1 96 135 TRP B C 1
ATOM 2740 O O . TRP B 1 135 ? -5.441 27.516 2.859 1 96 135 TRP B O 1
ATOM 2750 N N . PRO B 1 136 ? -7.109 28.344 4.18 1 95.06 136 PRO B N 1
ATOM 2751 C CA . PRO B 1 136 ? -6.398 29.609 4.27 1 95.06 136 PRO B CA 1
ATOM 2752 C C . PRO B 1 136 ? -5.117 29.516 5.098 1 95.06 136 PRO B C 1
ATOM 2754 O O . PRO B 1 136 ? -4.902 28.531 5.801 1 95.06 136 PRO B O 1
ATOM 2757 N N . SER B 1 137 ? -4.285 30.5 4.91 1 94.88 137 SER B N 1
ATOM 2758 C CA . SER B 1 137 ? -3.062 30.562 5.707 1 94.88 137 SER B CA 1
ATOM 2759 C C . SER B 1 137 ? -3.357 30.328 7.188 1 94.88 137 SER B C 1
ATOM 2761 O O . SER B 1 137 ? -4.34 30.859 7.719 1 94.88 137 SER B O 1
ATOM 2763 N N . HIS B 1 138 ? -2.627 29.469 7.859 1 93.06 138 HIS B N 1
ATOM 2764 C CA . HIS B 1 138 ? -2.807 29.156 9.273 1 93.06 138 HIS B CA 1
ATOM 2765 C C . HIS B 1 138 ? -1.529 28.594 9.883 1 93.06 138 HIS B C 1
ATOM 2767 O O . HIS B 1 138 ? -0.596 28.234 9.156 1 93.06 138 HIS B O 1
ATOM 2773 N N . CYS B 1 139 ? -1.52 28.609 11.172 1 93.88 139 CYS B N 1
ATOM 2774 C CA . CYS B 1 139 ? -0.344 28.109 11.883 1 93.88 139 CYS B CA 1
ATOM 2775 C C . CYS B 1 139 ? -0.573 26.703 12.414 1 93.88 139 CYS B C 1
ATOM 2777 O O . CYS B 1 139 ? -1.659 26.391 12.898 1 93.88 139 CYS B O 1
ATOM 2779 N N . ILE B 1 140 ? 0.43 25.906 12.266 1 95.62 140 ILE B N 1
ATOM 2780 C CA . ILE B 1 140 ? 0.386 24.516 12.688 1 95.62 140 ILE B CA 1
ATOM 2781 C C . ILE B 1 140 ? 1.577 24.203 13.594 1 95.62 140 ILE B C 1
ATOM 2783 O O . ILE B 1 140 ? 2.717 24.547 13.266 1 95.62 140 ILE B O 1
ATOM 2787 N N . ALA B 1 141 ? 1.283 23.703 14.789 1 95.69 141 ALA B N 1
ATOM 2788 C CA . ALA B 1 141 ? 2.342 23.094 15.594 1 95.69 141 ALA B CA 1
ATOM 2789 C C . ALA B 1 141 ? 2.645 21.672 15.133 1 95.69 141 ALA B C 1
ATOM 2791 O O . ALA B 1 141 ? 1.729 20.875 14.914 1 95.69 141 ALA B O 1
ATOM 2792 N N . VAL B 1 142 ? 3.906 21.375 15.023 1 97.44 142 VAL B N 1
ATOM 2793 C CA . VAL B 1 142 ? 4.293 20.109 14.414 1 97.44 142 VAL B CA 1
ATOM 2794 C C . VAL B 1 142 ? 5.309 19.391 15.305 1 97.44 142 VAL B C 1
ATOM 2796 O O . VAL B 1 142 ? 6.203 20.031 15.867 1 97.44 142 VAL B O 1
ATOM 2799 N N . ARG B 1 143 ? 5.141 18.156 15.5 1 97.81 143 ARG B N 1
ATOM 2800 C CA . ARG B 1 143 ? 6.129 17.266 16.109 1 97.81 143 ARG B CA 1
ATOM 2801 C C . ARG B 1 143 ? 6.379 16.047 15.227 1 97.81 143 ARG B C 1
ATOM 2803 O O . ARG B 1 143 ? 5.434 15.367 14.812 1 97.81 143 ARG B O 1
ATOM 2810 N N . SER B 1 144 ? 7.629 15.773 14.945 1 98.06 144 SER B N 1
ATOM 2811 C CA . SER B 1 144 ? 7.992 14.656 14.078 1 98.06 144 SER B CA 1
ATOM 2812 C C . SER B 1 144 ? 8.172 13.375 14.883 1 98.06 144 SER B C 1
ATOM 2814 O O . SER B 1 144 ? 8.508 13.414 16.062 1 98.06 144 SER B O 1
ATOM 2816 N N . PHE B 1 145 ? 7.898 12.305 14.297 1 98 145 PHE B N 1
ATOM 2817 C CA . PHE B 1 145 ? 8.211 10.992 14.852 1 98 145 PHE B CA 1
ATOM 2818 C C . PHE B 1 145 ? 8.492 9.984 13.734 1 98 145 PHE B C 1
ATOM 2820 O O . PHE B 1 145 ? 8.086 10.188 12.594 1 98 145 PHE B O 1
ATOM 2827 N N . SER B 1 146 ? 9.203 8.914 14.016 1 96.62 146 SER B N 1
ATOM 2828 C CA . SER B 1 146 ? 9.648 7.965 13 1 96.62 146 SER B CA 1
ATOM 2829 C C . SER B 1 146 ? 8.812 6.688 13.039 1 96.62 146 SER B C 1
ATOM 2831 O O . SER B 1 146 ? 7.957 6.523 13.914 1 96.62 146 SER B O 1
ATOM 2833 N N . GLY B 1 147 ? 9.047 5.879 12.047 1 95.38 147 GLY B N 1
ATOM 2834 C CA . GLY B 1 147 ? 8.359 4.602 11.969 1 95.38 147 GLY B CA 1
ATOM 2835 C C . GLY B 1 147 ? 6.988 4.699 11.32 1 95.38 147 GLY B C 1
ATOM 2836 O O . GLY B 1 147 ? 6.688 5.684 10.641 1 95.38 147 GLY B O 1
ATOM 2837 N N . TYR B 1 148 ? 6.219 3.627 11.461 1 94.94 148 TYR B N 1
ATOM 2838 C CA . TYR B 1 148 ? 4.875 3.594 10.898 1 94.94 148 TYR B CA 1
ATOM 2839 C C . TYR B 1 148 ? 3.881 4.285 11.828 1 94.94 148 TYR B C 1
ATOM 2841 O O . TYR B 1 148 ? 3.932 4.105 13.047 1 94.94 148 TYR B O 1
ATOM 2849 N N . ALA B 1 149 ? 3.059 5.152 11.266 1 97.12 149 ALA B N 1
ATOM 2850 C CA . ALA B 1 149 ? 1.923 5.703 12 1 97.12 149 ALA B CA 1
ATOM 2851 C C . ALA B 1 149 ? 0.78 4.691 12.078 1 97.12 149 ALA B C 1
ATOM 2853 O O . ALA B 1 149 ? 0.273 4.238 11.047 1 97.12 149 ALA B O 1
ATOM 2854 N N . ARG B 1 150 ? 0.381 4.324 13.297 1 96 150 ARG B N 1
ATOM 2855 C CA . ARG B 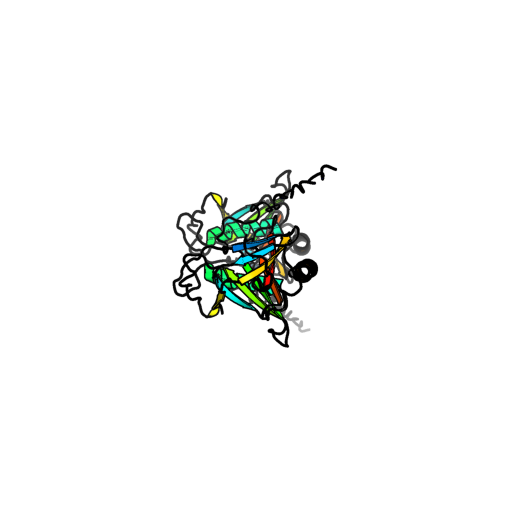1 150 ? -0.641 3.316 13.547 1 96 150 ARG B CA 1
ATOM 2856 C C . ARG B 1 150 ? -1.598 3.771 14.648 1 96 150 ARG B C 1
ATOM 2858 O O . ARG B 1 150 ? -1.342 4.766 15.328 1 96 150 ARG B O 1
ATOM 2865 N N . ASP B 1 151 ? -2.682 2.963 14.781 1 93.69 151 ASP B N 1
ATOM 2866 C CA . ASP B 1 151 ? -3.688 3.279 15.789 1 93.69 151 ASP B CA 1
ATOM 2867 C C . ASP B 1 151 ? -3.072 3.316 17.188 1 93.69 151 ASP B C 1
ATOM 2869 O O . ASP B 1 151 ? -3.477 4.121 18.031 1 93.69 151 ASP B O 1
ATOM 2873 N N . ASN B 1 152 ? -2.064 2.566 17.328 1 93.19 152 ASN B N 1
ATOM 2874 C CA . ASN B 1 152 ? -1.537 2.375 18.688 1 93.19 152 ASN B CA 1
ATOM 2875 C C . ASN B 1 152 ? -0.554 3.48 19.062 1 93.19 152 ASN B C 1
ATOM 2877 O O . ASN B 1 152 ? -0.206 3.631 20.234 1 93.19 152 ASN B O 1
ATOM 2881 N N . ASN B 1 153 ? -0.067 4.273 18.078 1 97 153 ASN B N 1
ATOM 2882 C CA . ASN B 1 153 ? 0.969 5.223 18.469 1 97 153 ASN B CA 1
ATOM 2883 C C . ASN B 1 153 ? 0.57 6.656 18.125 1 97 153 ASN B C 1
ATOM 2885 O O . ASN B 1 153 ? 1.125 7.609 18.688 1 97 153 ASN B O 1
ATOM 2889 N N . VAL B 1 154 ? -0.376 6.895 17.266 1 96.31 154 VAL B N 1
ATOM 2890 C CA . VAL B 1 154 ? -0.666 8.25 16.812 1 96.31 154 VAL B CA 1
ATOM 2891 C C . VAL B 1 154 ? -1.247 9.062 17.969 1 96.31 154 VAL B C 1
ATOM 2893 O O . VAL B 1 154 ? -0.961 10.258 18.109 1 96.31 154 VAL B O 1
ATOM 2896 N N . VAL B 1 155 ? -2.049 8.477 18.844 1 92.56 155 VAL B N 1
ATOM 2897 C CA . VAL B 1 155 ? -2.611 9.172 20 1 92.56 155 VAL B CA 1
ATOM 2898 C C . VAL B 1 155 ? -1.494 9.57 20.953 1 92.56 155 VAL B C 1
ATOM 2900 O O . VAL B 1 155 ? -1.473 10.688 21.469 1 92.56 155 VAL B O 1
ATOM 2903 N N . GLU B 1 156 ? -0.625 8.656 21.156 1 96.06 156 GLU B N 1
ATOM 2904 C CA . GLU B 1 156 ? 0.509 8.922 22.031 1 96.06 156 GLU B CA 1
ATOM 2905 C C . GLU B 1 156 ? 1.357 10.078 21.516 1 96.06 156 GLU B C 1
ATOM 2907 O O . GLU B 1 156 ? 1.779 10.945 22.281 1 96.06 156 GLU B O 1
ATOM 2912 N N . GLU B 1 157 ? 1.643 10.07 20.219 1 96.94 157 GLU B N 1
ATOM 2913 C CA . GLU B 1 157 ? 2.436 11.133 19.625 1 96.94 157 GLU B CA 1
ATOM 2914 C C . GLU B 1 157 ? 1.722 12.477 19.719 1 96.94 157 GLU B C 1
ATOM 2916 O O . GLU B 1 157 ? 2.359 13.508 19.938 1 96.94 157 GLU B O 1
ATOM 2921 N N . ALA B 1 158 ? 0.405 12.477 19.594 1 94.88 158 ALA B N 1
ATOM 2922 C CA . ALA B 1 158 ? -0.382 13.695 19.766 1 94.88 158 ALA B CA 1
ATOM 2923 C C . ALA B 1 158 ? -0.285 14.211 21.203 1 94.88 158 ALA B C 1
ATOM 2925 O O . ALA B 1 158 ? -0.163 15.422 21.422 1 94.88 158 ALA B O 1
ATOM 2926 N N . GLU B 1 159 ? -0.318 13.281 22.125 1 94.38 159 GLU B N 1
ATOM 2927 C CA . GLU B 1 159 ? -0.21 13.656 23.531 1 94.38 159 GLU B CA 1
ATOM 2928 C C . GLU B 1 159 ? 1.149 14.281 23.844 1 94.38 159 GLU B C 1
ATOM 2930 O O . GLU B 1 159 ? 1.241 15.234 24.609 1 94.38 159 GLU B O 1
ATOM 2935 N N . LYS B 1 160 ? 2.146 13.734 23.234 1 96.5 160 LYS B N 1
ATOM 2936 C CA . LYS B 1 160 ? 3.48 14.297 23.422 1 96.5 160 LYS B CA 1
ATOM 2937 C C . LYS B 1 160 ? 3.553 15.727 22.906 1 96.5 160 LYS B C 1
ATOM 2939 O O . LYS B 1 160 ? 4.156 16.594 23.547 1 96.5 160 LYS B O 1
ATOM 2944 N N . LEU B 1 161 ? 2.965 15.984 21.75 1 96.06 161 LEU B N 1
ATOM 2945 C CA . LEU B 1 161 ? 2.941 17.344 21.234 1 96.06 161 LEU B CA 1
ATOM 2946 C C . LEU B 1 161 ? 2.135 18.266 22.156 1 96.06 161 LEU B C 1
ATOM 2948 O O . LEU B 1 161 ? 2.551 19.391 22.438 1 96.06 161 LEU B O 1
ATOM 2952 N N . ALA B 1 162 ? 1.004 17.766 22.609 1 92.88 162 ALA B N 1
ATOM 2953 C CA . ALA B 1 162 ? 0.171 18.547 23.516 1 92.88 162 ALA B CA 1
ATOM 2954 C C . ALA B 1 162 ? 0.94 18.922 24.781 1 92.88 162 ALA B C 1
ATOM 2956 O O . ALA B 1 162 ? 0.863 20.062 25.234 1 92.88 162 ALA B O 1
ATOM 2957 N N . LEU B 1 163 ? 1.634 17.984 25.297 1 93 163 LEU B N 1
ATOM 2958 C CA . LEU B 1 163 ? 2.432 18.219 26.5 1 93 163 LEU B CA 1
ATOM 2959 C C . LEU B 1 163 ? 3.518 19.266 26.234 1 93 163 LEU B C 1
ATOM 2961 O O . LEU B 1 163 ? 3.73 20.172 27.031 1 93 163 LEU B O 1
ATOM 2965 N N . SER B 1 164 ? 4.18 19.109 25.109 1 94.06 164 SER B N 1
ATOM 2966 C CA . SER B 1 164 ? 5.219 20.062 24.734 1 94.06 164 SER B CA 1
ATOM 2967 C C . SER B 1 164 ? 4.652 21.469 24.594 1 94.06 164 SER B C 1
ATOM 2969 O O . SER B 1 164 ? 5.262 22.438 25.062 1 94.06 164 SER B O 1
ATOM 2971 N N . LEU B 1 165 ? 3.533 21.594 23.969 1 92.62 165 LEU B N 1
ATOM 2972 C CA . LEU B 1 165 ? 2.9 22.891 23.781 1 92.62 165 LEU B CA 1
ATOM 2973 C C . LEU B 1 165 ? 2.486 23.5 25.125 1 92.62 165 LEU B C 1
ATOM 2975 O O . LEU B 1 165 ? 2.611 24.703 25.328 1 92.62 165 LEU B O 1
ATOM 2979 N N . SER B 1 166 ? 2.023 22.609 26.047 1 90.69 166 SER B N 1
ATOM 2980 C CA . SER B 1 166 ? 1.553 23.078 27.344 1 90.69 166 SER B CA 1
ATOM 2981 C C . SER B 1 166 ? 2.691 23.688 28.156 1 90.69 166 SER B C 1
ATOM 2983 O O . SER B 1 166 ? 2.457 24.484 29.062 1 90.69 166 SER B O 1
ATOM 2985 N N . ARG B 1 167 ? 3.893 23.344 27.781 1 91.12 167 ARG B N 1
ATOM 2986 C CA . ARG B 1 167 ? 5.074 23.828 28.484 1 91.12 167 ARG B CA 1
ATOM 2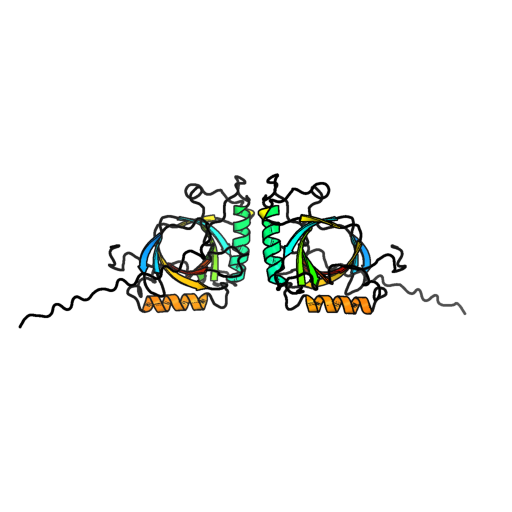987 C C . ARG B 1 167 ? 5.746 24.969 27.734 1 91.12 167 ARG B C 1
ATOM 2989 O O . ARG B 1 167 ? 6.883 25.328 28.031 1 91.12 167 ARG B O 1
ATOM 2996 N N . SER B 1 168 ? 5.062 25.438 26.766 1 88.5 168 SER B N 1
ATOM 2997 C CA . SER B 1 168 ? 5.613 26.5 25.906 1 88.5 168 SER B CA 1
ATOM 2998 C C . SER B 1 168 ? 4.715 27.719 25.906 1 88.5 168 SER B C 1
ATOM 3000 O O . SER B 1 168 ? 3.635 27.719 26.5 1 88.5 168 SER B O 1
ATOM 3002 N N . PRO B 1 169 ? 5.168 28.875 25.281 1 86.31 169 PRO B N 1
ATOM 3003 C CA . PRO B 1 169 ? 4.316 30.062 25.172 1 86.31 169 PRO B CA 1
ATOM 3004 C C . PRO B 1 169 ? 3.041 29.797 24.375 1 86.31 169 PRO B C 1
ATOM 3006 O O . PRO B 1 169 ? 2.137 30.641 24.359 1 86.31 169 PRO B O 1
ATOM 3009 N N . TRP B 1 170 ? 2.947 28.531 23.875 1 87.56 170 TRP B N 1
ATOM 3010 C CA . TRP B 1 170 ? 1.823 28.188 23.016 1 87.56 170 TRP B CA 1
ATOM 3011 C C . TRP B 1 170 ? 0.756 27.422 23.781 1 87.56 170 TRP B C 1
ATOM 3013 O O . TRP B 1 170 ? -0.18 26.891 23.188 1 87.56 170 TRP B O 1
ATOM 3023 N N . ALA B 1 171 ? 0.822 27.25 25.047 1 82.19 171 ALA B N 1
ATOM 3024 C CA . ALA B 1 171 ? -0.069 26.453 25.891 1 82.19 171 ALA B CA 1
ATOM 3025 C C . ALA B 1 171 ? -1.528 26.828 25.641 1 82.19 171 ALA B C 1
ATOM 3027 O O . ALA B 1 171 ? -2.402 25.953 25.609 1 82.19 171 ALA B O 1
ATOM 3028 N N . ASN B 1 172 ? -1.831 28.047 25.469 1 77.06 172 ASN B N 1
ATOM 3029 C CA . ASN B 1 172 ? -3.215 28.484 25.312 1 77.06 172 ASN B CA 1
ATOM 3030 C C . ASN B 1 172 ? -3.568 28.719 23.844 1 77.06 172 ASN B C 1
ATOM 3032 O O . ASN B 1 172 ? -4.586 29.344 23.547 1 77.06 172 ASN B O 1
ATOM 3036 N N . SER B 1 173 ? -2.691 28.344 23.062 1 74.94 173 SER B N 1
ATOM 3037 C CA . SER B 1 173 ? -2.889 28.641 21.641 1 74.94 173 SER B CA 1
ATOM 3038 C C . SER B 1 173 ? -3.689 27.531 20.953 1 74.94 173 SER B C 1
ATOM 3040 O O . SER B 1 173 ? -4.035 27.656 19.781 1 74.94 173 SER B O 1
ATOM 3042 N N . THR B 1 174 ? -3.859 26.469 21.703 1 64.75 174 THR B N 1
ATOM 3043 C CA . THR B 1 174 ? -4.562 25.359 21.062 1 64.75 174 THR B CA 1
ATOM 3044 C C . THR B 1 174 ? -6.066 25.609 21.047 1 64.75 174 THR B C 1
ATOM 3046 O O . THR B 1 174 ? -6.824 24.828 20.484 1 64.75 174 THR B O 1
ATOM 3049 N N . ASN B 1 175 ? -6.594 27 21.297 1 52.28 175 ASN B N 1
ATOM 3050 C CA . ASN B 1 175 ? -8.039 27.219 21.297 1 52.28 175 ASN B CA 1
ATOM 3051 C C . ASN B 1 175 ? -8.664 26.844 19.953 1 52.28 175 ASN B C 1
ATOM 3053 O O . ASN B 1 175 ? -9.883 26.734 19.844 1 52.28 175 ASN B O 1
ATOM 3057 N N . TYR B 1 176 ? -7.977 27 19.078 1 48.75 176 TYR B N 1
ATOM 3058 C CA . TYR B 1 176 ? -8.789 27.25 17.891 1 48.75 176 TYR B CA 1
ATOM 3059 C C . TYR B 1 176 ? -9.695 26.062 17.594 1 48.75 176 TYR B C 1
ATOM 3061 O O . TYR B 1 176 ? -9.32 24.906 17.812 1 48.75 176 TYR B O 1
ATOM 3069 N N . PRO B 1 177 ? -11.234 26.609 17.375 1 46.97 177 PRO B N 1
ATOM 3070 C CA . PRO B 1 177 ? -12.234 25.656 16.891 1 46.97 177 PRO B CA 1
ATOM 3071 C C . PRO B 1 177 ? -11.641 24.594 15.969 1 46.97 177 PRO B C 1
ATOM 3073 O O . PRO B 1 177 ? -12.273 24.203 14.977 1 46.97 177 PRO B O 1
ATOM 3076 N N . SER B 1 178 ? -10.484 24.109 16.125 1 54.78 178 SER B N 1
ATOM 3077 C CA . SER B 1 178 ? -10.102 23.203 15.047 1 54.78 178 SER B CA 1
ATOM 3078 C C . SER B 1 178 ? -11.016 21.984 15 1 54.78 178 SER B C 1
ATOM 3080 O O . SER B 1 178 ? -11.414 21.469 16.031 1 54.78 178 SER B O 1
ATOM 3082 N N . LYS B 1 179 ? -11.891 21.906 13.906 1 57.59 179 LYS B N 1
ATOM 3083 C CA . LYS B 1 179 ? -12.781 20.797 13.609 1 57.59 179 LYS B CA 1
ATOM 3084 C C . LYS B 1 179 ? -12.07 19.453 13.797 1 57.59 179 LYS B C 1
ATOM 3086 O O . LYS B 1 179 ? -12.703 18.469 14.156 1 57.59 179 LYS B O 1
ATOM 3091 N N . SER B 1 180 ? -10.75 19.547 13.688 1 65.12 180 SER B N 1
ATOM 3092 C CA . SER B 1 180 ? -10.008 18.297 13.859 1 65.12 180 SER B CA 1
ATOM 3093 C C . SER B 1 180 ? -9.234 18.297 15.18 1 65.12 180 SER B C 1
ATOM 3095 O O . SER B 1 180 ? -8.742 19.328 15.617 1 65.12 180 SER B O 1
ATOM 3097 N N . ALA B 1 181 ? -9.32 17.219 15.883 1 80.62 181 ALA B N 1
ATOM 3098 C CA . ALA B 1 181 ? -8.508 17.062 17.094 1 80.62 181 ALA B CA 1
ATOM 3099 C C . ALA B 1 181 ? -7.023 17.188 16.766 1 80.62 181 ALA B C 1
ATOM 3101 O O . ALA B 1 181 ? -6.324 18.031 17.344 1 80.62 181 ALA B O 1
ATOM 3102 N N . TYR B 1 182 ? -6.465 16.531 15.922 1 93.38 182 TYR B N 1
ATOM 3103 C CA . TYR B 1 182 ? -5.102 16.562 15.398 1 93.38 182 TYR B CA 1
ATOM 3104 C C . TYR B 1 182 ? -5.023 15.867 14.047 1 93.38 182 TYR B C 1
ATOM 3106 O O . TYR B 1 182 ? -6.004 15.266 13.594 1 93.38 182 TYR B O 1
ATOM 3114 N N . SER B 1 183 ? -3.969 16.078 13.328 1 96.56 183 SER B N 1
ATOM 3115 C CA . SER B 1 183 ? -3.717 15.406 12.062 1 96.56 183 SER B CA 1
ATOM 3116 C C . SER B 1 183 ? -2.363 14.703 12.062 1 96.56 183 SER B C 1
ATOM 3118 O O . SER B 1 183 ? -1.451 15.102 12.789 1 96.56 183 SER B O 1
ATOM 3120 N N . ILE B 1 184 ? -2.344 13.656 11.352 1 98.06 184 ILE B N 1
ATOM 3121 C CA . ILE B 1 184 ? -1.086 12.953 11.125 1 98.06 184 ILE B CA 1
ATOM 3122 C C . ILE B 1 184 ? -0.636 13.148 9.68 1 98.06 184 ILE B C 1
ATOM 3124 O O . ILE B 1 184 ? -1.355 12.789 8.75 1 98.06 184 ILE B O 1
ATOM 3128 N N . ALA B 1 185 ? 0.558 13.773 9.516 1 98.25 185 ALA B N 1
ATOM 3129 C CA . ALA B 1 185 ? 1.177 13.969 8.203 1 98.25 185 ALA B CA 1
ATOM 3130 C C . ALA B 1 185 ? 2.207 12.875 7.918 1 98.25 185 ALA B C 1
ATOM 3132 O O . ALA B 1 185 ? 3.193 12.742 8.648 1 98.25 185 ALA B O 1
ATOM 3133 N N . GLN B 1 186 ? 1.949 12.133 6.906 1 97.75 186 GLN B N 1
ATOM 3134 C CA . GLN B 1 186 ? 2.879 11.078 6.512 1 97.75 186 GLN B CA 1
ATOM 3135 C C . GLN B 1 186 ? 3.604 11.445 5.219 1 97.75 186 GLN B C 1
ATOM 3137 O O . GLN B 1 186 ? 2.967 11.68 4.191 1 97.75 186 GLN B O 1
ATOM 3142 N N . TYR B 1 187 ? 4.969 11.43 5.246 1 97 187 TYR B N 1
ATOM 3143 C CA . TYR B 1 187 ? 5.746 12.031 4.164 1 97 187 TYR B CA 1
ATOM 3144 C C . TYR B 1 187 ? 6.305 10.953 3.24 1 97 187 TYR B C 1
ATOM 3146 O O . TYR B 1 187 ? 6.98 11.266 2.256 1 97 187 TYR B O 1
ATOM 3154 N N . ASN B 1 188 ? 5.984 9.742 3.51 1 93.5 188 ASN B N 1
ATOM 3155 C CA . ASN B 1 188 ? 6.504 8.656 2.684 1 93.5 188 ASN B CA 1
ATOM 3156 C C . ASN B 1 188 ? 5.383 7.914 1.963 1 93.5 188 ASN B C 1
ATOM 3158 O O . ASN B 1 188 ? 4.289 7.754 2.508 1 93.5 188 ASN B O 1
ATOM 3162 N N . ASN B 1 189 ? 5.727 7.477 0.715 1 85.19 189 ASN B N 1
ATOM 3163 C CA . ASN B 1 189 ? 4.785 6.621 -0.001 1 85.19 189 ASN B CA 1
ATOM 3164 C C . ASN B 1 189 ? 4.551 5.305 0.737 1 85.19 189 ASN B C 1
ATOM 3166 O O . ASN B 1 189 ? 5.344 4.922 1.598 1 85.19 189 ASN B O 1
ATOM 3170 N N . PRO B 1 190 ? 3.396 4.668 0.372 1 86.62 190 PRO B N 1
ATOM 3171 C CA . PRO B 1 190 ? 3.025 3.438 1.074 1 86.62 190 PRO B CA 1
ATOM 3172 C C . PRO B 1 190 ? 4.07 2.334 0.922 1 86.62 190 PRO B C 1
ATOM 3174 O O . PRO B 1 190 ? 4.082 1.379 1.702 1 86.62 190 PRO B O 1
ATOM 3177 N N . PHE B 1 191 ? 5.066 2.467 0.053 1 87.38 191 PHE B N 1
ATOM 3178 C CA . PHE B 1 191 ? 5.984 1.375 -0.253 1 87.38 191 PHE B CA 1
ATOM 3179 C C . PHE B 1 191 ? 7.344 1.613 0.391 1 87.38 191 PHE B C 1
ATOM 3181 O O . PHE B 1 191 ? 8.227 0.75 0.338 1 87.38 191 PHE B O 1
ATOM 3188 N N . ARG B 1 192 ? 7.438 2.783 1.048 1 88.81 192 ARG B N 1
ATOM 3189 C CA . ARG B 1 192 ? 8.648 3.023 1.832 1 88.81 192 ARG B CA 1
ATOM 3190 C C . ARG B 1 192 ? 8.609 2.25 3.145 1 88.81 192 ARG B C 1
ATOM 3192 O O . ARG B 1 192 ? 7.637 2.34 3.898 1 88.81 192 ARG B O 1
ATOM 3199 N N . ILE B 1 193 ? 9.742 1.518 3.441 1 88.38 193 ILE B N 1
ATOM 3200 C CA . ILE B 1 193 ? 9.727 0.616 4.59 1 88.38 193 ILE B CA 1
ATOM 3201 C C . ILE B 1 193 ? 10.523 1.229 5.738 1 88.38 193 ILE B C 1
ATOM 3203 O O . ILE B 1 193 ? 10.094 1.172 6.895 1 88.38 193 ILE B O 1
ATOM 3207 N N . ILE B 1 194 ? 11.617 1.759 5.418 1 89.88 194 ILE B N 1
ATOM 3208 C CA . ILE B 1 194 ? 12.492 2.293 6.461 1 89.88 194 ILE B CA 1
ATOM 3209 C C . ILE B 1 194 ? 12.617 3.805 6.301 1 89.88 194 ILE B C 1
ATOM 3211 O O . ILE B 1 194 ? 12.336 4.348 5.23 1 89.88 194 ILE B O 1
ATOM 3215 N N . GLY B 1 195 ? 12.984 4.441 7.332 1 93.62 195 GLY B N 1
ATOM 3216 C CA . GLY B 1 195 ? 13.273 5.863 7.266 1 93.62 195 GLY B CA 1
ATOM 3217 C C . GLY B 1 195 ? 12.039 6.719 7.051 1 93.62 195 GLY B C 1
ATOM 3218 O O . GLY B 1 195 ? 12.102 7.742 6.367 1 93.62 195 GLY B O 1
ATOM 3219 N N . ARG B 1 196 ? 10.969 6.203 7.629 1 95.44 196 ARG B N 1
ATOM 3220 C CA . ARG B 1 196 ? 9.719 6.938 7.445 1 95.44 196 ARG B CA 1
ATOM 3221 C C . ARG B 1 196 ? 9.664 8.156 8.352 1 95.44 196 ARG B C 1
ATOM 3223 O O . ARG B 1 196 ? 10.156 8.125 9.484 1 95.44 196 ARG B O 1
ATOM 3230 N N . LEU B 1 197 ? 9.07 9.227 7.848 1 97.19 197 LEU B N 1
ATOM 3231 C CA . LEU B 1 197 ? 8.883 10.477 8.57 1 97.19 197 LEU B CA 1
ATOM 3232 C C . LEU B 1 197 ? 7.402 10.812 8.703 1 97.19 197 LEU B C 1
ATOM 3234 O O . LEU B 1 197 ? 6.684 10.875 7.707 1 97.19 197 LEU B O 1
ATOM 3238 N N . ASN B 1 198 ? 6.996 10.922 9.93 1 98.19 198 ASN B N 1
ATOM 3239 C CA . ASN B 1 198 ? 5.641 11.352 10.258 1 98.19 198 ASN B CA 1
ATOM 3240 C C . ASN B 1 198 ? 5.645 12.609 11.125 1 98.19 198 ASN B C 1
ATOM 3242 O O . ASN B 1 198 ? 6.641 12.914 11.781 1 98.19 198 ASN B O 1
ATOM 3246 N N . GLU B 1 199 ? 4.59 13.359 11.031 1 98.44 199 GLU B N 1
ATOM 3247 C CA . GLU B 1 199 ? 4.383 14.508 11.914 1 98.44 199 GLU B CA 1
ATOM 3248 C C . GLU B 1 199 ? 2.973 14.508 12.492 1 98.44 199 GLU B C 1
ATOM 3250 O O . GLU B 1 199 ? 2.02 14.117 11.82 1 98.44 199 GLU B O 1
ATOM 3255 N N . VAL B 1 200 ? 2.896 14.875 13.758 1 97.44 200 VAL B N 1
ATOM 3256 C CA . VAL B 1 200 ? 1.612 15.273 14.328 1 97.44 200 VAL B CA 1
ATOM 3257 C C . VAL B 1 200 ? 1.402 16.781 14.141 1 97.44 200 VAL B C 1
ATOM 3259 O O . VAL B 1 200 ? 2.326 17.562 14.344 1 97.44 200 VAL B O 1
ATOM 3262 N N . TRP B 1 201 ? 0.171 17.125 13.703 1 96.75 201 TRP B N 1
ATOM 3263 C CA . TRP B 1 201 ? -0.175 18.516 13.445 1 96.75 201 TRP B CA 1
ATOM 3264 C C . TRP B 1 201 ? -1.291 18.984 14.375 1 96.75 201 TRP B C 1
ATOM 3266 O O . TRP B 1 201 ? -2.322 18.312 14.5 1 96.75 201 TRP B O 1
ATOM 3276 N N . PHE B 1 202 ? -1.126 20.094 15.062 1 94.25 202 PHE B N 1
ATOM 3277 C CA . PHE B 1 202 ? -2.176 20.828 15.75 1 94.25 202 PHE B CA 1
ATOM 3278 C C . PHE B 1 202 ? -2.377 22.203 15.117 1 94.25 202 PHE B C 1
ATOM 3280 O O . PHE B 1 202 ? -1.414 22.938 14.914 1 94.25 202 PHE B O 1
ATOM 3287 N N . ASP B 1 203 ? -3.598 22.469 14.789 1 92.38 203 ASP B N 1
ATOM 3288 C CA . ASP B 1 203 ? -3.885 23.859 14.453 1 92.38 203 ASP B CA 1
ATOM 3289 C C . ASP B 1 203 ? -3.701 24.766 15.672 1 92.38 203 ASP B C 1
ATOM 3291 O O . ASP B 1 203 ? -4.215 24.469 16.75 1 92.38 203 ASP B O 1
ATOM 3295 N N . VAL B 1 204 ? -2.938 25.828 15.555 1 91.81 204 VAL B N 1
ATOM 3296 C CA . VAL B 1 204 ? -2.725 26.75 16.656 1 91.81 204 VAL B CA 1
ATOM 3297 C C . VAL B 1 204 ? -2.967 28.172 16.203 1 91.81 204 VAL B C 1
ATOM 3299 O O . VAL B 1 204 ? -2.891 28.469 15 1 91.81 204 VAL B O 1
ATOM 3302 N N . ASP B 1 205 ? -3.307 29.062 17.141 1 86.5 205 ASP B N 1
ATOM 3303 C CA . ASP B 1 205 ? -3.521 30.484 16.844 1 86.5 205 ASP B CA 1
ATOM 3304 C C . ASP B 1 205 ? -2.205 31.25 16.859 1 86.5 205 ASP B C 1
ATOM 3306 O O . ASP B 1 205 ? -1.558 31.359 17.906 1 86.5 205 ASP B O 1
ATOM 3310 N N . CYS B 1 206 ? -1.7 31.656 15.742 1 80.38 206 CYS B N 1
ATOM 3311 C CA . CYS B 1 206 ? -0.456 32.438 15.695 1 80.38 206 CYS B CA 1
ATOM 3312 C C . CYS B 1 206 ? 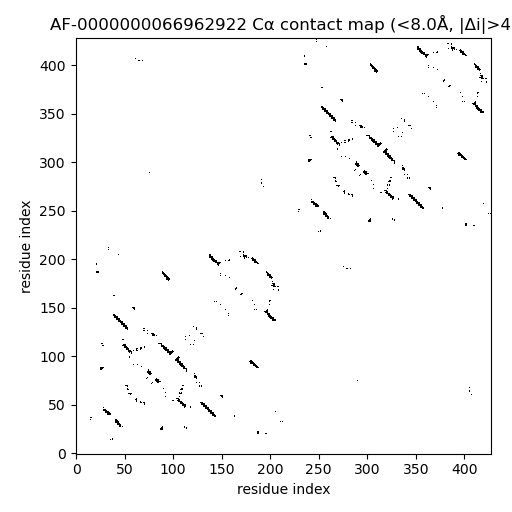-0.708 33.906 15.961 1 80.38 206 CYS B C 1
ATOM 3314 O O . CYS B 1 206 ? 0.235 34.688 16.078 1 80.38 206 CYS B O 1
ATOM 3316 N N . LYS B 1 207 ? -1.826 34.531 16 1 68.12 207 LYS B N 1
ATOM 3317 C CA . LYS B 1 207 ? -2.031 35.906 16.391 1 68.12 207 LYS B CA 1
ATOM 3318 C C . LYS B 1 207 ? -1.694 36.125 17.859 1 68.12 207 LYS B C 1
ATOM 3320 O O . LYS B 1 207 ? -1.219 37.188 18.25 1 68.12 207 LYS B O 1
ATOM 3325 N N . SER B 1 208 ? -2.145 35.25 18.656 1 52.62 208 SER B N 1
ATOM 3326 C CA . SER B 1 208 ? -2.076 35.469 20.094 1 52.62 208 SER B CA 1
ATOM 3327 C C . SER B 1 208 ? -0.63 35.625 20.562 1 52.62 208 SER B C 1
ATOM 3329 O O . SER B 1 208 ? -0.372 36.094 21.672 1 52.62 208 SER B O 1
ATOM 3331 N N . THR B 1 209 ? 0.258 34.719 19.922 1 53.66 209 THR B N 1
ATOM 3332 C CA . THR B 1 209 ? 1.56 34.719 20.578 1 53.66 209 THR B CA 1
ATOM 3333 C C . THR B 1 209 ? 2.422 35.875 20.062 1 53.66 209 THR B C 1
ATOM 3335 O O . THR B 1 209 ? 2.336 36.219 18.891 1 53.66 209 THR B O 1
ATOM 3338 N N . GLY B 1 210 ? 2.404 37.156 20.594 1 47.69 210 GLY B N 1
ATOM 3339 C CA . GLY B 1 210 ? 3.293 38.281 20.406 1 47.69 210 GLY B CA 1
ATOM 3340 C C . GLY B 1 210 ? 4.559 37.938 19.656 1 47.69 210 GLY B C 1
ATOM 3341 O O . GLY B 1 210 ? 5.559 38.656 19.734 1 47.69 210 GLY B O 1
ATOM 3342 N N . VAL B 1 211 ? 4.848 36.719 19.266 1 46.44 211 VAL B N 1
ATOM 3343 C CA . VAL B 1 211 ? 6.156 36.406 18.703 1 46.44 211 VAL B CA 1
ATOM 3344 C C . VAL B 1 211 ? 6.277 37 17.312 1 46.44 211 VAL B C 1
ATOM 3346 O O . VAL B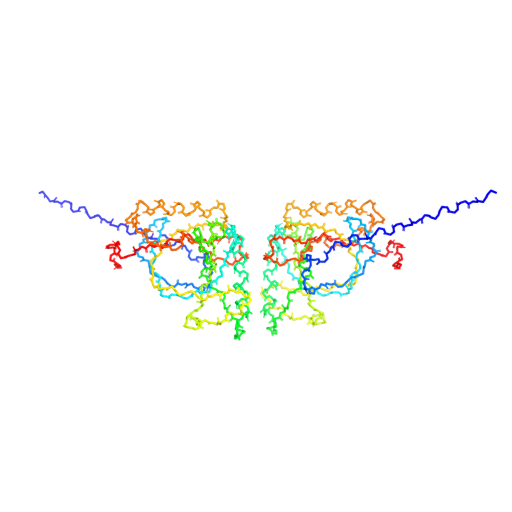 1 211 ? 5.57 36.594 16.391 1 46.44 211 VAL B O 1
ATOM 3349 N N . GLU B 1 212 ? 6.457 38.25 17.141 1 41.75 212 GLU B N 1
ATOM 3350 C CA . GLU B 1 212 ? 6.824 38.969 15.914 1 41.75 212 GLU B CA 1
ATOM 3351 C C . GLU B 1 212 ? 7.828 38.156 15.094 1 41.75 212 GLU B C 1
ATOM 3353 O O . GLU B 1 212 ? 8.75 37.562 15.641 1 41.75 212 GLU B O 1
ATOM 3358 N N . ALA B 1 213 ? 7.289 37.438 13.883 1 40 213 ALA B N 1
ATOM 3359 C CA . ALA B 1 213 ? 8.266 36.906 12.922 1 40 213 ALA B CA 1
ATOM 3360 C C . ALA B 1 213 ? 9.523 37.781 12.906 1 40 213 ALA B C 1
ATOM 3362 O O . ALA B 1 213 ? 9.461 38.969 12.641 1 40 213 ALA B O 1
ATOM 3363 N N . TYR B 1 214 ? 10.633 37.562 13.742 1 34.22 214 TYR B N 1
ATOM 3364 C CA . TYR B 1 214 ? 11.914 38.219 13.484 1 34.22 214 TYR B CA 1
ATOM 3365 C C . TYR B 1 214 ? 12.461 37.844 12.117 1 34.22 214 TYR B C 1
ATOM 3367 O O . TYR B 1 214 ? 12.25 36.719 11.648 1 34.22 214 TYR B O 1
#

Organism: Oryza sativa subsp. japonica (NCBI:txid39947)

Solvent-accessible surface area (backbone atoms only — not comparable to full-atom values): 23705 Å² total; per-residue (Å²): 135,84,79,78,76,76,75,78,74,77,75,77,68,76,72,78,66,69,75,65,73,55,50,61,94,47,56,56,84,61,65,46,82,69,43,79,55,99,72,36,35,31,31,38,31,52,69,44,37,26,44,30,19,71,31,69,46,83,47,59,47,58,29,42,47,49,22,46,50,43,51,47,43,35,29,71,19,44,25,78,74,52,47,71,47,76,76,44,26,36,44,33,36,32,34,20,70,50,67,16,72,95,52,29,44,18,33,36,22,28,35,47,48,49,77,92,32,47,89,60,59,76,50,57,39,74,93,56,57,56,45,78,43,77,40,69,60,48,30,32,37,36,26,74,48,67,57,82,82,37,68,85,45,48,61,56,51,44,50,52,45,50,54,54,33,58,74,40,95,48,44,79,24,54,74,47,89,52,76,42,70,39,29,41,34,35,43,52,62,95,72,60,83,68,70,37,41,30,31,34,37,34,63,35,51,64,78,76,48,81,70,67,82,124,133,83,78,77,75,76,74,77,74,77,73,75,67,75,72,77,65,68,74,64,72,53,49,61,92,46,56,54,85,61,66,46,81,68,43,80,56,98,71,35,35,30,30,38,33,52,71,44,37,26,44,31,19,71,30,68,47,83,46,58,47,58,28,41,47,49,23,46,50,44,50,47,44,36,28,72,20,46,24,78,75,53,48,72,47,76,75,43,25,36,42,32,38,30,35,19,70,50,68,15,71,96,52,30,44,17,35,37,22,28,36,47,48,49,78,89,31,48,86,61,62,77,51,56,38,75,92,57,57,57,43,80,43,77,39,68,61,48,29,32,36,35,27,73,49,69,55,82,82,36,70,86,45,49,61,57,53,45,49,51,45,51,52,53,33,58,74,40,96,47,43,77,24,58,65,49,86,54,75,40,73,37,28,40,34,35,42,52,62,96,72,60,82,68,69,36,41,30,29,34,38,33,62,33,49,64,77,78,48,82,71,67,81,125

Sequence (428 aa):
MAGLAHLVLALLLPLALLPPAARGTEETPQYTTVHAESDFEVRRYRDTVWMSAPSDDISFHVATKLGFHRLFQYLMGANLNSSRIRMTTPILTSIVPGAGPLHSSAYFVRLYLPAKFQASPPVPLPELNLHPDRWPSHCIAVRSFSGYARDNNVVEEAEKLALSLSRSPWANSTNYPSKSAYSIAQYNNPFRIIGRLNEVWFDVDCKSTGVEAYMAGLAHLVLALLLPLALLPPAARGTEETPQYTTVHAESDFEVRRYRDTVWMSAPSDDISFHVATKLGFHRLFQYLMGANLNSSRIRMTTPILTSIVPGAGPLHSSAYFVRLYLPAKFQASPPVPLPELNLHPDRWPSHCIAVRSFSGYARDNNVVEEAEKLALSLSRSPWANSTNYPSKSAYSIAQYNNPFRIIGRLNEVWFDVDCKSTGVEAY

Foldseek 3Di:
DPDPPPPPPPPPPPQPPPPCPLFPPFDDFDWDWLDDDNFKTKTKTAKFKKKKAKDQDQWQVVRQVLRVVLVVVVQCQQFPRRDHFDAHFWFKKFWFQLPHPVRHIIIMTIGTGDPVCGVPPGGGHVVSVIDMDIDHTFMKMKGKDFDDDTRVPLVVQLVVSLVVCCVDLQNPFLPDPPSTPKMKIWNDDPPDHHSTMIMIIGTGHPVPRPSPPD/DPPPPPPPPPPPPPQPPVPCPLFPPFDDFDWDWLDDDNFKTKTKTAKFKKKKAKDQDQWQVVRQVLRVVLVVVVQCQQFPRRDHFDAHFWFKKFWAALPHPVRHIIIMTIGTGDPVCGVPPTGGDVVSVIDMDIDHTFMKMKGKDFDDDTRVPLVVQLVVSLVVCCVDLQNVFLPDPPSTPKMKIWNDDPPDHHSTMIMIIGTGHPVPRPSPRD

pLDDT: mean 84.53, std 19.89, range [33.12, 98.75]

Secondary structure (DSSP, 8-state):
-------------------GGGS-SS----EEEEEE-SS-EEEEE--EEEEEEEE--S-HHHHHHHHHHHHHHHHTT-BTT-------S-EEEEEETT-SGGG--EEEEEEEPPGGGTSSPPPBPGGG--EEEEE-SEEEEEEEEES---HHHHHHHHHHHHHHHHTSTTTTSS-S--SSSEEEEE-S-TT--SS-EEEEEEEE-SSSS-----/-------------------GGGS-SS----EEEEEE-SS-EEEEE--EEEEEEEE--S-HHHHHHHHHHHHHHHHTT-BTT-------S-EEEEEETT-SGGG--EEEEEEEPPGGGTSSPPPBPGGG--EEEEE-SEEEEEEEEES---HHHHHHHHHHHHHHHHTSTTTTGGGS--SSSEEEEE-S-TT--SS-EEEEEEEE-SSSS-----